Protein 3CU2 (pdb70)

Nearest PDB structures (foldseek):
  3cu2-assembly1_A  TM=9.976E-01  e=1.479E-43  Histophilus somni 129PT
  7b1w-assembly2_H  TM=8.428E-01  e=1.971E-12  Chlamydomonas reinhardtii
  2fli-assembly1_D  TM=8.541E-01  e=1.907E-11  Streptococcus pyogenes
  7sbj-assembly1_C  TM=8.555E-01  e=3.678E-11  Stenotrophomonas maltophilia K279a
  1rpx-assembly1_A  TM=8.149E-01  e=2.729E-11  Solanum tuberosum

InterPro domains:
  IPR000056 Ribulose-phosphate 3-epimerase-like [PF00834] (15-220)
  IPR000056 Ribulose-phosphate 3-epimerase-like [PTHR11749] (14-223)
  IPR011060 Ribulose-phosphate binding barrel [SSF51366] (13-223)
  IPR013785 Aldolase-type TIM barrel [G3DSA:3.20.20.70] (1-236)

Secondary structure (DSSP, 8-state):
-HHHHHHHHTT--EEEEGGGS-GGGHHHHHHHHHHTT--EEEEEB-BSSSSS-B-B-THHHHTS-TTSEEEEE----HHHHHHHHHHTT-SEEEEETT-TTSHHHHHHHHTT-EEEETTEEEEPEEEEEE-TTS-GGGGTTTTTT-SEEEEESEETTTTEEPPHHHHHHHHHHHHHHHGGGGGG-EEEEE---HHHHHHHHHSSS----EEE-GGGGSS-HHHHHHHHHHH-/-HHHHHHHHTT--EEEEGGGS-GGGHHHHHHHHHHTT--EEEEEB-BSSSSS-B-B-THHHHTS-TTSEEEEE----HHHHHHHHHHTT-SEEEEETT-TTTHHHHHHHHTT-EEEETTEEEEPEEEEEE-TTS-GGGGGGGTTT-SEEEEESS-TT------HHHHHHHHHHHHHHHGGGGGG-EEEEE---HHHHHHHHSSSS----EEP-GGGGSS-HHHHHHHHHHH-

Radius of gyration: 23.88 Å; Cα contacts (8 Å, |Δi|>4): 880; chains: 2; bounding box: 56×47×72 Å

Solvent-accessible surface area: 19034 Å² total

B-factor: mean 23.55, std 11.14, range [6.65, 82.41]

Structure (mmCIF, N/CA/C/O backbone):
data_3CU2
#
_entry.id   3CU2
#
_cell.length_a   85.010
_cell.length_b   85.010
_cell.length_c   140.160
_cell.angle_alpha   90.000
_cell.angle_beta   90.000
_cell.angle_gamma   120.000
#
_symmetry.space_group_name_H-M   'P 31 2 1'
#
loop_
_entity.id
_entity.type
_entity.pdbx_description
1 polymer 'Ribulose-5-phosphate 3-epimerase'
2 non-polymer 'CALCIUM ION'
3 non-polymer 'NICKEL (II) ION'
4 non-polymer (4R)-2-METHYLPENTANE-2,4-DIOL
5 water water
#
loop_
_atom_site.group_PDB
_atom_site.id
_atom_site.type_symbol
_atom_site.label_atom_id
_atom_site.label_alt_id
_atom_site.label_comp_id
_atom_site.label_asym_id
_atom_site.label_entity_id
_atom_site.label_seq_id
_atom_site.pdbx_PDB_ins_code
_atom_site.Cartn_x
_atom_site.Cartn_y
_atom_site.Cartn_z
_atom_site.occupancy
_atom_site.B_iso_or_equiv
_atom_site.auth_seq_id
_atom_site.auth_comp_id
_atom_site.auth_asym_id
_atom_site.auth_atom_id
_atom_site.pdbx_PDB_model_num
ATOM 9 N N . SER A 1 3 ? 56.663 36.598 20.564 1.00 37.53 2 SER A N 1
ATOM 10 C CA . SER A 1 3 ? 55.263 36.657 20.146 1.00 34.35 2 SER A CA 1
ATOM 11 C C . SER A 1 3 ? 54.973 37.880 19.339 1.00 30.32 2 SER A C 1
ATOM 12 O O . SER A 1 3 ? 55.706 38.876 19.418 1.00 33.39 2 SER A O 1
ATOM 15 N N . LYS A 1 4 ? 53.875 37.793 18.589 1.00 27.40 3 LYS A N 1
ATOM 16 C CA . LYS A 1 4 ? 53.379 38.923 17.832 1.00 25.93 3 LYS A CA 1
ATOM 17 C C . LYS A 1 4 ? 53.199 40.122 18.740 1.00 23.94 3 LYS A C 1
ATOM 18 O O . LYS A 1 4 ? 53.555 41.222 18.372 1.00 21.11 3 LYS A O 1
ATOM 24 N N . LEU A 1 5 ? 52.664 39.909 19.933 1.00 24.06 4 LEU A N 1
ATOM 25 C CA . LEU A 1 5 ? 52.290 41.038 20.793 1.00 24.01 4 LEU A CA 1
ATOM 26 C C . LEU A 1 5 ? 53.514 41.804 21.258 1.00 21.41 4 LEU A C 1
ATOM 27 O O . LEU A 1 5 ? 53.514 43.028 21.346 1.00 22.61 4 LEU A O 1
ATOM 32 N N . SER A 1 6 ? 54.573 41.076 21.521 1.00 23.25 5 SER A N 1
ATOM 33 C CA . SER A 1 6 ? 55.804 41.692 21.997 1.00 24.66 5 SER A CA 1
ATOM 34 C C . SER A 1 6 ? 56.375 42.554 20.881 1.00 23.56 5 SER A C 1
ATOM 35 O O . SER A 1 6 ? 56.749 43.716 21.084 1.00 20.71 5 SER A O 1
ATOM 38 N N . LEU A 1 7 ? 56.434 41.965 19.694 1.00 21.73 6 LEU A N 1
ATOM 39 C CA . LEU A 1 7 ? 56.883 42.678 18.510 1.00 19.44 6 LEU A CA 1
ATOM 40 C C . LEU A 1 7 ? 56.063 43.972 18.278 1.00 15.99 6 LEU A C 1
ATOM 41 O O . LEU A 1 7 ? 56.636 45.035 18.033 1.00 16.91 6 LEU A O 1
ATOM 46 N N . ILE A 1 8 ? 54.745 43.850 18.325 1.00 17.48 7 ILE A N 1
ATOM 47 C CA . ILE A 1 8 ? 53.840 44.976 18.064 1.00 17.64 7 ILE A CA 1
ATOM 48 C C . ILE A 1 8 ? 54.147 46.120 19.041 1.00 16.81 7 ILE A C 1
ATOM 49 O O . ILE A 1 8 ? 54.273 47.279 18.631 1.00 16.49 7 ILE A O 1
ATOM 54 N N . GLN A 1 9 ? 54.345 45.782 20.316 1.00 18.29 8 GLN A N 1
ATOM 55 C CA . GLN A 1 9 ? 54.616 46.829 21.313 1.00 16.74 8 GLN A CA 1
ATOM 56 C C . GLN A 1 9 ? 55.966 47.504 20.992 1.00 16.88 8 GLN A C 1
ATOM 57 O O . GLN A 1 9 ? 56.119 48.723 21.095 1.00 16.32 8 GLN A O 1
ATOM 63 N N . GLN A 1 10 ? 56.938 46.724 20.548 1.00 17.88 9 GLN A N 1
ATOM 64 C CA . GLN A 1 10 ? 58.244 47.292 20.173 1.00 18.97 9 GLN A CA 1
ATOM 65 C C . GLN A 1 10 ? 58.137 48.243 18.994 1.00 20.28 9 GLN A C 1
ATOM 66 O O . GLN A 1 10 ? 58.807 49.278 18.943 1.00 17.42 9 GLN A O 1
ATOM 72 N N . LEU A 1 11 ? 57.288 47.880 18.038 1.00 20.15 10 LEU A N 1
ATOM 73 C CA . LEU A 1 11 ? 57.159 48.652 16.797 1.00 18.22 10 LEU A CA 1
ATOM 74 C C . LEU A 1 11 ? 56.579 50.015 17.003 1.00 15.68 10 LEU A C 1
ATOM 75 O O . LEU A 1 11 ? 56.803 50.956 16.212 1.00 15.52 10 LEU A O 1
ATOM 80 N N A LYS A 1 12 ? 55.796 50.134 18.068 0.50 17.92 11 LYS A N 1
ATOM 81 N N B LYS A 1 12 ? 55.850 50.144 18.105 0.50 18.41 11 LYS A N 1
ATOM 82 C CA A LYS A 1 12 ? 55.098 51.388 18.376 0.50 15.91 11 LYS A CA 1
ATOM 83 C CA B LYS A 1 12 ? 55.168 51.397 18.446 0.50 16.56 11 LYS A CA 1
ATOM 84 C C A LYS A 1 12 ? 56.066 52.483 18.810 0.50 17.05 11 LYS A C 1
ATOM 85 C C B LYS A 1 12 ? 56.134 52.535 18.769 0.50 18.01 11 LYS A C 1
ATOM 86 O O A LYS A 1 12 ? 55.679 53.645 18.942 0.50 16.26 11 LYS A O 1
ATOM 87 O O B LYS A 1 12 ? 55.740 53.703 18.730 0.50 17.27 11 LYS A O 1
ATOM 98 N N A GLN A 1 13 ? 57.330 52.107 18.981 0.50 17.52 12 GLN A N 1
ATOM 99 N N B GLN A 1 13 ? 57.391 52.207 19.067 0.50 18.60 12 GLN A N 1
ATOM 100 C CA A GLN A 1 13 ? 58.396 53.069 19.277 0.50 20.50 12 GLN A CA 1
ATOM 101 C CA B GLN A 1 13 ? 58.400 53.258 19.292 0.50 21.02 12 GLN A CA 1
ATOM 102 C C A GLN A 1 13 ? 58.686 53.873 18.025 0.50 20.67 12 GLN A C 1
ATOM 103 C C B GLN A 1 13 ? 58.745 53.918 17.981 0.50 21.14 12 GLN A C 1
ATOM 104 O O A GLN A 1 13 ? 59.105 55.022 18.085 0.50 19.89 12 GLN A O 1
ATOM 105 O O B GLN A 1 13 ? 59.285 55.017 17.949 0.50 20.23 12 GLN A O 1
ATOM 116 N N . GLN A 1 14 ? 58.444 53.235 16.882 1.00 19.75 13 GLN A N 1
ATOM 117 C CA . GLN A 1 14 ? 58.693 53.832 15.543 1.00 19.43 13 GLN A CA 1
ATOM 118 C C . GLN A 1 14 ? 57.430 54.567 15.149 1.00 16.83 13 GLN A C 1
ATOM 119 O O . GLN A 1 14 ? 56.313 54.104 15.465 1.00 18.34 13 GLN A O 1
ATOM 125 N N . LYS A 1 15 ? 57.573 55.712 14.488 1.00 17.86 14 LYS A N 1
ATOM 126 C CA . LYS A 1 15 ? 56.408 56.555 14.133 1.00 18.30 14 LYS A CA 1
ATOM 127 C C . LYS A 1 15 ? 56.157 56.725 12.619 1.00 16.72 14 LYS A C 1
ATOM 128 O O . LYS A 1 15 ? 55.104 57.214 12.187 1.00 14.57 14 LYS A O 1
ATOM 134 N N . LEU A 1 16 ? 57.136 56.308 11.847 1.00 18.22 15 LEU A N 1
ATOM 135 C CA . LEU A 1 16 ? 57.147 56.501 10.389 1.00 16.05 15 LEU A CA 1
ATOM 136 C C . LEU A 1 16 ? 57.596 55.229 9.674 1.00 15.51 15 LEU A C 1
ATOM 137 O O . LEU A 1 16 ? 58.674 54.706 9.939 1.00 18.95 15 LEU A O 1
ATOM 142 N N . SER A 1 17 ? 56.756 54.769 8.753 1.00 13.62 16 SER A N 1
ATOM 143 C CA . SER A 1 17 ? 57.063 53.688 7.838 1.00 13.63 16 SER A CA 1
ATOM 144 C C . SER A 1 17 ? 57.423 54.362 6.517 1.00 14.42 16 SER A C 1
ATOM 145 O O . SER A 1 17 ? 56.565 54.962 5.822 1.00 12.75 16 SER A O 1
ATOM 148 N N . VAL A 1 18 ? 58.704 54.276 6.158 1.00 15.64 17 VAL A N 1
ATOM 149 C CA . VAL A 1 18 ? 59.226 55.058 5.019 1.00 15.08 17 VAL A CA 1
ATOM 150 C C . VAL A 1 18 ? 59.144 54.261 3.720 1.00 13.52 17 VAL A C 1
ATOM 151 O O . VAL A 1 18 ? 59.688 53.164 3.606 1.00 9.63 17 VAL A O 1
ATOM 155 N N . GLY A 1 19 ? 58.473 54.877 2.763 1.00 14.89 18 GLY A N 1
ATOM 156 C CA . GLY A 1 19 ? 58.311 54.358 1.404 1.00 14.26 18 GLY A CA 1
ATOM 157 C C . GLY A 1 19 ? 59.601 54.622 0.657 1.00 13.77 18 GLY A C 1
ATOM 158 O O . GLY A 1 19 ? 59.737 55.610 -0.095 1.00 14.58 18 GLY A O 1
ATOM 159 N N . ILE A 1 20 ? 60.516 53.683 0.851 1.00 13.44 19 ILE A N 1
ATOM 160 C CA . ILE A 1 20 ? 61.914 53.857 0.454 1.00 14.69 19 ILE A CA 1
ATOM 161 C C . ILE A 1 20 ? 62.110 53.911 -1.065 1.00 14.12 19 ILE A C 1
ATOM 162 O O . ILE A 1 20 ? 63.014 54.600 -1.551 1.00 15.76 19 ILE A O 1
ATOM 167 N N . LEU A 1 21 ? 61.217 53.256 -1.802 1.00 11.50 20 LEU A N 1
ATOM 168 C CA . LEU A 1 21 ? 61.309 53.203 -3.274 1.00 11.40 20 LEU A CA 1
ATOM 169 C C . LEU A 1 21 ? 60.760 54.469 -3.912 1.00 14.53 20 LEU A C 1
ATOM 170 O O . LEU A 1 21 ? 60.805 54.616 -5.119 1.00 16.01 20 LEU A O 1
ATOM 175 N N . SER A 1 22 ? 60.431 55.442 -3.060 1.00 14.74 21 SER A N 1
ATOM 176 C CA . SER A 1 22 ? 60.057 56.790 -3.490 1.00 14.55 21 SER A CA 1
ATOM 177 C C . SER A 1 22 ? 61.337 57.590 -3.680 1.00 16.83 21 SER A C 1
ATOM 178 O O . SER A 1 22 ? 61.316 58.710 -4.205 1.00 17.46 21 SER A O 1
ATOM 181 N N . ALA A 1 23 ? 62.445 57.014 -3.249 1.00 16.19 22 ALA A N 1
ATOM 182 C CA . ALA A 1 23 ? 63.744 57.685 -3.431 1.00 15.93 22 ALA A CA 1
ATOM 183 C C . ALA A 1 23 ? 64.265 57.417 -4.837 1.00 15.91 22 ALA A C 1
ATOM 184 O O . ALA A 1 23 ? 63.644 56.674 -5.618 1.00 16.30 22 ALA A O 1
ATOM 186 N N . ASN A 1 24 ? 65.405 58.023 -5.156 1.00 15.66 23 ASN A N 1
ATOM 187 C CA . ASN A 1 24 ? 66.135 57.712 -6.393 1.00 17.41 23 ASN A CA 1
ATOM 188 C C . ASN A 1 24 ? 66.789 56.358 -6.225 1.00 16.87 23 ASN A C 1
ATOM 189 O O . ASN A 1 24 ? 67.508 56.089 -5.244 1.00 16.08 23 ASN A O 1
ATOM 194 N N . TRP A 1 25 ? 66.515 55.456 -7.171 1.00 18.03 24 TRP A N 1
ATOM 195 C CA . TRP A 1 25 ? 66.913 54.077 -6.986 1.00 18.01 24 TRP A CA 1
ATOM 196 C C . TRP A 1 25 ? 68.414 53.895 -7.113 1.00 17.73 24 TRP A C 1
ATOM 197 O O . TRP A 1 25 ? 68.928 52.845 -6.765 1.00 19.24 24 TRP A O 1
ATOM 208 N N . LEU A 1 26 ? 69.097 54.919 -7.617 1.00 17.79 25 LEU A N 1
ATOM 209 C CA . LEU A 1 26 ? 70.567 54.921 -7.648 1.00 17.23 25 LEU A CA 1
ATOM 210 C C . LEU A 1 26 ? 71.151 55.442 -6.320 1.00 20.51 25 LEU A C 1
ATOM 211 O O . LEU A 1 26 ? 72.367 55.408 -6.125 1.00 17.68 25 LEU A O 1
ATOM 216 N N . GLN A 1 27 ? 70.295 55.834 -5.371 1.00 21.77 26 GLN A N 1
ATOM 217 C CA . GLN A 1 27 ? 70.772 56.341 -4.056 1.00 21.51 26 GLN A CA 1
ATOM 218 C C . GLN A 1 27 ? 70.201 55.570 -2.865 1.00 21.75 26 GLN A C 1
ATOM 219 O O . GLN A 1 27 ? 70.165 56.105 -1.765 1.00 22.37 26 GLN A O 1
ATOM 225 N N . LEU A 1 28 ? 69.769 54.319 -3.065 1.00 17.65 27 LEU A N 1
ATOM 226 C CA . LEU A 1 28 ? 69.054 53.608 -2.041 1.00 18.76 27 LEU A CA 1
ATOM 227 C C . LEU A 1 28 ? 69.931 53.350 -0.823 1.00 19.99 27 LEU A C 1
ATOM 228 O O . LEU A 1 28 ? 69.460 53.474 0.299 1.00 20.87 27 LEU A O 1
ATOM 233 N N . ASN A 1 29 ? 71.192 52.965 -1.018 1.00 20.85 28 ASN A N 1
ATOM 234 C CA . ASN A 1 29 ? 72.051 52.692 0.139 1.00 20.51 28 ASN A CA 1
ATOM 235 C C . ASN A 1 29 ? 72.215 53.916 1.043 1.00 21.93 28 ASN A C 1
ATOM 236 O O . ASN A 1 29 ? 72.137 53.820 2.273 1.00 24.19 28 ASN A O 1
ATOM 241 N N . GLU A 1 30 ? 72.413 55.069 0.437 1.00 21.27 29 GLU A N 1
ATOM 242 C CA . GLU A 1 30 ? 72.629 56.275 1.229 1.00 26.37 29 GLU A CA 1
ATOM 243 C C . GLU A 1 30 ? 71.355 56.708 1.939 1.00 23.17 29 GLU A C 1
ATOM 244 O O . GLU A 1 30 ? 71.403 57.171 3.071 1.00 21.73 29 GLU A O 1
ATOM 250 N N . GLU A 1 31 ? 70.216 56.504 1.282 1.00 21.27 30 GLU A N 1
ATOM 251 C CA . GLU A 1 31 ? 68.942 56.900 1.842 1.00 20.44 30 GLU A CA 1
ATOM 252 C C . GLU A 1 31 ? 68.647 56.043 3.090 1.00 20.87 30 GLU A C 1
ATOM 253 O O . GLU A 1 31 ? 68.297 56.569 4.153 1.00 18.31 30 GLU A O 1
ATOM 259 N N . VAL A 1 32 ? 68.899 54.746 2.988 1.00 18.90 31 VAL A N 1
ATOM 260 C CA . VAL A 1 32 ? 68.672 53.818 4.099 1.00 23.24 31 VAL A CA 1
ATOM 261 C C . VAL A 1 32 ? 69.650 54.104 5.245 1.00 23.40 31 VAL A C 1
ATOM 262 O O . VAL A 1 32 ? 69.293 54.050 6.425 1.00 19.73 31 VAL A O 1
ATOM 266 N N . THR A 1 33 ? 70.879 54.433 4.884 1.00 25.43 32 THR A N 1
ATOM 267 C CA . THR A 1 33 ? 71.878 54.849 5.889 1.00 25.68 32 THR A CA 1
ATOM 268 C C . THR A 1 33 ? 71.424 56.081 6.640 1.00 21.42 32 THR A C 1
ATOM 269 O O . THR A 1 33 ? 71.532 56.136 7.851 1.00 25.49 32 THR A O 1
ATOM 273 N N . THR A 1 34 ? 70.905 57.064 5.919 1.00 20.79 33 THR A N 1
ATOM 274 C CA . THR A 1 34 ? 70.406 58.287 6.536 1.00 18.90 33 THR A CA 1
ATOM 275 C C . THR A 1 34 ? 69.241 57.958 7.505 1.00 20.55 33 THR A C 1
ATOM 276 O O . THR A 1 34 ? 69.156 58.466 8.625 1.00 19.67 33 THR A O 1
ATOM 280 N N . LEU A 1 35 ? 68.382 57.039 7.099 1.00 20.27 34 LEU A N 1
ATOM 281 C CA . LEU A 1 35 ? 67.234 56.633 7.916 1.00 17.10 34 LEU A CA 1
ATOM 282 C C . LEU A 1 35 ? 67.719 55.989 9.211 1.00 16.97 34 LEU A C 1
ATOM 283 O O . LEU A 1 35 ? 67.281 56.330 10.302 1.00 19.66 34 LEU A O 1
ATOM 288 N N . LEU A 1 36 ? 68.678 55.095 9.086 1.00 19.61 35 LEU A N 1
ATOM 289 C CA . LEU A 1 36 ? 69.184 54.371 10.245 1.00 22.60 35 LEU A CA 1
ATOM 290 C C . LEU A 1 36 ? 69.873 55.357 11.198 1.00 23.92 35 LEU A C 1
ATOM 291 O O . LEU A 1 36 ? 69.758 55.243 12.401 1.00 24.13 35 LEU A O 1
ATOM 296 N N . GLU A 1 37 ? 70.547 56.349 10.627 1.00 26.55 36 GLU A N 1
ATOM 297 C CA . GLU A 1 37 ? 71.260 57.351 11.424 1.00 27.30 36 GLU A CA 1
ATOM 298 C C . GLU A 1 37 ? 70.279 58.195 12.198 1.00 28.18 36 GLU A C 1
ATOM 299 O O . GLU A 1 37 ? 70.652 58.874 13.151 1.00 30.39 36 GLU A O 1
ATOM 305 N N . ASN A 1 38 ? 69.015 58.132 11.804 1.00 23.93 37 ASN A N 1
ATOM 306 C CA . ASN A 1 38 ? 67.969 58.922 12.436 1.00 20.55 37 ASN A CA 1
ATOM 307 C C . ASN A 1 38 ? 66.986 58.064 13.202 1.00 17.17 37 ASN A C 1
ATOM 308 O O . ASN A 1 38 ? 65.844 58.469 13.424 1.00 22.57 37 ASN A O 1
ATOM 313 N N . GLN A 1 39 ? 67.424 56.860 13.537 1.00 18.82 38 GLN A N 1
ATOM 314 C CA . GLN A 1 39 ? 66.655 55.973 14.360 1.00 20.26 38 GLN A CA 1
ATOM 315 C C . GLN A 1 39 ? 65.328 55.529 13.691 1.00 21.48 38 GLN A C 1
ATOM 316 O O . GLN A 1 39 ? 64.368 55.189 14.376 1.00 20.37 38 GLN A O 1
ATOM 319 N N . ILE A 1 40 ? 65.312 55.550 12.357 1.00 19.76 39 ILE A N 1
ATOM 320 C CA . ILE A 1 40 ? 64.206 55.013 11.551 1.00 21.76 39 ILE A CA 1
ATOM 321 C C . ILE A 1 40 ? 64.622 53.707 10.855 1.00 22.36 39 ILE A C 1
ATOM 322 O O . ILE A 1 40 ? 65.618 53.670 10.136 1.00 22.30 39 ILE A O 1
ATOM 327 N N . ASN A 1 41 ? 63.884 52.627 11.078 1.00 19.03 40 ASN A N 1
ATOM 328 C CA . ASN A 1 41 ? 64.212 51.390 10.391 1.00 19.97 40 ASN A CA 1
ATOM 329 C C . ASN A 1 41 ? 63.021 50.632 9.837 1.00 16.98 40 ASN A C 1
ATOM 330 O O . ASN A 1 41 ? 63.124 49.431 9.564 1.00 17.06 40 ASN A O 1
ATOM 335 N N . VAL A 1 42 ? 61.898 51.331 9.672 1.00 15.04 41 VAL A N 1
ATOM 336 C CA . VAL A 1 42 ? 60.688 50.724 9.101 1.00 16.00 41 VAL A CA 1
ATOM 337 C C . VAL A 1 42 ? 60.557 51.218 7.673 1.00 12.61 41 VAL A C 1
ATOM 338 O O . VAL A 1 42 ? 60.570 52.416 7.417 1.00 14.56 41 VAL A O 1
ATOM 342 N N . LEU A 1 43 ? 60.530 50.268 6.745 1.00 16.72 42 LEU A N 1
ATOM 343 C CA . LEU A 1 43 ? 60.499 50.583 5.320 1.00 12.21 42 LEU A CA 1
ATOM 344 C C . LEU A 1 43 ? 59.209 50.024 4.733 1.00 11.34 42 LEU A C 1
ATOM 345 O O . LEU A 1 43 ? 58.885 48.840 4.903 1.00 13.56 42 LEU A O 1
ATOM 350 N N . HIS A 1 44 ? 58.471 50.898 4.072 1.00 11.26 43 HIS A N 1
ATOM 351 C CA . HIS A 1 44 ? 57.210 50.531 3.419 1.00 13.98 43 HIS A CA 1
ATOM 352 C C . HIS A 1 44 ? 57.432 50.280 1.939 1.00 12.85 43 HIS A C 1
ATOM 353 O O . HIS A 1 44 ? 58.191 50.995 1.282 1.00 14.17 43 HIS A O 1
ATOM 360 N N . PHE A 1 45 ? 56.774 49.234 1.434 1.00 11.21 44 PHE A N 1
ATOM 361 C CA . PHE A 1 45 ? 56.816 48.883 0.014 1.00 12.23 44 PHE A CA 1
ATOM 362 C C . PHE A 1 45 ? 55.428 48.664 -0.537 1.00 13.03 44 PHE A C 1
ATOM 363 O O . PHE A 1 45 ? 54.622 47.875 -0.001 1.00 13.00 44 PHE A O 1
ATOM 371 N N . ASP A 1 46 ? 55.164 49.379 -1.621 1.00 12.66 45 ASP A N 1
ATOM 372 C CA . ASP A 1 46 ? 53.930 49.225 -2.390 1.00 14.59 45 ASP A CA 1
ATOM 373 C C . ASP A 1 46 ? 54.203 48.228 -3.516 1.00 14.06 45 ASP A C 1
ATOM 374 O O . ASP A 1 46 ? 54.832 48.551 -4.525 1.00 14.52 45 ASP A O 1
ATOM 379 N N . ILE A 1 47 ? 53.655 47.057 -3.320 1.00 12.20 46 ILE A N 1
ATOM 380 C CA . ILE A 1 47 ? 53.735 45.941 -4.239 1.00 13.06 46 ILE A CA 1
ATOM 381 C C . ILE A 1 47 ? 52.413 45.923 -5.001 1.00 15.41 46 ILE A C 1
ATOM 382 O O . ILE A 1 47 ? 51.377 45.526 -4.481 1.00 14.25 46 ILE A O 1
ATOM 387 N N . ALA A 1 48 ? 52.470 46.377 -6.237 1.00 15.15 47 ALA A N 1
ATOM 388 C CA . ALA A 1 48 ? 51.273 46.603 -7.026 1.00 12.05 47 ALA A CA 1
ATOM 389 C C . ALA A 1 48 ? 51.467 46.127 -8.466 1.00 13.07 47 ALA A C 1
ATOM 390 O O . ALA A 1 48 ? 52.480 46.430 -9.101 1.00 15.08 47 ALA A O 1
ATOM 392 N N . ASP A 1 49 ? 50.493 45.345 -8.942 1.00 16.49 48 ASP A N 1
ATOM 393 C CA . ASP A 1 49 ? 50.560 44.630 -10.248 1.00 14.22 48 ASP A CA 1
ATOM 394 C C . ASP A 1 49 ? 49.739 45.251 -11.392 1.00 16.81 48 ASP A C 1
ATOM 395 O O . ASP A 1 49 ? 49.556 44.620 -12.418 1.00 19.96 48 ASP A O 1
ATOM 400 N N . GLY A 1 50 ? 49.217 46.451 -11.202 1.00 19.10 49 GLY A N 1
ATOM 401 C CA . GLY A 1 50 ? 48.385 47.094 -12.211 1.00 21.32 49 GLY A CA 1
ATOM 402 C C . GLY A 1 50 ? 47.027 46.424 -12.394 1.00 22.17 49 GLY A C 1
ATOM 403 O O . GLY A 1 50 ? 46.297 46.736 -13.351 1.00 24.43 49 GLY A O 1
ATOM 404 N N . GLN A 1 51 ? 46.693 45.499 -11.492 1.00 20.45 50 GLN A N 1
ATOM 405 C CA . GLN A 1 51 ? 45.410 44.761 -11.497 1.00 20.06 50 GLN A CA 1
ATOM 406 C C . GLN A 1 51 ? 44.439 45.306 -10.453 1.00 22.29 50 GLN A C 1
ATOM 407 O O . GLN A 1 51 ? 43.295 45.566 -10.769 1.00 24.22 50 GLN A O 1
ATOM 413 N N . PHE A 1 52 ? 44.894 45.562 -9.229 1.00 23.48 51 PHE A N 1
ATOM 414 C CA . PHE A 1 52 ? 44.004 46.179 -8.229 1.00 22.72 51 PHE A CA 1
ATOM 415 C C . PHE A 1 52 ? 43.648 47.598 -8.629 1.00 25.29 51 PHE A C 1
ATOM 416 O O . PHE A 1 52 ? 42.503 48.009 -8.529 1.00 23.26 51 PHE A O 1
ATOM 424 N N . SER A 1 53 ? 44.679 48.344 -9.008 1.00 26.31 52 SER A N 1
ATOM 425 C CA . SER A 1 53 ? 44.601 49.661 -9.583 1.00 26.42 52 SER A CA 1
ATOM 426 C C . SER A 1 53 ? 45.523 49.746 -10.783 1.00 25.37 52 SER A C 1
ATOM 427 O O . SER A 1 53 ? 46.143 48.770 -11.199 1.00 25.06 52 SER A O 1
ATOM 430 N N . SER A 1 54 ? 45.615 50.955 -11.320 1.00 27.69 53 SER A N 1
ATOM 431 C CA . SER A 1 54 ? 46.483 51.258 -12.453 1.00 30.65 53 SER A CA 1
ATOM 432 C C . SER A 1 54 ? 47.916 51.180 -11.977 1.00 27.45 53 SER A C 1
ATOM 433 O O . SER A 1 54 ? 48.826 50.923 -12.743 1.00 27.97 53 SER A O 1
ATOM 436 N N . LEU A 1 55 ? 48.084 51.364 -10.674 1.00 23.11 54 LEU A N 1
ATOM 437 C CA . LEU A 1 55 ? 49.386 51.250 -9.999 1.00 23.21 54 LEU A CA 1
ATOM 438 C C . LEU A 1 55 ? 50.140 49.949 -10.285 1.00 18.76 54 LEU A C 1
ATOM 439 O O . LEU A 1 55 ? 49.704 48.887 -9.885 1.00 18.12 54 LEU A O 1
ATOM 444 N N . PHE A 1 56 ? 51.233 50.041 -11.028 1.00 21.93 55 PHE A N 1
ATOM 445 C CA . PHE A 1 56 ? 52.121 48.891 -11.337 1.00 17.80 55 PHE A CA 1
ATOM 446 C C . PHE A 1 56 ? 53.526 49.313 -10.973 1.00 17.49 55 PHE A C 1
ATOM 447 O O . PHE A 1 56 ? 54.214 50.046 -11.694 1.00 14.35 55 PHE A O 1
ATOM 455 N N . THR A 1 57 ? 53.932 48.838 -9.809 1.00 16.94 56 THR A N 1
ATOM 456 C CA . THR A 1 57 ? 55.122 49.324 -9.147 1.00 16.83 56 THR A CA 1
ATOM 457 C C . THR A 1 57 ? 56.291 48.348 -9.150 1.00 14.50 56 THR A C 1
ATOM 458 O O . THR A 1 57 ? 57.159 48.448 -9.994 1.00 16.86 56 THR A O 1
ATOM 462 N N . VAL A 1 58 ? 56.333 47.451 -8.164 1.00 12.93 57 VAL A N 1
ATOM 463 C CA . VAL A 1 58 ? 57.359 46.434 -8.059 1.00 14.59 57 VAL A CA 1
ATOM 464 C C . VAL A 1 58 ? 56.741 45.203 -7.465 1.00 12.03 57 VAL A C 1
ATOM 465 O O . VAL A 1 58 ? 55.736 45.296 -6.784 1.00 15.12 57 VAL A O 1
ATOM 469 N N . GLY A 1 59 ? 57.363 44.082 -7.731 1.00 12.16 58 GLY A N 1
ATOM 470 C CA . GLY A 1 59 ? 57.044 42.814 -7.092 1.00 13.85 58 GLY A CA 1
ATOM 471 C C . GLY A 1 59 ? 57.990 42.573 -5.939 1.00 12.48 58 GLY A C 1
ATOM 472 O O . GLY A 1 59 ? 58.648 43.504 -5.461 1.00 16.67 58 GLY A O 1
ATOM 473 N N . ALA A 1 60 ? 58.054 41.323 -5.513 1.00 12.95 59 ALA A N 1
ATOM 474 C CA . ALA A 1 60 ? 58.802 40.895 -4.327 1.00 16.57 59 ALA A CA 1
ATOM 475 C C . ALA A 1 60 ? 60.286 41.295 -4.334 1.00 16.30 59 ALA A C 1
ATOM 476 O O . ALA A 1 60 ? 60.907 41.573 -3.285 1.00 15.19 59 ALA A O 1
ATOM 478 N N . ILE A 1 61 ? 60.842 41.314 -5.535 1.00 17.12 60 ILE A N 1
ATOM 479 C CA . ILE A 1 61 ? 62.231 41.693 -5.742 1.00 16.58 60 ILE A CA 1
ATOM 480 C C . ILE A 1 61 ? 62.547 43.061 -5.114 1.00 15.66 60 ILE A C 1
ATOM 481 O O . ILE A 1 61 ? 63.651 43.302 -4.658 1.00 17.20 60 ILE A O 1
ATOM 486 N N . GLY A 1 62 ? 61.553 43.932 -5.049 1.00 14.40 61 GLY A N 1
ATOM 487 C CA . GLY A 1 62 ? 61.751 45.278 -4.506 1.00 16.97 61 GLY A CA 1
ATOM 488 C C . GLY A 1 62 ? 62.209 45.364 -3.049 1.00 13.87 61 GLY A C 1
ATOM 489 O O . GLY A 1 62 ? 62.885 46.318 -2.661 1.00 16.17 61 GLY A O 1
ATOM 490 N N . ILE A 1 63 ? 61.874 44.350 -2.269 1.00 13.86 62 ILE A N 1
ATOM 491 C CA . ILE A 1 63 ? 62.093 44.352 -0.836 1.00 14.06 62 ILE A CA 1
ATOM 492 C C . ILE A 1 63 ? 63.355 43.537 -0.507 1.00 18.40 62 ILE A C 1
ATOM 493 O O . ILE A 1 63 ? 63.918 43.633 0.572 1.00 18.62 62 ILE A O 1
ATOM 498 N N . LYS A 1 64 ? 63.809 42.773 -1.490 1.00 15.13 63 LYS A N 1
ATOM 499 C CA . LYS A 1 64 ? 64.794 41.726 -1.273 1.00 16.16 63 LYS A CA 1
ATOM 500 C C . LYS A 1 64 ? 66.133 42.178 -0.694 1.00 17.76 63 LYS A C 1
ATOM 501 O O . LYS A 1 64 ? 66.699 41.508 0.158 1.00 20.47 63 LYS A O 1
ATOM 507 N N . TYR A 1 65 ? 66.648 43.286 -1.206 1.00 15.12 64 TYR A N 1
ATOM 508 C CA . TYR A 1 65 ? 68.015 43.717 -0.900 1.00 18.37 64 TYR A CA 1
ATOM 509 C C . TYR A 1 65 ? 68.126 44.698 0.287 1.00 20.60 64 TYR A C 1
ATOM 510 O O . TYR A 1 65 ? 69.220 45.173 0.641 1.00 19.66 64 TYR A O 1
ATOM 519 N N . PHE A 1 66 ? 66.999 44.977 0.918 1.00 16.94 65 PHE A N 1
ATOM 520 C CA . PHE A 1 66 ? 67.052 45.870 2.056 1.00 18.80 65 PHE A CA 1
ATOM 521 C C . PHE A 1 66 ? 67.477 44.995 3.260 1.00 20.48 65 PHE A C 1
ATOM 522 O O . PHE A 1 66 ? 67.086 43.837 3.356 1.00 22.04 65 PHE A O 1
ATOM 530 N N . PRO A 1 67 ? 68.331 45.529 4.149 1.00 24.29 66 PRO A N 1
ATOM 531 C CA . PRO A 1 67 ? 68.870 44.746 5.277 1.00 27.70 66 PRO A CA 1
ATOM 532 C C . PRO A 1 67 ? 67.802 44.160 6.183 1.00 26.42 66 PRO A C 1
ATOM 533 O O . PRO A 1 67 ? 66.783 44.792 6.414 1.00 21.68 66 PRO A O 1
ATOM 537 N N . THR A 1 68 ? 68.067 42.973 6.718 1.00 29.39 67 THR A N 1
ATOM 538 C CA . THR A 1 68 ? 67.135 42.298 7.643 1.00 31.95 67 THR A CA 1
ATOM 539 C C . THR A 1 68 ? 67.038 43.011 8.990 1.00 30.46 67 THR A C 1
ATOM 540 O O . THR A 1 68 ? 66.183 42.687 9.800 1.00 32.97 67 THR A O 1
ATOM 544 N N . HIS A 1 69 ? 67.878 44.017 9.210 1.00 28.43 68 HIS A N 1
ATOM 545 C CA . HIS A 1 69 ? 67.773 44.814 10.439 1.00 30.00 68 HIS A CA 1
ATOM 546 C C . HIS A 1 69 ? 66.784 45.976 10.218 1.00 29.51 68 HIS A C 1
ATOM 547 O O . HIS A 1 69 ? 66.610 46.860 11.066 1.00 29.71 68 HIS A O 1
ATOM 554 N N . CYS A 1 70 ? 66.183 45.987 9.031 1.00 25.67 69 CYS A N 1
ATOM 555 C CA . CYS A 1 70 ? 65.053 46.874 8.756 1.00 21.34 69 CYS A CA 1
ATOM 556 C C . CYS A 1 70 ? 63.762 46.072 8.798 1.00 20.71 69 CYS A C 1
ATOM 557 O O . CYS A 1 70 ? 63.717 44.919 8.392 1.00 20.14 69 CYS A O 1
ATOM 560 N N . PHE A 1 71 ? 62.708 46.667 9.331 1.00 18.43 70 PHE A N 1
ATOM 561 C CA . PHE A 1 71 ? 61.410 46.012 9.324 1.00 16.92 70 PHE A CA 1
ATOM 562 C C . PHE A 1 71 ? 60.756 46.287 7.959 1.00 15.98 70 PHE A C 1
ATOM 563 O O . PHE A 1 71 ? 60.631 47.414 7.576 1.00 16.28 70 PHE A O 1
ATOM 571 N N . LYS A 1 72 ? 60.420 45.228 7.232 1.00 14.00 71 LYS A N 1
ATOM 572 C CA . LYS A 1 72 ? 59.792 45.330 5.911 1.00 13.96 71 LYS A CA 1
ATOM 573 C C . LYS A 1 72 ? 58.269 45.235 6.018 1.00 10.25 71 LYS A C 1
ATOM 574 O O . LYS A 1 72 ? 57.711 44.171 6.280 1.00 13.05 71 LYS A O 1
ATOM 580 N N . ASP A 1 73 ? 57.658 46.404 5.826 1.00 11.82 72 ASP A N 1
ATOM 581 C CA . ASP A 1 73 ? 56.202 46.654 5.858 1.00 12.22 72 ASP A CA 1
ATOM 582 C C . ASP A 1 73 ? 55.761 46.608 4.400 1.00 11.16 72 ASP A C 1
ATOM 583 O O . ASP A 1 73 ? 55.986 47.530 3.637 1.00 11.34 72 ASP A O 1
ATOM 588 N N . VAL A 1 74 ? 55.171 45.501 4.031 1.00 11.51 73 VAL A N 1
ATOM 589 C CA . VAL A 1 74 ? 54.929 45.172 2.625 1.00 9.69 73 VAL A CA 1
ATOM 590 C C . VAL A 1 74 ? 53.450 45.221 2.348 1.00 12.48 73 VAL A C 1
ATOM 591 O O . VAL A 1 74 ? 52.675 44.411 2.838 1.00 14.58 73 VAL A O 1
ATOM 595 N N . HIS A 1 75 ? 53.087 46.253 1.599 1.00 12.42 74 HIS A N 1
ATOM 596 C CA . HIS A 1 75 ? 51.726 46.568 1.260 1.00 9.31 74 HIS A CA 1
ATOM 597 C C . HIS A 1 75 ? 51.377 46.050 -0.145 1.00 12.05 74 HIS A C 1
ATOM 598 O O . HIS A 1 75 ? 51.855 46.574 -1.143 1.00 13.53 74 HIS A O 1
ATOM 605 N N . LEU A 1 76 ? 50.519 45.018 -0.190 1.00 11.51 75 LEU A N 1
ATOM 606 C CA . LEU A 1 76 ? 50.059 44.467 -1.472 1.00 14.16 75 LEU A CA 1
ATOM 607 C C . LEU A 1 76 ? 48.800 45.121 -2.004 1.00 15.03 75 LEU A C 1
ATOM 608 O O . LEU A 1 76 ? 47.805 45.241 -1.307 1.00 13.27 75 LEU A O 1
ATOM 621 N N . VAL A 1 78 ? 47.291 43.908 -5.320 1.00 14.31 77 VAL A N 1
ATOM 622 C CA . VAL A 1 78 ? 47.455 42.891 -6.354 1.00 14.64 77 VAL A CA 1
ATOM 623 C C . VAL A 1 78 ? 46.189 42.041 -6.532 1.00 16.14 77 VAL A C 1
ATOM 624 O O . VAL A 1 78 ? 45.246 42.058 -5.733 1.00 16.13 77 VAL A O 1
ATOM 628 N N . ARG A 1 79 ? 46.173 41.323 -7.630 1.00 14.77 78 ARG A N 1
ATOM 629 C CA . ARG A 1 79 ? 45.091 40.421 -7.930 1.00 15.93 78 ARG A CA 1
ATOM 630 C C . ARG A 1 79 ? 45.305 39.118 -7.207 1.00 15.66 78 ARG A C 1
ATOM 631 O O . ARG A 1 79 ? 44.424 38.604 -6.537 1.00 16.12 78 ARG A O 1
ATOM 635 N N . ASN A 1 80 ? 46.491 38.552 -7.345 1.00 16.37 79 ASN A N 1
ATOM 636 C CA . ASN A 1 80 ? 46.769 37.247 -6.762 1.00 17.03 79 ASN A CA 1
ATOM 637 C C . ASN A 1 80 ? 47.471 37.402 -5.409 1.00 18.02 79 ASN A C 1
ATOM 638 O O . ASN A 1 80 ? 48.686 37.286 -5.324 1.00 17.89 79 ASN A O 1
ATOM 643 N N . GLN A 1 81 ? 46.688 37.678 -4.359 1.00 19.50 80 GLN A N 1
ATOM 644 C CA . GLN A 1 81 ? 47.243 37.979 -3.041 1.00 14.87 80 GLN A CA 1
ATOM 645 C C . GLN A 1 81 ? 48.010 36.819 -2.390 1.00 17.26 80 GLN A C 1
ATOM 646 O O . GLN A 1 81 ? 49.034 37.041 -1.758 1.00 18.83 80 GLN A O 1
ATOM 652 N N . LEU A 1 82 ? 47.525 35.601 -2.548 1.00 16.89 81 LEU A N 1
ATOM 653 C CA . LEU A 1 82 ? 48.213 34.430 -1.993 1.00 18.81 81 LEU A CA 1
ATOM 654 C C . LEU A 1 82 ? 49.592 34.230 -2.613 1.00 19.26 81 LEU A C 1
ATOM 655 O O . LEU A 1 82 ? 50.591 34.063 -1.933 1.00 19.52 81 LEU A O 1
ATOM 660 N N . GLU A 1 83 ? 49.624 34.213 -3.926 1.00 18.71 82 GLU A N 1
ATOM 661 C CA . GLU A 1 83 ? 50.870 33.995 -4.645 1.00 18.81 82 GLU A CA 1
ATOM 662 C C . GLU A 1 83 ? 51.901 35.072 -4.261 1.00 18.54 82 GLU A C 1
ATOM 663 O O . GLU A 1 83 ? 53.057 34.773 -3.952 1.00 16.82 82 GLU A O 1
ATOM 669 N N . VAL A 1 84 ? 51.463 36.320 -4.327 1.00 18.87 83 VAL A N 1
ATOM 670 C CA . VAL A 1 84 ? 52.340 37.467 -4.056 1.00 17.42 83 VAL A CA 1
ATOM 671 C C . VAL A 1 84 ? 52.774 37.481 -2.583 1.00 16.46 83 VAL A C 1
ATOM 672 O O . VAL A 1 84 ? 53.952 37.740 -2.272 1.00 17.19 83 VAL A O 1
ATOM 676 N N . ALA A 1 85 ? 51.850 37.177 -1.683 1.00 16.25 84 ALA A N 1
ATOM 677 C CA . ALA A 1 85 ? 52.208 37.012 -0.258 1.00 16.78 84 ALA A CA 1
ATOM 678 C C . ALA A 1 85 ? 53.324 35.984 -0.083 1.00 18.29 84 ALA A C 1
ATOM 679 O O . ALA A 1 85 ? 54.257 36.186 0.695 1.00 18.02 84 ALA A O 1
ATOM 681 N N . LYS A 1 86 ? 53.246 34.859 -0.787 1.00 17.78 85 LYS A N 1
ATOM 682 C CA . LYS A 1 86 ? 54.298 33.841 -0.634 1.00 18.78 85 LYS A CA 1
ATOM 683 C C . LYS A 1 86 ? 55.642 34.397 -1.082 1.00 15.94 85 LYS A C 1
ATOM 684 O O . LYS A 1 86 ? 56.684 34.190 -0.445 1.00 16.58 85 LYS A O 1
ATOM 690 N N . ALA A 1 87 ? 55.612 35.177 -2.159 1.00 16.25 86 ALA A N 1
ATOM 691 C CA . ALA A 1 87 ? 56.839 35.699 -2.763 1.00 14.69 86 ALA A CA 1
ATOM 692 C C . ALA A 1 87 ? 57.510 36.729 -1.861 1.00 17.26 86 ALA A C 1
ATOM 693 O O . ALA A 1 87 ? 58.738 36.763 -1.726 1.00 16.11 86 ALA A O 1
ATOM 695 N N . VAL A 1 88 ? 56.704 37.595 -1.259 1.00 16.71 87 VAL A N 1
ATOM 696 C CA . VAL A 1 88 ? 57.248 38.652 -0.388 1.00 14.76 87 VAL A CA 1
ATOM 697 C C . VAL A 1 88 ? 57.703 38.015 0.925 1.00 14.24 87 VAL A C 1
ATOM 698 O O . VAL A 1 88 ? 58.741 38.385 1.438 1.00 13.87 87 VAL A O 1
ATOM 702 N N . VAL A 1 89 ? 56.984 37.007 1.426 1.00 16.78 88 VAL A N 1
ATOM 703 C CA . VAL A 1 89 ? 57.407 36.373 2.692 1.00 18.53 88 VAL A CA 1
ATOM 704 C C . VAL A 1 89 ? 58.777 35.722 2.447 1.00 18.95 88 VAL A C 1
ATOM 705 O O . VAL A 1 89 ? 59.678 35.825 3.256 1.00 18.38 88 VAL A O 1
ATOM 709 N N . ALA A 1 90 ? 58.930 35.168 1.248 1.00 21.73 89 ALA A N 1
ATOM 710 C CA . ALA A 1 90 ? 60.156 34.478 0.848 1.00 21.78 89 ALA A CA 1
ATOM 711 C C . ALA A 1 90 ? 61.320 35.446 0.730 1.00 21.28 89 ALA A C 1
ATOM 712 O O . ALA A 1 90 ? 62.460 35.053 0.983 1.00 21.76 89 ALA A O 1
ATOM 714 N N . ASN A 1 91 ? 61.026 36.710 0.421 1.00 18.51 90 ASN A N 1
ATOM 715 C CA . ASN A 1 91 ? 62.029 37.774 0.334 1.00 19.17 90 ASN A CA 1
ATOM 716 C C . ASN A 1 91 ? 62.204 38.553 1.644 1.00 18.51 90 ASN A C 1
ATOM 717 O O . ASN A 1 91 ? 62.828 39.623 1.677 1.00 19.81 90 ASN A O 1
ATOM 722 N N . GLY A 1 92 ? 61.638 38.019 2.713 1.00 19.96 91 GLY A N 1
ATOM 723 C CA . GLY A 1 92 ? 61.798 38.614 4.039 1.00 20.93 91 GLY A CA 1
ATOM 724 C C . GLY A 1 92 ? 60.781 39.602 4.605 1.00 19.84 91 GLY A C 1
ATOM 725 O O . GLY A 1 92 ? 61.077 40.258 5.593 1.00 19.67 91 GLY A O 1
ATOM 726 N N . ALA A 1 93 ? 59.589 39.717 4.017 1.00 16.94 92 ALA A N 1
ATOM 727 C CA . ALA A 1 93 ? 58.554 40.607 4.570 1.00 14.63 92 ALA A CA 1
ATOM 728 C C . ALA A 1 93 ? 58.284 40.306 6.037 1.00 14.25 92 ALA A C 1
ATOM 729 O O . ALA A 1 93 ? 58.175 39.149 6.439 1.00 14.21 92 ALA A O 1
ATOM 731 N N . ASN A 1 94 ? 58.169 41.362 6.844 1.00 12.94 93 ASN A N 1
ATOM 732 C CA . ASN A 1 94 ? 57.895 41.193 8.266 1.00 13.07 93 ASN A CA 1
ATOM 733 C C . ASN A 1 94 ? 56.421 41.454 8.555 1.00 15.32 93 ASN A C 1
ATOM 734 O O . ASN A 1 94 ? 55.864 40.962 9.524 1.00 15.75 93 ASN A O 1
ATOM 739 N N . LEU A 1 95 ? 55.820 42.261 7.694 1.00 14.09 94 LEU A N 1
ATOM 740 C CA . LEU A 1 95 ? 54.387 42.556 7.728 1.00 13.12 94 LEU A CA 1
ATOM 741 C C . LEU A 1 95 ? 53.905 42.460 6.293 1.00 12.56 94 LEU A C 1
ATOM 742 O O . LEU A 1 95 ? 54.552 42.968 5.388 1.00 11.54 94 LEU A O 1
ATOM 747 N N . VAL A 1 96 ? 52.834 41.718 6.105 1.00 11.02 95 VAL A N 1
ATOM 748 C CA . VAL A 1 96 ? 52.151 41.621 4.790 1.00 14.13 95 VAL A CA 1
ATOM 749 C C . VAL A 1 96 ? 50.736 42.134 4.944 1.00 13.69 95 VAL A C 1
ATOM 750 O O . VAL A 1 96 ? 49.941 41.564 5.704 1.00 12.01 95 VAL A O 1
ATOM 754 N N . THR A 1 97 ? 50.458 43.255 4.269 1.00 14.45 96 THR A N 1
ATOM 755 C CA . THR A 1 97 ? 49.134 43.916 4.294 1.00 13.43 96 THR A CA 1
ATOM 756 C C . THR A 1 97 ? 48.373 43.695 2.998 1.00 14.31 96 THR A C 1
ATOM 757 O O . THR A 1 97 ? 48.855 44.013 1.919 1.00 12.96 96 THR A O 1
ATOM 761 N N . LEU A 1 98 ? 47.154 43.168 3.147 1.00 12.54 97 LEU A N 1
ATOM 762 C CA . LEU A 1 98 ? 46.278 42.896 2.034 1.00 13.54 97 LEU A CA 1
ATOM 763 C C . LEU A 1 98 ? 45.254 44.016 1.924 1.00 13.32 97 LEU A C 1
ATOM 764 O O . LEU A 1 98 ? 45.082 44.792 2.849 1.00 13.94 97 LEU A O 1
ATOM 769 N N . GLN A 1 99 ? 44.614 44.101 0.771 1.00 13.94 98 GLN A N 1
ATOM 770 C CA . GLN A 1 99 ? 43.488 44.992 0.573 1.00 12.28 98 GLN A CA 1
ATOM 771 C C . GLN A 1 99 ? 42.174 44.261 0.915 1.00 12.19 98 GLN A C 1
ATOM 772 O O . GLN A 1 99 ? 41.820 43.239 0.324 1.00 13.95 98 GLN A O 1
ATOM 778 N N . LEU A 1 100 ? 41.453 44.808 1.864 1.00 14.31 99 LEU A N 1
ATOM 779 C CA . LEU A 1 100 ? 40.189 44.184 2.310 1.00 14.50 99 LEU A CA 1
ATOM 780 C C . LEU A 1 100 ? 39.203 43.988 1.138 1.00 14.75 99 LEU A C 1
ATOM 781 O O . LEU A 1 100 ? 38.408 43.053 1.135 1.00 16.03 99 LEU A O 1
ATOM 786 N N . GLU A 1 101 ? 39.301 44.859 0.145 1.00 14.54 100 GLU A N 1
ATOM 787 C CA . GLU A 1 101 ? 38.386 44.874 -0.994 1.00 18.06 100 GLU A CA 1
ATOM 788 C C . GLU A 1 101 ? 38.660 43.728 -1.891 1.00 19.07 100 GLU A C 1
ATOM 789 O O . GLU A 1 101 ? 37.817 43.354 -2.673 1.00 18.26 100 GLU A O 1
ATOM 795 N N . GLN A 1 102 ? 39.855 43.166 -1.767 1.00 19.80 101 GLN A N 1
ATOM 796 C CA . GLN A 1 102 ? 40.263 42.026 -2.572 1.00 18.96 101 GLN A CA 1
ATOM 797 C C . GLN A 1 102 ? 39.820 40.760 -1.878 1.00 20.17 101 GLN A C 1
ATOM 798 O O . GLN A 1 102 ? 40.618 40.010 -1.331 1.00 17.80 101 GLN A O 1
ATOM 804 N N . TYR A 1 103 ? 38.520 40.514 -1.932 1.00 20.26 102 TYR A N 1
ATOM 805 C CA . TYR A 1 103 ? 37.916 39.505 -1.085 1.00 21.33 102 TYR A CA 1
ATOM 806 C C . TYR A 1 103 ? 38.044 38.071 -1.586 1.00 22.50 102 TYR A C 1
ATOM 807 O O . TYR A 1 103 ? 37.934 37.121 -0.818 1.00 24.78 102 TYR A O 1
ATOM 816 N N . HIS A 1 104 ? 38.347 37.917 -2.857 1.00 23.03 103 HIS A N 1
ATOM 817 C CA . HIS A 1 104 ? 38.355 36.577 -3.440 1.00 24.38 103 HIS A CA 1
ATOM 818 C C . HIS A 1 104 ?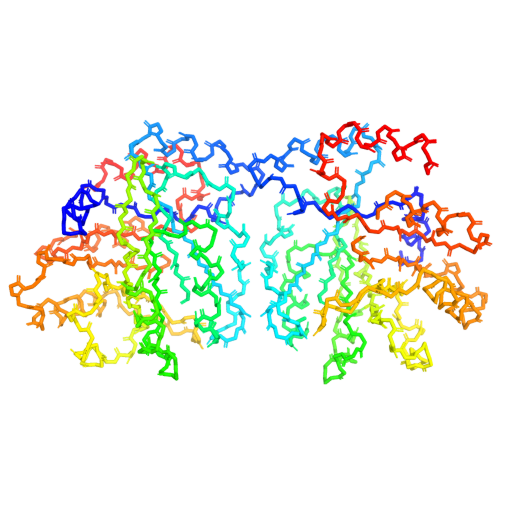 39.384 35.633 -2.809 1.00 24.30 103 HIS A C 1
ATOM 819 O O . HIS A 1 104 ? 39.111 34.431 -2.665 1.00 25.15 103 HIS A O 1
ATOM 826 N N . ASP A 1 105 ? 40.507 36.153 -2.314 1.00 19.89 104 ASP A N 1
ATOM 827 C CA . ASP A 1 105 ? 41.464 35.283 -1.613 1.00 20.91 104 ASP A CA 1
ATOM 828 C C . ASP A 1 105 ? 41.991 35.874 -0.305 1.00 21.85 104 ASP A C 1
ATOM 829 O O . ASP A 1 105 ? 43.023 35.461 0.210 1.00 22.31 104 ASP A O 1
ATOM 834 N N . PHE A 1 106 ? 41.250 36.802 0.236 1.00 22.71 105 PHE A N 1
ATOM 835 C CA . PHE A 1 106 ? 41.622 37.462 1.448 1.00 19.62 105 PHE A CA 1
ATOM 836 C C . PHE A 1 106 ? 41.773 36.493 2.601 1.00 22.35 105 PHE A C 1
ATOM 837 O O . PHE A 1 106 ? 42.813 36.331 3.147 1.00 21.07 105 PHE A O 1
ATOM 845 N N . ALA A 1 107 ? 40.703 35.806 2.911 1.00 20.47 106 ALA A N 1
ATOM 846 C CA . ALA A 1 107 ? 40.694 34.844 4.007 1.00 22.24 106 ALA A CA 1
ATOM 847 C C . ALA A 1 107 ? 41.758 33.757 3.824 1.00 22.62 106 ALA A C 1
ATOM 848 O O . ALA A 1 107 ? 42.452 33.393 4.781 1.00 23.60 106 ALA A O 1
ATOM 850 N N . LEU A 1 108 ? 41.866 33.228 2.608 1.00 23.67 107 LEU A N 1
ATOM 851 C CA . LEU A 1 108 ? 42.838 32.173 2.312 1.00 24.09 107 LEU A CA 1
ATOM 852 C C . LEU A 1 108 ? 44.225 32.662 2.563 1.00 22.60 107 LEU A C 1
ATOM 853 O O . LEU A 1 108 ? 45.075 31.901 3.032 1.00 20.19 107 LEU A O 1
ATOM 858 N N . THR A 1 109 ? 44.464 33.921 2.194 1.00 19.58 108 THR A N 1
ATOM 859 C CA . THR A 1 109 ? 45.816 34.472 2.323 1.00 19.75 108 THR A CA 1
ATOM 860 C C . THR A 1 109 ? 46.150 34.731 3.780 1.00 18.55 108 THR A C 1
ATOM 861 O O . THR A 1 109 ? 47.264 34.438 4.216 1.00 17.03 108 THR A O 1
ATOM 865 N N . ILE A 1 110 ? 45.192 35.242 4.554 1.00 21.89 109 ILE A N 1
ATOM 866 C CA . ILE A 1 110 ? 45.489 35.493 5.976 1.00 24.02 109 ILE A CA 1
ATOM 867 C C . ILE A 1 110 ? 45.693 34.174 6.720 1.00 24.00 109 ILE A C 1
ATOM 868 O O . ILE A 1 110 ? 46.507 34.095 7.652 1.00 24.63 109 ILE A O 1
ATOM 873 N N . GLU A 1 111 ? 45.020 33.124 6.236 1.00 24.42 110 GLU A N 1
ATOM 874 C CA . GLU A 1 111 ? 45.183 31.784 6.775 1.00 26.20 110 GLU A CA 1
ATOM 875 C C . GLU A 1 111 ? 46.591 31.248 6.548 1.00 23.83 110 GLU A C 1
ATOM 876 O O . GLU A 1 111 ? 47.178 30.618 7.425 1.00 24.65 110 GLU A O 1
ATOM 882 N N . TRP A 1 112 ? 47.119 31.476 5.353 1.00 22.37 111 TRP A N 1
ATOM 883 C CA . TRP A 1 112 ? 48.486 31.046 5.037 1.00 22.97 111 TRP A CA 1
ATOM 884 C C . TRP A 1 112 ? 49.495 31.914 5.816 1.00 21.02 111 TRP A C 1
ATOM 885 O O . TRP A 1 112 ? 50.452 31.403 6.414 1.00 21.54 111 TRP A O 1
ATOM 896 N N . LEU A 1 113 ? 49.289 33.223 5.808 1.00 19.81 112 LEU A N 1
ATOM 897 C CA . LEU A 1 113 ? 50.194 34.140 6.533 1.00 16.50 112 LEU A CA 1
ATOM 898 C C . LEU A 1 113 ? 50.326 33.786 8.024 1.00 20.22 112 LEU A C 1
ATOM 899 O O . LEU A 1 113 ? 51.403 33.916 8.633 1.00 23.58 112 LEU A O 1
ATOM 904 N N . ALA A 1 114 ? 49.242 33.297 8.596 1.00 20.15 113 ALA A N 1
ATOM 905 C CA . ALA A 1 114 ? 49.167 33.098 10.035 1.00 21.33 113 ALA A CA 1
ATOM 906 C C . ALA A 1 114 ? 50.170 32.061 10.520 1.00 24.90 113 ALA A C 1
ATOM 907 O O . ALA A 1 114 ? 50.481 32.015 11.703 1.00 26.35 113 ALA A O 1
ATOM 909 N N . LYS A 1 115 ? 50.695 31.283 9.585 1.00 24.79 114 LYS A N 1
ATOM 910 C CA . LYS A 1 115 ? 51.573 30.161 9.890 1.00 26.35 114 LYS A CA 1
ATOM 911 C C . LYS A 1 115 ? 53.008 30.472 9.540 1.00 27.92 114 LYS A C 1
ATOM 912 O O . LYS A 1 115 ? 53.878 29.602 9.675 1.00 26.49 114 LYS A O 1
ATOM 918 N N . GLN A 1 116 ? 53.268 31.686 9.057 1.00 25.33 115 GLN A N 1
ATOM 919 C CA . GLN A 1 116 ? 54.613 32.035 8.620 1.00 23.09 115 GLN A CA 1
ATOM 920 C C . GLN A 1 116 ? 55.416 32.805 9.669 1.00 24.16 115 GLN A C 1
ATOM 921 O O . GLN A 1 116 ? 54.888 33.548 10.489 1.00 23.11 115 GLN A O 1
ATOM 927 N N . LYS A 1 117 ? 56.710 32.541 9.668 1.00 26.02 116 LYS A N 1
ATOM 928 C CA . LYS A 1 117 ? 57.645 33.251 10.510 1.00 27.17 116 LYS A CA 1
ATOM 929 C C . LYS A 1 117 ? 58.778 33.779 9.670 1.00 29.21 116 LYS A C 1
ATOM 930 O O . LYS A 1 117 ? 59.090 33.246 8.617 1.00 27.53 116 LYS A O 1
ATOM 936 N N . THR A 1 118 ? 59.379 34.858 10.125 1.00 31.33 117 THR A N 1
ATOM 937 C CA . THR A 1 118 ? 60.538 35.398 9.453 1.00 35.69 117 THR A CA 1
ATOM 938 C C . THR A 1 118 ? 61.444 35.936 10.525 1.00 36.23 117 THR A C 1
ATOM 939 O O . THR A 1 118 ? 61.153 35.848 11.723 1.00 35.66 117 THR A O 1
ATOM 943 N N . THR A 1 119 ? 62.545 36.504 10.082 1.00 39.09 118 THR A N 1
ATOM 944 C CA . THR A 1 119 ? 63.507 37.060 11.010 1.00 41.32 118 THR A CA 1
ATOM 945 C C . THR A 1 119 ? 63.596 38.583 10.872 1.00 40.76 118 THR A C 1
ATOM 946 O O . THR A 1 119 ? 63.713 39.163 9.773 1.00 40.65 118 THR A O 1
ATOM 950 N N . TYR A 1 120 ? 63.479 39.211 12.034 1.00 40.49 119 TYR A N 1
ATOM 951 C CA . TYR A 1 120 ? 63.604 40.645 12.164 1.00 40.45 119 TYR A CA 1
ATOM 952 C C . TYR A 1 120 ? 64.672 40.939 13.184 1.00 44.34 119 TYR A C 1
ATOM 953 O O . TYR A 1 120 ? 64.645 40.433 14.329 1.00 40.83 119 TYR A O 1
ATOM 962 N N . ALA A 1 121 ? 65.574 41.812 12.739 1.00 50.01 120 ALA A N 1
ATOM 963 C CA . ALA A 1 121 ? 66.793 42.136 13.458 1.00 54.29 120 ALA A CA 1
ATOM 964 C C . ALA A 1 121 ? 67.560 40.809 13.586 1.00 57.73 120 ALA A C 1
ATOM 965 O O . ALA A 1 121 ? 68.051 40.273 12.576 1.00 58.37 120 ALA A O 1
ATOM 967 N N . ASN A 1 122 ? 67.597 40.263 14.805 1.00 58.73 121 ASN A N 1
ATOM 968 C CA . ASN A 1 122 ? 68.268 38.982 15.061 1.00 59.97 121 ASN A CA 1
ATOM 969 C C . ASN A 1 122 ? 67.347 38.003 15.793 1.00 58.82 121 ASN A C 1
ATOM 970 O O . ASN A 1 122 ? 67.792 37.214 16.632 1.00 60.26 121 ASN A O 1
ATOM 973 N N . GLN A 1 123 ? 66.058 38.053 15.474 1.00 57.06 122 GLN A N 1
ATOM 974 C CA . GLN A 1 123 ? 65.099 37.129 16.094 1.00 54.98 122 GLN A CA 1
ATOM 975 C C . GLN A 1 123 ? 63.967 36.660 15.155 1.00 52.18 122 GLN A C 1
ATOM 976 O O . GLN A 1 123 ? 63.681 37.289 14.127 1.00 51.97 122 GLN A O 1
ATOM 980 N N . VAL A 1 124 ? 63.344 35.543 15.529 1.00 47.87 123 VAL A N 1
ATOM 981 C CA . VAL A 1 124 ? 62.272 34.935 14.712 1.00 43.88 123 VAL A CA 1
ATOM 982 C C . VAL A 1 124 ? 60.871 35.254 15.226 1.00 39.10 123 VAL A C 1
ATOM 983 O O . VAL A 1 124 ? 60.509 34.973 16.371 1.00 38.80 123 VAL A O 1
ATOM 987 N N . TYR A 1 125 ? 60.082 35.848 14.346 1.00 32.76 124 TYR A N 1
ATOM 988 C CA . TYR A 1 125 ? 58.758 36.292 14.729 1.00 30.84 124 TYR A CA 1
ATOM 989 C C . TYR A 1 125 ? 57.746 35.788 13.750 1.00 29.19 124 TYR A C 1
ATOM 990 O O . TYR A 1 125 ? 58.085 35.449 12.625 1.00 25.93 124 TYR A O 1
ATOM 999 N N . PRO A 1 126 ? 56.490 35.708 14.181 1.00 28.33 125 PRO A N 1
ATOM 1000 C CA . PRO A 1 126 ? 55.507 35.452 13.160 1.00 28.30 125 PRO A CA 1
ATOM 1001 C C . PRO A 1 126 ? 55.412 36.689 12.280 1.00 24.32 125 PRO A C 1
ATOM 1002 O O . PRO A 1 126 ? 55.682 37.845 12.713 1.00 22.89 125 PRO A O 1
ATOM 1006 N N . VAL A 1 127 ? 55.047 36.448 11.042 1.00 21.94 126 VAL A N 1
ATOM 1007 C CA . VAL A 1 127 ? 54.825 37.544 10.099 1.00 17.82 126 VAL A CA 1
ATOM 1008 C C . VAL A 1 127 ? 53.536 38.223 10.559 1.00 15.91 126 VAL A C 1
ATOM 1009 O O . VAL A 1 127 ? 52.548 37.554 10.895 1.00 21.37 126 VAL A O 1
ATOM 1013 N N . LEU A 1 128 ? 53.581 39.547 10.620 1.00 15.04 127 LEU A N 1
ATOM 1014 C CA . LEU A 1 128 ? 52.410 40.359 10.946 1.00 13.41 127 LEU A CA 1
ATOM 1015 C C . LEU A 1 128 ? 51.487 40.424 9.738 1.00 13.95 127 LEU A C 1
ATOM 1016 O O . LEU A 1 128 ? 51.925 40.402 8.607 1.00 12.99 127 LEU A O 1
ATOM 1021 N N . ILE A 1 129 ? 50.184 40.490 10.008 1.00 13.84 128 ILE A N 1
ATOM 1022 C CA . ILE A 1 129 ? 49.170 40.501 8.978 1.00 15.33 128 ILE A CA 1
ATOM 1023 C C . ILE A 1 129 ? 48.411 41.801 9.026 1.00 13.40 128 ILE A C 1
ATOM 1024 O O . ILE A 1 129 ? 47.945 42.238 10.095 1.00 15.18 128 ILE A O 1
ATOM 1029 N N . GLY A 1 130 ? 48.296 42.443 7.865 1.00 14.41 129 GLY A N 1
ATOM 1030 C CA . GLY A 1 130 ? 47.542 43.681 7.778 1.00 14.27 129 GLY A CA 1
ATOM 1031 C C . GLY A 1 130 ? 46.364 43.641 6.824 1.00 15.62 129 GLY A C 1
ATOM 1032 O O . GLY A 1 130 ? 46.348 42.899 5.843 1.00 13.06 129 GLY A O 1
ATOM 1033 N N . ALA A 1 131 ? 45.415 44.507 7.125 1.00 14.49 130 ALA A N 1
ATOM 1034 C CA . ALA A 1 131 ? 44.267 44.777 6.279 1.00 16.14 130 ALA A CA 1
ATOM 1035 C C . ALA A 1 131 ? 44.247 46.275 5.986 1.00 13.76 130 ALA A C 1
ATOM 1036 O O . ALA A 1 131 ? 44.208 47.087 6.907 1.00 15.58 130 ALA A O 1
ATOM 1038 N N . CYS A 1 132 ? 44.237 46.619 4.693 1.00 10.30 131 CYS A N 1
ATOM 1039 C CA . CYS A 1 132 ? 44.138 48.002 4.238 1.00 12.02 131 CYS A CA 1
ATOM 1040 C C . CYS A 1 132 ? 42.755 48.224 3.627 1.00 13.86 131 CYS A C 1
ATOM 1041 O O . CYS A 1 132 ? 42.232 47.376 2.899 1.00 15.16 131 CYS A O 1
ATOM 1044 N N . LEU A 1 133 ? 42.181 49.355 3.989 1.00 11.65 132 LEU A N 1
ATOM 1045 C CA . LEU A 1 133 ? 40.914 49.832 3.447 1.00 12.89 132 LEU A CA 1
ATOM 1046 C C . LEU A 1 133 ? 41.068 51.164 2.747 1.00 12.85 132 LEU A C 1
ATOM 1047 O O . LEU A 1 133 ? 41.628 52.107 3.285 1.00 12.08 132 LEU A O 1
ATOM 1052 N N . CYS A 1 134 ? 40.580 51.185 1.509 1.00 14.03 133 CYS A N 1
ATOM 1053 C CA . CYS A 1 134 ? 40.341 52.407 0.786 1.00 13.39 133 CYS A CA 1
ATOM 1054 C C . CYS A 1 134 ? 39.248 53.187 1.535 1.00 13.72 133 CYS A C 1
ATOM 1055 O O . CYS A 1 134 ? 38.475 52.619 2.287 1.00 14.80 133 CYS A O 1
ATOM 1058 N N . PRO A 1 135 ? 39.201 54.501 1.331 1.00 15.29 134 PRO A N 1
ATOM 1059 C CA . PRO A 1 135 ? 38.407 55.452 2.093 1.00 17.97 134 PRO A CA 1
ATOM 1060 C C . PRO A 1 135 ? 36.912 55.132 2.187 1.00 15.62 134 PRO A C 1
ATOM 1061 O O . PRO A 1 135 ? 36.333 55.332 3.261 1.00 16.57 134 PRO A O 1
ATOM 1065 N N . GLU A 1 136 ? 36.307 54.638 1.101 1.00 14.34 135 GLU A N 1
ATOM 1066 C CA . GLU A 1 136 ? 34.864 54.295 1.088 1.00 17.05 135 GLU A CA 1
ATOM 1067 C C . GLU A 1 136 ? 34.550 52.883 1.588 1.00 18.92 135 GLU A C 1
ATOM 1068 O O . GLU A 1 136 ? 33.397 52.512 1.716 1.00 18.18 135 GLU A O 1
ATOM 1074 N N . THR A 1 137 ? 35.569 52.089 1.900 1.00 16.32 136 THR A N 1
ATOM 1075 C CA . THR A 1 137 ? 35.301 50.739 2.375 1.00 16.47 136 THR A CA 1
ATOM 1076 C C . THR A 1 137 ? 34.852 50.839 3.857 1.00 15.64 136 THR A C 1
ATOM 1077 O O . THR A 1 137 ? 35.539 51.446 4.666 1.00 17.98 136 THR A O 1
ATOM 1081 N N . PRO A 1 138 ? 33.648 50.338 4.174 1.00 17.34 137 PRO A N 1
ATOM 1082 C CA . PRO A 1 138 ? 33.125 50.488 5.539 1.00 18.33 137 PRO A CA 1
ATOM 1083 C C . PRO A 1 138 ? 33.967 49.740 6.541 1.00 13.47 137 PRO A C 1
ATOM 1084 O O . PRO A 1 138 ? 34.394 48.644 6.280 1.00 15.97 137 PRO A O 1
ATOM 1088 N N . ILE A 1 139 ? 34.212 50.374 7.667 1.00 17.47 138 ILE A N 1
ATOM 1089 C CA . ILE A 1 139 ? 35.027 49.790 8.738 1.00 17.26 138 ILE A CA 1
ATOM 1090 C C . ILE A 1 139 ? 34.321 48.524 9.214 1.00 16.20 138 ILE A C 1
ATOM 1091 O O . ILE A 1 139 ? 34.933 47.559 9.675 1.00 17.03 138 ILE A O 1
ATOM 1096 N N . SER A 1 140 ? 33.014 48.513 9.033 1.00 18.42 139 SER A N 1
ATOM 1097 C CA . SER A 1 140 ? 32.184 47.369 9.401 1.00 18.85 139 SER A CA 1
ATOM 1098 C C . SER A 1 140 ? 32.582 46.056 8.719 1.00 18.89 139 SER A C 1
ATOM 1099 O O . SER A 1 140 ? 32.253 44.963 9.195 1.00 20.95 139 SER A O 1
ATOM 1102 N N . GLU A 1 141 ? 33.308 46.146 7.586 1.00 19.87 140 GLU A N 1
ATOM 1103 C CA . GLU A 1 141 ? 33.726 44.948 6.840 1.00 15.49 140 GLU A CA 1
ATOM 1104 C C . GLU A 1 141 ? 34.933 44.230 7.481 1.00 14.46 140 GLU A C 1
ATOM 1105 O O . GLU A 1 141 ? 35.314 43.134 7.073 1.00 16.56 140 GLU A O 1
ATOM 1111 N N . LEU A 1 142 ? 35.505 44.849 8.501 1.00 15.12 141 LEU A N 1
ATOM 1112 C CA . LEU A 1 142 ? 36.652 44.283 9.211 1.00 14.93 141 LEU A CA 1
ATOM 1113 C C . LEU A 1 142 ? 36.250 43.214 10.210 1.00 15.54 141 LEU A C 1
ATOM 1114 O O . LEU A 1 142 ? 37.068 42.435 10.656 1.00 15.44 141 LEU A O 1
ATOM 1119 N N . GLU A 1 143 ? 34.980 43.230 10.569 1.00 13.53 142 GLU A N 1
ATOM 1120 C CA . GLU A 1 143 ? 34.501 42.467 11.704 1.00 15.77 142 GLU A CA 1
ATOM 1121 C C . GLU A 1 143 ? 34.924 41.025 11.631 1.00 11.26 142 GLU A C 1
ATOM 1122 O O . GLU A 1 143 ? 35.379 40.472 12.598 1.00 14.74 142 GLU A O 1
ATOM 1128 N N . PRO A 1 144 ? 34.779 40.389 10.491 1.00 14.52 143 PRO A N 1
ATOM 1129 C CA . PRO A 1 144 ? 35.182 38.981 10.594 1.00 16.65 143 PRO A CA 1
ATOM 1130 C C . PRO A 1 144 ? 36.675 38.688 10.784 1.00 20.11 143 PRO A C 1
ATOM 1131 O O . PRO A 1 144 ? 37.069 37.541 11.075 1.00 20.37 143 PRO A O 1
ATOM 1135 N N . TYR A 1 145 ? 37.502 39.709 10.617 1.00 18.47 144 TYR A N 1
ATOM 1136 C CA . TYR A 1 145 ? 38.947 39.529 10.632 1.00 18.10 144 TYR A CA 1
ATOM 1137 C C . TYR A 1 145 ? 39.685 40.267 11.691 1.00 19.12 144 TYR A C 1
ATOM 1138 O O . TYR A 1 145 ? 40.894 40.102 11.836 1.00 18.24 144 TYR A O 1
ATOM 1147 N N . LEU A 1 146 ? 38.981 41.098 12.439 1.00 18.77 145 LEU A N 1
ATOM 1148 C CA . LEU A 1 146 ? 39.654 41.979 13.383 1.00 21.03 145 LEU A CA 1
ATOM 1149 C C . LEU A 1 146 ? 40.521 41.243 14.374 1.00 20.36 145 LEU A C 1
ATOM 1150 O O . LEU A 1 146 ? 41.558 41.742 14.797 1.00 24.04 145 LEU A O 1
ATOM 1155 N N . ASP A 1 147 ? 40.101 40.054 14.745 1.00 22.00 146 ASP A N 1
ATOM 1156 C CA . ASP A 1 147 ? 40.782 39.334 15.783 1.00 22.88 146 ASP A CA 1
ATOM 1157 C C . ASP A 1 147 ? 42.085 38.797 15.240 1.00 24.30 146 ASP A C 1
ATOM 1158 O O . ASP A 1 147 ? 43.103 38.811 15.927 1.00 25.56 146 ASP A O 1
ATOM 1163 N N . GLN A 1 148 ? 42.039 38.394 13.980 1.00 24.47 147 GLN A N 1
ATOM 1164 C CA . GLN A 1 148 ? 43.167 37.754 13.308 1.00 27.86 147 GLN A CA 1
ATOM 1165 C C . GLN A 1 148 ? 44.263 38.681 12.771 1.00 26.41 147 GLN A C 1
ATOM 1166 O O . GLN A 1 148 ? 45.395 38.243 12.531 1.00 28.76 147 GLN A O 1
ATOM 1172 N N . ILE A 1 149 ? 43.910 39.922 12.481 1.00 22.40 148 ILE A N 1
ATOM 1173 C CA . ILE A 1 149 ? 44.880 40.831 11.891 1.00 20.71 148 ILE A CA 1
ATOM 1174 C C . ILE A 1 149 ? 45.639 41.577 12.985 1.00 18.25 148 ILE A C 1
ATOM 1175 O O . ILE A 1 149 ? 45.204 41.669 14.120 1.00 20.55 148 ILE A O 1
ATOM 1180 N N . ASP A 1 150 ? 46.792 42.096 12.610 1.00 15.71 149 ASP A N 1
ATOM 1181 C CA . ASP A 1 150 ? 47.656 42.812 13.533 1.00 16.38 149 ASP A CA 1
ATOM 1182 C C . ASP A 1 150 ? 47.709 44.276 13.220 1.00 14.59 149 ASP A C 1
ATOM 1183 O O . ASP A 1 150 ? 48.009 45.104 14.078 1.00 16.45 149 ASP A O 1
ATOM 1188 N N . VAL A 1 151 ? 47.436 44.607 11.957 1.00 13.78 150 VAL A N 1
ATOM 1189 C CA . VAL A 1 151 ? 47.567 45.928 11.478 1.00 12.04 150 VAL A CA 1
ATOM 1190 C C . VAL A 1 151 ? 46.338 46.309 10.661 1.00 13.13 150 VAL A C 1
ATOM 1191 O O . VAL A 1 151 ? 45.926 45.581 9.771 1.00 12.01 150 VAL A O 1
ATOM 1195 N N . ILE A 1 152 ? 45.786 47.467 10.970 1.00 11.74 151 ILE A N 1
ATOM 1196 C CA . ILE A 1 152 ? 44.705 48.046 10.196 1.00 11.42 151 ILE A CA 1
ATOM 1197 C C . ILE A 1 152 ? 45.311 49.281 9.568 1.00 12.95 151 ILE A C 1
ATOM 1198 O O . ILE A 1 152 ? 45.770 50.208 10.262 1.00 16.21 151 ILE A O 1
ATOM 1203 N N . GLN A 1 153 ? 45.380 49.269 8.250 1.00 10.81 152 GLN A N 1
ATOM 1204 C CA . GLN A 1 153 ? 45.897 50.393 7.513 1.00 12.16 152 GLN A CA 1
ATOM 1205 C C . GLN A 1 153 ? 44.784 51.141 6.749 1.00 13.24 152 GLN A C 1
ATOM 1206 O O . GLN A 1 153 ? 44.053 50.571 5.936 1.00 15.22 152 GLN A O 1
ATOM 1212 N N . LEU A 1 154 ? 44.689 52.439 7.013 1.00 12.16 153 LEU A N 1
ATOM 1213 C CA . LEU A 1 154 ? 43.725 53.298 6.359 1.00 12.13 153 LEU A CA 1
ATOM 1214 C C . LEU A 1 154 ? 44.378 54.140 5.322 1.00 11.72 153 LEU A C 1
ATOM 1215 O O . LEU A 1 154 ? 45.306 54.928 5.606 1.00 12.95 153 LEU A O 1
ATOM 1220 N N . LEU A 1 155 ? 43.922 53.935 4.098 1.00 14.47 154 LEU A N 1
ATOM 1221 C CA . LEU A 1 155 ? 44.328 54.767 2.957 1.00 13.28 154 LEU A CA 1
ATOM 1222 C C . LEU A 1 155 ? 43.621 56.122 2.971 1.00 10.95 154 LEU A C 1
ATOM 1223 O O . LEU A 1 155 ? 42.440 56.219 3.351 1.00 16.65 154 LEU A O 1
ATOM 1228 N N . THR A 1 156 ? 44.346 57.166 2.561 1.00 13.95 155 THR A N 1
ATOM 1229 C CA . THR A 1 156 ? 43.838 58.554 2.443 1.00 14.89 155 THR A CA 1
ATOM 1230 C C . THR A 1 156 ? 43.213 58.820 1.081 1.00 17.64 155 THR A C 1
ATOM 1231 O O . THR A 1 156 ? 42.582 59.841 0.858 1.00 19.40 155 THR A O 1
ATOM 1235 N N . LEU A 1 157 ? 43.457 57.897 0.166 1.00 16.56 156 LEU A N 1
ATOM 1236 C CA . LEU A 1 157 ? 43.064 58.042 -1.217 1.00 18.51 156 LEU A CA 1
ATOM 1237 C C . LEU A 1 157 ? 42.726 56.694 -1.791 1.00 18.40 156 LEU A C 1
ATOM 1238 O O . LEU A 1 157 ? 43.152 55.646 -1.279 1.00 19.32 156 LEU A O 1
ATOM 1243 N N . ASP A 1 158 ? 41.942 56.691 -2.853 1.00 19.46 157 ASP A N 1
ATOM 1244 C CA . ASP A 1 158 ? 41.622 55.442 -3.501 1.00 22.18 157 ASP A CA 1
ATOM 1245 C C . ASP A 1 158 ? 42.478 55.286 -4.752 1.00 21.18 157 ASP A C 1
ATOM 1246 O O . ASP A 1 158 ? 42.314 56.026 -5.701 1.00 22.35 157 ASP A O 1
ATOM 1251 N N . PRO A 1 159 ? 43.390 54.320 -4.753 1.00 23.09 158 PRO A N 1
ATOM 1252 C CA . PRO A 1 159 ? 44.279 54.198 -5.890 1.00 24.37 158 PRO A CA 1
ATOM 1253 C C . PRO A 1 159 ? 43.539 53.805 -7.134 1.00 26.58 158 PRO A C 1
ATOM 1254 O O . PRO A 1 159 ? 44.050 53.958 -8.242 1.00 31.27 158 PRO A O 1
ATOM 1258 N N . ARG A 1 160 ? 42.330 53.301 -6.953 1.00 25.34 159 ARG A N 1
ATOM 1259 C CA . ARG A 1 160 ? 41.557 52.799 -8.072 1.00 27.33 159 ARG A CA 1
ATOM 1260 C C . ARG A 1 160 ? 40.964 53.957 -8.868 1.00 33.31 159 ARG A C 1
ATOM 1261 O O . ARG A 1 160 ? 40.444 53.737 -9.958 1.00 34.26 159 ARG A O 1
ATOM 1269 N N . ASN A 1 161 ? 41.070 55.183 -8.341 1.00 36.11 160 ASN A N 1
ATOM 1270 C CA . ASN A 1 161 ? 40.647 56.384 -9.094 1.00 35.81 160 ASN A CA 1
ATOM 1271 C C . ASN A 1 161 ? 41.552 57.594 -8.896 1.00 34.83 160 ASN A C 1
ATOM 1272 O O . ASN A 1 161 ? 41.398 58.607 -9.564 1.00 39.74 160 ASN A O 1
ATOM 1277 N N . GLY A 1 162 ? 42.526 57.482 -8.018 1.00 31.67 161 GLY A N 1
ATOM 1278 C CA . GLY A 1 162 ? 43.445 58.585 -7.738 1.00 30.18 161 GLY A CA 1
ATOM 1279 C C . GLY A 1 162 ? 42.846 59.633 -6.811 1.00 28.22 161 GLY A C 1
ATOM 1280 O O . GLY A 1 162 ? 43.530 60.557 -6.366 1.00 29.53 161 GLY A O 1
ATOM 1281 N N . THR A 1 163 ? 41.573 59.465 -6.476 1.00 25.61 162 THR A N 1
ATOM 1282 C CA . THR A 1 163 ? 40.888 60.470 -5.655 1.00 22.86 162 THR A CA 1
ATOM 1283 C C . THR A 1 163 ? 41.328 60.496 -4.209 1.00 19.21 162 THR A C 1
ATOM 1284 O O . THR A 1 163 ? 41.317 59.476 -3.523 1.00 17.91 162 THR A O 1
ATOM 1288 N N . LYS A 1 164 ? 41.698 61.691 -3.772 1.00 19.14 163 LYS A N 1
ATOM 1289 C CA . LYS A 1 164 ? 42.129 61.937 -2.416 1.00 21.25 163 LYS A CA 1
ATOM 1290 C C . LYS A 1 164 ? 40.936 62.347 -1.556 1.00 21.48 163 LYS A C 1
ATOM 1291 O O . LYS A 1 164 ? 40.227 63.334 -1.859 1.00 19.86 163 LYS A O 1
ATOM 1297 N N . TYR A 1 165 ? 40.792 61.649 -0.439 1.00 20.43 164 TYR A N 1
ATOM 1298 C CA . TYR A 1 165 ? 39.664 61.849 0.431 1.00 20.11 164 TYR A CA 1
ATOM 1299 C C . TYR A 1 165 ? 39.964 62.756 1.596 1.00 20.26 164 TYR A C 1
ATOM 1300 O O . TYR A 1 165 ? 41.135 62.935 2.005 1.00 15.87 164 TYR A O 1
ATOM 1309 N N . PRO A 1 166 ? 38.900 63.345 2.160 1.00 20.99 165 PRO A N 1
ATOM 1310 C CA . PRO A 1 166 ? 39.046 64.346 3.204 1.00 21.44 165 PRO A CA 1
ATOM 1311 C C . PRO A 1 166 ? 39.726 63.799 4.453 1.00 21.23 165 PRO A C 1
ATOM 1312 O O . PRO A 1 166 ? 39.400 62.698 4.907 1.00 19.41 165 PRO A O 1
ATOM 1316 N N . SER A 1 167 ? 40.619 64.595 5.025 1.00 20.79 166 SER A N 1
ATOM 1317 C CA . SER A 1 167 ? 41.414 64.122 6.151 1.00 22.84 166 SER A CA 1
ATOM 1318 C C . SER A 1 167 ? 40.519 63.903 7.362 1.00 22.39 166 SER A C 1
ATOM 1319 O O . SER A 1 167 ? 40.770 63.046 8.186 1.00 18.45 166 SER A O 1
ATOM 1322 N N . GLU A 1 168 ? 39.408 64.623 7.439 1.00 22.00 167 GLU A N 1
ATOM 1323 C CA . GLU A 1 168 ? 38.541 64.460 8.603 1.00 21.82 167 GLU A CA 1
ATOM 1324 C C . GLU A 1 168 ? 37.876 63.081 8.525 1.00 19.44 167 GLU A C 1
ATOM 1325 O O . GLU A 1 168 ? 37.647 62.421 9.550 1.00 21.88 167 GLU A O 1
ATOM 1331 N N . LEU A 1 169 ? 37.590 62.620 7.313 1.00 19.79 168 LEU A N 1
ATOM 1332 C CA . LEU A 1 169 ? 36.969 61.309 7.152 1.00 18.65 168 LEU A CA 1
ATOM 1333 C C . LEU A 1 169 ? 37.909 60.227 7.654 1.00 19.38 168 LEU A C 1
ATOM 1334 O O . LEU A 1 169 ? 37.488 59.274 8.344 1.00 18.57 168 LEU A O 1
ATOM 1339 N N . ILE A 1 170 ? 39.179 60.387 7.293 1.00 19.09 169 ILE A N 1
ATOM 1340 C CA . ILE A 1 170 ? 40.205 59.403 7.631 1.00 20.14 169 ILE A CA 1
ATOM 1341 C C . ILE A 1 170 ? 40.372 59.355 9.157 1.00 18.23 169 ILE A C 1
ATOM 1342 O O . ILE A 1 170 ? 40.452 58.292 9.753 1.00 15.97 169 ILE A O 1
ATOM 1347 N N . LEU A 1 171 ? 40.352 60.506 9.798 1.00 17.98 170 LEU A N 1
ATOM 1348 C CA . LEU A 1 171 ? 40.496 60.537 11.251 1.00 20.91 170 LEU A CA 1
ATOM 1349 C C . LEU A 1 171 ? 39.274 59.883 11.917 1.00 17.75 170 LEU A C 1
ATOM 1350 O O . LEU A 1 171 ? 39.387 59.161 12.898 1.00 16.82 170 LEU A O 1
ATOM 1355 N N . ASP A 1 172 ? 38.099 60.120 11.352 1.00 19.76 171 ASP A N 1
ATOM 1356 C CA . ASP A 1 172 ? 36.867 59.480 11.826 1.00 19.04 171 ASP A CA 1
ATOM 1357 C C . ASP A 1 172 ? 36.946 57.978 11.759 1.00 19.80 171 ASP A C 1
ATOM 1358 O O . ASP A 1 172 ? 36.451 57.274 12.635 1.00 15.25 171 ASP A O 1
ATOM 1363 N N . ARG A 1 173 ? 37.583 57.498 10.696 1.00 16.70 172 ARG A N 1
ATOM 1364 C CA . ARG A 1 173 ? 37.710 56.061 10.449 1.00 16.23 172 ARG A CA 1
ATOM 1365 C C . ARG A 1 173 ? 38.650 55.456 11.471 1.00 14.81 172 ARG A C 1
ATOM 1366 O O . ARG A 1 173 ? 38.415 54.354 11.938 1.00 14.90 172 ARG A O 1
ATOM 1374 N N . VAL A 1 174 ? 39.699 56.195 11.826 1.00 16.67 173 VAL A N 1
ATOM 1375 C CA . VAL A 1 174 ? 40.651 55.771 12.888 1.00 16.27 173 VAL A CA 1
ATOM 1376 C C . VAL A 1 174 ? 39.866 55.544 14.188 1.00 15.99 173 VAL A C 1
ATOM 1377 O O . VAL A 1 174 ? 40.096 54.573 14.881 1.00 14.39 173 VAL A O 1
ATOM 1381 N N . ILE A 1 175 ? 38.929 56.453 14.466 1.00 16.29 174 ILE A N 1
ATOM 1382 C CA . ILE A 1 175 ? 38.112 56.413 15.688 1.00 16.44 174 ILE A CA 1
ATOM 1383 C C . ILE A 1 175 ? 37.213 55.182 15.642 1.00 15.06 174 ILE A C 1
ATOM 1384 O O . ILE A 1 175 ? 37.091 54.410 16.621 1.00 16.12 174 ILE A O 1
ATOM 1389 N N . GLN A 1 176 ? 36.627 54.948 14.485 1.00 14.01 175 GLN A N 1
ATOM 1390 C CA . GLN A 1 176 ? 35.718 53.787 14.322 1.00 16.65 175 GLN A CA 1
ATOM 1391 C C . GLN A 1 176 ? 36.466 52.473 14.538 1.00 15.99 175 GLN A C 1
ATOM 1392 O O . GLN A 1 176 ? 35.951 51.530 15.129 1.00 15.09 175 GLN A O 1
ATOM 1398 N N . VAL A 1 177 ? 37.707 52.418 14.072 1.00 14.40 176 VAL A N 1
ATOM 1399 C CA . VAL A 1 177 ? 38.545 51.225 14.256 1.00 14.22 176 VAL A CA 1
ATOM 1400 C C . VAL A 1 177 ? 38.908 51.012 15.734 1.00 13.64 176 VAL A C 1
ATOM 1401 O O . VAL A 1 177 ? 38.719 49.918 16.307 1.00 13.82 176 VAL A O 1
ATOM 1405 N N . GLU A 1 178 ? 39.368 52.089 16.351 1.00 17.31 177 GLU A N 1
ATOM 1406 C CA . GLU A 1 178 ? 39.726 52.121 17.780 1.00 16.95 177 GLU A CA 1
ATOM 1407 C C . GLU A 1 178 ? 38.573 51.642 18.644 1.00 19.03 177 GLU A C 1
ATOM 1408 O O . GLU A 1 178 ? 38.747 50.801 19.521 1.00 17.40 177 GLU A O 1
ATOM 1414 N N . LYS A 1 179 ? 37.388 52.157 18.375 1.00 17.54 178 LYS A N 1
ATOM 1415 C CA . LYS A 1 179 ? 36.184 51.723 19.082 1.00 20.97 178 LYS A CA 1
ATOM 1416 C C . LYS A 1 179 ? 35.988 50.219 19.018 1.00 20.08 178 LYS A C 1
ATOM 1417 O O . LYS A 1 179 ? 35.702 49.575 20.029 1.00 23.47 178 LYS A O 1
ATOM 1423 N N . ARG A 1 180 ? 36.178 49.637 17.849 1.00 17.45 179 ARG A N 1
ATOM 1424 C CA . ARG A 1 180 ? 35.928 48.223 17.663 1.00 17.30 179 ARG A CA 1
ATOM 1425 C C . ARG A 1 180 ? 36.972 47.334 18.334 1.00 18.12 179 ARG A C 1
ATOM 1426 O O . ARG A 1 180 ? 36.681 46.189 18.686 1.00 18.14 179 ARG A O 1
ATOM 1434 N N . LEU A 1 181 ? 38.178 47.872 18.495 1.00 16.52 180 LEU A N 1
ATOM 1435 C CA . LEU A 1 181 ? 39.286 47.110 19.077 1.00 18.86 180 LEU A CA 1
ATOM 1436 C C . LEU A 1 181 ? 39.094 47.037 20.578 1.00 19.65 180 LEU A C 1
ATOM 1437 O O . LEU A 1 181 ? 39.471 46.088 21.202 1.00 20.47 180 LEU A O 1
ATOM 1442 N N . GLY A 1 182 ? 38.462 48.052 21.123 1.00 18.92 181 GLY A N 1
ATOM 1443 C CA . GLY A 1 182 ? 38.269 48.128 22.558 1.00 24.46 181 GLY A CA 1
ATOM 1444 C C . GLY A 1 182 ? 39.567 47.972 23.327 1.00 25.26 181 GLY A C 1
ATOM 1445 O O . GLY A 1 182 ? 40.542 48.704 23.116 1.00 26.27 181 GLY A O 1
ATOM 1446 N N A ASN A 1 183 ? 39.545 46.995 24.222 0.50 26.56 182 ASN A N 1
ATOM 1447 N N B ASN A 1 183 ? 39.582 47.021 24.254 0.50 26.67 182 ASN A N 1
ATOM 1448 C CA A ASN A 1 183 ? 40.655 46.697 25.115 0.50 26.43 182 ASN A CA 1
ATOM 1449 C CA B ASN A 1 183 ? 40.761 46.814 25.100 0.50 26.43 182 ASN A CA 1
ATOM 1450 C C A ASN A 1 183 ? 41.796 45.970 24.416 0.50 24.83 182 ASN A C 1
ATOM 1451 C C B ASN A 1 183 ? 41.835 45.995 24.403 0.50 24.90 182 ASN A C 1
ATOM 1452 O O A ASN A 1 183 ? 42.828 45.714 25.010 0.50 23.26 182 ASN A O 1
ATOM 1453 O O B ASN A 1 183 ? 42.857 45.683 24.989 0.50 23.22 182 ASN A O 1
ATOM 1462 N N . ARG A 1 184 ? 41.609 45.659 23.146 1.00 22.73 183 ARG A N 1
ATOM 1463 C CA . ARG A 1 184 ? 42.631 44.940 22.373 1.00 23.11 183 ARG A CA 1
ATOM 1464 C C . ARG A 1 184 ? 43.398 45.908 21.452 1.00 23.10 183 ARG A C 1
ATOM 1465 O O . ARG A 1 184 ? 44.183 45.498 20.641 1.00 23.21 183 ARG A O 1
ATOM 1469 N N . ARG A 1 185 ? 43.159 47.194 21.630 1.00 23.74 184 ARG A N 1
ATOM 1470 C CA . ARG A 1 185 ? 43.828 48.239 20.831 1.00 26.01 184 ARG A CA 1
ATOM 1471 C C . ARG A 1 185 ? 45.359 48.135 20.904 1.00 24.59 184 ARG A C 1
ATOM 1472 O O . ARG A 1 185 ? 46.101 48.424 19.942 1.00 21.26 184 ARG A O 1
ATOM 1480 N N . VAL A 1 186 ? 45.814 47.730 22.085 1.00 21.06 185 VAL A N 1
ATOM 1481 C CA . VAL A 1 186 ? 47.229 47.585 22.384 1.00 21.56 185 VAL A CA 1
ATOM 1482 C C . VAL A 1 186 ? 47.862 46.428 21.564 1.00 20.82 185 VAL A C 1
ATOM 1483 O O . VAL A 1 186 ? 49.074 46.343 21.390 1.00 23.15 185 VAL A O 1
ATOM 1487 N N . GLU A 1 187 ? 47.022 45.578 21.004 1.00 17.27 186 GLU A N 1
ATOM 1488 C CA . GLU A 1 187 ? 47.476 44.414 20.270 1.00 18.15 186 GLU A CA 1
ATOM 1489 C C . GLU A 1 187 ? 47.627 44.707 18.777 1.00 17.72 186 GLU A C 1
ATOM 1490 O O . GLU A 1 187 ? 48.079 43.850 18.009 1.00 20.51 186 GLU A O 1
ATOM 1496 N N . LYS A 1 188 ? 47.224 45.914 18.370 1.00 17.67 187 LYS A N 1
ATOM 1497 C CA . LYS A 1 188 ? 47.250 46.281 16.941 1.00 18.77 187 LYS A CA 1
ATOM 1498 C C . LYS A 1 188 ? 48.006 47.562 16.642 1.00 16.18 187 LYS A C 1
ATOM 1499 O O . LYS A 1 188 ? 48.230 48.385 17.516 1.00 14.50 187 LYS A O 1
ATOM 1505 N N . LEU A 1 189 ? 48.397 47.693 15.360 1.00 16.34 188 LEU A N 1
ATOM 1506 C CA . LEU A 1 189 ? 48.819 48.956 14.798 1.00 16.31 188 LEU A CA 1
ATOM 1507 C C . LEU A 1 189 ? 47.682 49.489 13.943 1.00 13.92 188 LEU A C 1
ATOM 1508 O O . LEU A 1 189 ? 47.049 48.727 13.193 1.00 16.86 188 LEU A O 1
ATOM 1513 N N . ILE A 1 190 ? 47.406 50.778 14.104 1.00 13.45 189 ILE A N 1
ATOM 1514 C CA . ILE A 1 190 ? 46.504 51.515 13.217 1.00 15.69 189 ILE A CA 1
ATOM 1515 C C . ILE A 1 190 ? 47.369 52.564 12.519 1.00 14.73 189 ILE A C 1
ATOM 1516 O O . ILE A 1 190 ? 47.852 53.573 13.104 1.00 12.73 189 ILE A O 1
ATOM 1521 N N . ASN A 1 191 ? 47.550 52.316 11.228 1.00 11.96 190 ASN A N 1
ATOM 1522 C CA . ASN A 1 191 ? 48.445 53.110 10.412 1.00 12.00 190 ASN A CA 1
ATOM 1523 C C . ASN A 1 191 ? 47.674 53.822 9.286 1.00 13.33 190 ASN A C 1
ATOM 1524 O O . ASN A 1 191 ? 46.636 53.357 8.843 1.00 11.76 190 ASN A O 1
ATOM 1529 N N . ILE A 1 192 ? 48.200 54.953 8.860 1.00 13.38 191 ILE A N 1
ATOM 1530 C CA . ILE A 1 192 ? 47.621 55.704 7.747 1.00 15.15 191 ILE A CA 1
ATOM 1531 C C . ILE A 1 192 ? 48.626 55.796 6.594 1.00 14.38 191 ILE A C 1
ATOM 1532 O O . ILE A 1 192 ? 49.785 56.168 6.803 1.00 15.21 191 ILE A O 1
ATOM 1537 N N . ASP A 1 193 ? 48.123 55.534 5.385 1.00 11.39 192 ASP A N 1
ATOM 1538 C CA . ASP A 1 193 ? 48.930 55.493 4.163 1.00 15.71 192 ASP A CA 1
ATOM 1539 C C . ASP A 1 193 ? 48.234 56.283 3.032 1.00 18.34 192 ASP A C 1
ATOM 1540 O O . ASP A 1 193 ? 47.027 56.421 3.016 1.00 16.44 192 ASP A O 1
ATOM 1545 N N . GLY A 1 194 ? 49.027 56.855 2.141 1.00 20.13 193 GLY A N 1
ATOM 1546 C CA . GLY A 1 194 ? 48.499 57.546 0.971 1.00 20.36 193 GLY A CA 1
ATOM 1547 C C . GLY A 1 194 ? 48.910 58.991 0.869 1.00 21.98 193 GLY A C 1
ATOM 1548 O O . GLY A 1 194 ? 48.441 59.860 1.607 1.00 19.56 193 GLY A O 1
ATOM 1549 N N . SER A 1 195 ? 49.831 59.193 -0.062 1.00 22.89 194 SER A N 1
ATOM 1550 C CA . SER A 1 195 ? 50.305 60.479 -0.459 1.00 25.45 194 SER A CA 1
ATOM 1551 C C . SER A 1 195 ? 50.452 61.398 0.746 1.00 22.72 194 SER A C 1
ATOM 1552 O O . SER A 1 195 ? 49.932 62.491 0.759 1.00 22.98 194 SER A O 1
ATOM 1563 N N . THR A 1 197 ? 51.709 64.033 3.431 1.00 24.94 196 THR A N 1
ATOM 1564 C CA . THR A 1 197 ? 52.318 65.358 3.372 1.00 25.86 196 THR A CA 1
ATOM 1565 C C . THR A 1 197 ? 52.526 65.838 4.787 1.00 25.34 196 THR A C 1
ATOM 1566 O O . THR A 1 197 ? 52.006 65.229 5.711 1.00 22.43 196 THR A O 1
ATOM 1570 N N . LEU A 1 198 ? 53.326 66.884 4.996 1.00 28.34 197 LEU A N 1
ATOM 1571 C CA . LEU A 1 198 ? 53.551 67.354 6.365 1.00 31.64 197 LEU A CA 1
ATOM 1572 C C . LEU A 1 198 ? 52.245 67.869 6.961 1.00 31.61 197 LEU A C 1
ATOM 1573 O O . LEU A 1 198 ? 52.018 67.744 8.173 1.00 35.51 197 LEU A O 1
ATOM 1578 N N . GLU A 1 199 ? 51.395 68.421 6.100 1.00 32.21 198 GLU A N 1
ATOM 1579 C CA . GLU A 1 199 ? 50.109 69.016 6.518 1.00 33.06 198 GLU A CA 1
ATOM 1580 C C . GLU A 1 199 ? 49.153 67.925 7.009 1.00 31.98 198 GLU A C 1
ATOM 1581 O O . GLU A 1 199 ? 48.501 68.079 8.032 1.00 29.91 198 GLU A O 1
ATOM 1583 N N . LEU A 1 200 ? 49.087 66.817 6.274 1.00 31.93 199 LEU A N 1
ATOM 1584 C CA . LEU A 1 200 ? 48.249 65.691 6.685 1.00 28.75 199 LEU A CA 1
ATOM 1585 C C . LEU A 1 200 ? 48.825 65.116 7.966 1.00 26.66 199 LEU A C 1
ATOM 1586 O O . LEU A 1 200 ? 48.101 64.803 8.901 1.00 26.76 199 LEU A O 1
ATOM 1591 N N . ALA A 1 201 ? 50.147 64.981 7.994 1.00 23.53 200 ALA A N 1
ATOM 1592 C CA . ALA A 1 201 ? 50.827 64.379 9.139 1.00 25.83 200 ALA A CA 1
ATOM 1593 C C . ALA A 1 201 ? 50.465 65.113 10.434 1.00 28.77 200 ALA A C 1
ATOM 1594 O O . ALA A 1 201 ? 50.180 64.488 11.469 1.00 28.32 200 ALA A O 1
ATOM 1596 N N . LYS A 1 202 ? 50.417 66.436 10.329 1.00 33.45 201 LYS A N 1
ATOM 1597 C CA . LYS A 1 202 ? 50.212 67.303 11.500 1.00 36.12 201 LYS A CA 1
ATOM 1598 C C . LYS A 1 202 ? 48.765 67.236 11.963 1.00 35.03 201 LYS A C 1
ATOM 1599 O O . LYS A 1 202 ? 48.474 67.238 13.149 1.00 34.66 201 LYS A O 1
ATOM 1605 N N . TYR A 1 203 ? 47.874 67.098 10.995 1.00 33.89 202 TYR A N 1
ATOM 1606 C CA . TYR A 1 203 ? 46.454 67.003 11.250 1.00 34.26 202 TYR A CA 1
ATOM 1607 C C . TYR A 1 203 ? 46.121 65.710 11.949 1.00 34.42 202 TYR A C 1
ATOM 1608 O O . TYR A 1 203 ? 45.319 65.696 12.869 1.00 35.49 202 TYR A O 1
ATOM 1617 N N . PHE A 1 204 ? 46.733 64.625 11.490 1.00 31.44 203 PHE A N 1
ATOM 1618 C CA . PHE A 1 204 ? 46.468 63.320 12.060 1.00 32.06 203 PHE A CA 1
ATOM 1619 C C . PHE A 1 204 ? 47.050 63.161 13.442 1.00 35.78 203 PHE A C 1
ATOM 1620 O O . PHE A 1 204 ? 46.559 62.356 14.232 1.00 38.58 203 PHE A O 1
ATOM 1628 N N . LYS A 1 205 ? 48.098 63.907 13.737 1.00 37.06 204 LYS A N 1
ATOM 1629 C CA . LYS A 1 205 ? 48.787 63.707 15.011 1.00 42.61 204 LYS A CA 1
ATOM 1630 C C . LYS A 1 205 ? 48.248 64.721 16.022 1.00 46.01 204 LYS A C 1
ATOM 1631 O O . LYS A 1 205 ? 48.393 64.538 17.223 1.00 49.64 204 LYS A O 1
ATOM 1637 N N . GLN A 1 206 ? 47.588 65.762 15.521 1.00 47.43 205 GLN A N 1
ATOM 1638 C CA . GLN A 1 206 ? 46.923 66.735 16.378 1.00 49.39 205 GLN A CA 1
ATOM 1639 C C . GLN A 1 206 ? 45.616 66.113 16.862 1.00 52.21 205 GLN A C 1
ATOM 1640 O O . GLN A 1 206 ? 45.041 66.542 17.852 1.00 53.79 205 GLN A O 1
ATOM 1642 N N . GLY A 1 207 ? 45.186 65.068 16.157 1.00 54.02 206 GLY A N 1
ATOM 1643 C CA . GLY A 1 207 ? 43.861 64.453 16.341 1.00 54.18 206 GLY A CA 1
ATOM 1644 C C . GLY A 1 207 ? 43.457 63.720 17.619 1.00 54.36 206 GLY A C 1
ATOM 1645 O O . GLY A 1 207 ? 42.348 63.149 17.656 1.00 55.60 206 GLY A O 1
ATOM 1646 N N . THR A 1 208 ? 44.329 63.740 18.643 1.00 52.71 207 THR A N 1
ATOM 1647 C CA . THR A 1 208 ? 44.111 63.078 19.993 1.00 49.33 207 THR A CA 1
ATOM 1648 C C . THR A 1 208 ? 43.721 61.567 20.027 1.00 46.73 207 THR A C 1
ATOM 1649 O O . THR A 1 208 ? 43.374 61.022 21.087 1.00 46.73 207 THR A O 1
ATOM 1653 N N . HIS A 1 209 ? 43.766 60.909 18.868 1.00 41.04 208 HIS A N 1
ATOM 1654 C CA . HIS A 1 209 ? 43.551 59.457 18.771 1.00 34.87 208 HIS A CA 1
ATOM 1655 C C . HIS A 1 209 ? 44.821 58.815 18.242 1.00 31.36 208 HIS A C 1
ATOM 1656 O O . HIS A 1 209 ? 45.368 59.238 17.235 1.00 32.03 208 HIS A O 1
ATOM 1663 N N . GLN A 1 210 ? 45.245 57.762 18.915 1.00 25.55 209 GLN A N 1
ATOM 1664 C CA . GLN A 1 210 ? 46.475 57.064 18.599 1.00 26.13 209 GLN A CA 1
ATOM 1665 C C . GLN A 1 210 ? 46.558 56.449 17.194 1.00 21.52 209 GLN A C 1
ATOM 1666 O O . GLN A 1 210 ? 45.818 55.513 16.866 1.00 20.07 209 GLN A O 1
ATOM 1672 N N . ILE A 1 211 ? 47.476 57.009 16.391 1.00 20.38 210 ILE A N 1
ATOM 1673 C CA . ILE A 1 211 ? 47.922 56.425 15.092 1.00 18.05 210 ILE A CA 1
ATOM 1674 C C . ILE A 1 211 ? 49.339 55.935 15.357 1.00 17.56 210 ILE A C 1
ATOM 1675 O O . ILE A 1 211 ? 50.165 56.661 15.926 1.00 20.08 210 ILE A O 1
ATOM 1680 N N . ASP A 1 212 ? 49.628 54.695 15.002 1.00 17.59 211 ASP A N 1
ATOM 1681 C CA . ASP A 1 212 ? 50.963 54.115 15.244 1.00 15.65 211 ASP A CA 1
ATOM 1682 C C . ASP A 1 212 ? 51.998 54.578 14.214 1.00 16.36 211 ASP A C 1
ATOM 1683 O O . ASP A 1 212 ? 52.940 55.296 14.554 1.00 15.11 211 ASP A O 1
ATOM 1688 N N . TRP A 1 213 ? 51.786 54.213 12.960 1.00 14.47 212 TRP A N 1
ATOM 1689 C CA . TRP A 1 213 ? 52.653 54.674 11.877 1.00 11.38 212 TRP A CA 1
ATOM 1690 C C . TRP A 1 213 ? 51.943 55.481 10.844 1.00 13.97 212 TRP A C 1
ATOM 1691 O O . TRP A 1 213 ? 50.831 55.176 10.437 1.00 13.09 212 TRP A O 1
ATOM 1702 N N . LEU A 1 214 ? 52.641 56.508 10.373 1.00 12.68 213 LEU A N 1
ATOM 1703 C CA . LEU A 1 214 ? 52.238 57.156 9.141 1.00 13.81 213 LEU A CA 1
ATOM 1704 C C . LEU A 1 214 ? 53.242 56.635 8.113 1.00 11.21 213 LEU A C 1
ATOM 1705 O O . LEU A 1 214 ? 54.434 56.519 8.402 1.00 15.12 213 LEU A O 1
ATOM 1710 N N . VAL A 1 215 ? 52.750 56.374 6.921 1.00 10.03 214 VAL A N 1
ATOM 1711 C CA . VAL A 1 215 ? 53.574 55.916 5.808 1.00 13.21 214 VAL A CA 1
ATOM 1712 C C . VAL A 1 215 ? 53.957 57.111 4.926 1.00 14.60 214 VAL A C 1
ATOM 1713 O O . VAL A 1 215 ? 53.109 57.918 4.490 1.00 14.02 214 VAL A O 1
ATOM 1717 N N . SER A 1 216 ? 55.253 57.246 4.706 1.00 15.64 215 SER A N 1
ATOM 1718 C CA . SER A 1 216 ? 55.778 58.302 3.846 1.00 16.34 215 SER A CA 1
ATOM 1719 C C . SER A 1 216 ? 55.752 57.904 2.371 1.00 17.09 215 SER A C 1
ATOM 1720 O O . SER A 1 216 ? 55.807 56.718 2.015 1.00 14.75 215 SER A O 1
ATOM 1723 N N . GLY A 1 217 ? 55.708 58.932 1.538 1.00 18.38 216 GLY A N 1
ATOM 1724 C CA . GLY A 1 217 ? 55.675 58.781 0.086 1.00 18.93 216 GLY A CA 1
ATOM 1725 C C . GLY A 1 217 ? 56.674 59.663 -0.623 1.00 18.74 216 GLY A C 1
ATOM 1726 O O . GLY A 1 217 ? 57.797 59.826 -0.194 1.00 19.06 216 GLY A O 1
ATOM 1727 N N . SER A 1 218 ? 56.257 60.194 -1.754 1.00 20.64 217 SER A N 1
ATOM 1728 C CA . SER A 1 218 ? 57.109 61.079 -2.513 1.00 21.01 217 SER A CA 1
ATOM 1729 C C . SER A 1 218 ? 57.503 62.328 -1.738 1.00 20.92 217 SER A C 1
ATOM 1730 O O . SER A 1 218 ? 58.587 62.844 -1.918 1.00 23.02 217 SER A O 1
ATOM 1733 N N . ALA A 1 219 ? 56.660 62.801 -0.833 1.00 22.94 218 ALA A N 1
ATOM 1734 C CA . ALA A 1 219 ? 56.956 64.087 -0.143 1.00 21.70 218 ALA A CA 1
ATOM 1735 C C . ALA A 1 219 ? 58.271 64.033 0.635 1.00 23.04 218 ALA A C 1
ATOM 1736 O O . ALA A 1 219 ? 59.042 64.990 0.614 1.00 23.63 218 ALA A O 1
ATOM 1738 N N . LEU A 1 220 ? 58.569 62.904 1.274 1.00 23.06 219 LEU A N 1
ATOM 1739 C CA . LEU A 1 220 ? 59.813 62.783 2.033 1.00 20.13 219 LEU A CA 1
ATOM 1740 C C . LEU A 1 220 ? 61.057 62.974 1.153 1.00 21.96 219 LEU A C 1
ATOM 1741 O O . LEU A 1 220 ? 62.129 63.407 1.618 1.00 18.57 219 LEU A O 1
ATOM 1746 N N . PHE A 1 221 ? 60.918 62.627 -0.113 1.00 22.04 220 PHE A N 1
ATOM 1747 C CA . PHE A 1 221 ? 62.049 62.643 -1.016 1.00 22.59 220 PHE A CA 1
ATOM 1748 C C . PHE A 1 221 ? 61.957 63.813 -1.985 1.00 26.91 220 PHE A C 1
ATOM 1749 O O . PHE A 1 221 ? 62.686 63.875 -2.949 1.00 28.09 220 PHE A O 1
ATOM 1757 N N . SER A 1 222 ? 61.035 64.732 -1.735 1.00 26.30 221 SER A N 1
ATOM 1758 C CA . SER A 1 222 ? 60.949 65.939 -2.542 1.00 26.19 221 SER A CA 1
ATOM 1759 C C . SER A 1 222 ? 61.797 66.920 -1.782 1.00 27.37 221 SER A C 1
ATOM 1760 O O . SER A 1 222 ? 61.361 67.479 -0.783 1.00 27.45 221 SER A O 1
ATOM 1763 N N . GLY A 1 223 ? 63.013 67.109 -2.272 1.00 29.70 222 GLY A N 1
ATOM 1764 C CA . GLY A 1 223 ? 64.069 67.807 -1.534 1.00 32.13 222 GLY A CA 1
ATOM 1765 C C . GLY A 1 223 ? 64.911 66.736 -0.862 1.00 31.81 222 GLY A C 1
ATOM 1766 O O . GLY A 1 223 ? 64.555 65.556 -0.886 1.00 35.98 222 GLY A O 1
ATOM 1767 N N . GLU A 1 224 ? 66.018 67.125 -0.256 1.00 30.79 223 GLU A N 1
ATOM 1768 C CA . GLU A 1 224 ? 66.897 66.162 0.405 1.00 27.84 223 GLU A CA 1
ATOM 1769 C C . GLU A 1 224 ? 66.230 65.436 1.581 1.00 27.41 223 GLU A C 1
ATOM 1770 O O . GLU A 1 224 ? 65.525 66.032 2.387 1.00 29.00 223 GLU A O 1
ATOM 1776 N N . LEU A 1 225 ? 66.434 64.131 1.654 1.00 25.62 224 LEU A N 1
ATOM 1777 C CA . LEU A 1 225 ? 65.867 63.350 2.747 1.00 26.20 224 LEU A CA 1
ATOM 1778 C C . LEU A 1 225 ? 66.259 63.992 4.089 1.00 27.45 224 LEU A C 1
ATOM 1779 O O . LEU A 1 225 ? 65.436 64.163 4.973 1.00 26.08 224 LEU A O 1
ATOM 1784 N N . LYS A 1 226 ? 67.522 64.377 4.206 1.00 31.14 225 LYS A N 1
ATOM 1785 C CA . LYS A 1 226 ? 68.068 64.892 5.478 1.00 31.78 225 LYS A CA 1
ATOM 1786 C C . LYS A 1 226 ? 67.338 66.133 5.932 1.00 31.08 225 LYS A C 1
ATOM 1787 O O . LYS A 1 226 ? 67.010 66.301 7.110 1.00 32.22 225 LYS A O 1
ATOM 1793 N N . THR A 1 227 ? 67.080 66.995 4.969 1.00 30.26 226 THR A N 1
ATOM 1794 C CA . THR A 1 227 ? 66.340 68.217 5.214 1.00 32.43 226 THR A CA 1
ATOM 1795 C C . THR A 1 227 ? 64.948 67.888 5.730 1.00 32.13 226 THR A C 1
ATOM 1796 O O . THR A 1 227 ? 64.491 68.403 6.754 1.00 32.66 226 THR A O 1
ATOM 1800 N N . ASN A 1 228 ? 64.262 67.047 4.971 1.00 30.06 227 ASN A N 1
ATOM 1801 C CA . ASN A 1 228 ? 62.877 66.702 5.273 1.00 28.01 227 ASN A CA 1
ATOM 1802 C C . ASN A 1 228 ? 62.729 65.958 6.601 1.00 29.33 227 ASN A C 1
ATOM 1803 O O . ASN A 1 228 ? 61.709 66.075 7.295 1.00 27.35 227 ASN A O 1
ATOM 1808 N N . LEU A 1 229 ? 63.771 65.235 6.974 1.00 31.19 228 LEU A N 1
ATOM 1809 C CA . LEU A 1 229 ? 63.755 64.467 8.234 1.00 32.27 228 LEU A CA 1
ATOM 1810 C C . LEU A 1 229 ? 63.860 65.444 9.396 1.00 35.34 228 LEU A C 1
ATOM 1811 O O . LEU A 1 229 ? 63.236 65.263 10.442 1.00 35.06 228 LEU A O 1
ATOM 1816 N N . LYS A 1 230 ? 64.642 66.496 9.190 1.00 37.79 229 LYS A N 1
ATOM 1817 C CA . LYS A 1 230 ? 64.794 67.527 10.218 1.00 38.51 229 LYS A CA 1
ATOM 1818 C C . LYS A 1 230 ? 63.443 68.166 10.461 1.00 35.30 229 LYS A C 1
ATOM 1819 O O . LYS A 1 230 ? 63.082 68.449 11.584 1.00 36.26 229 LYS A O 1
ATOM 1825 N N . VAL A 1 231 ? 62.668 68.347 9.410 1.00 32.54 230 VAL A N 1
ATOM 1826 C CA . VAL A 1 231 ? 61.355 68.962 9.575 1.00 33.76 230 VAL A CA 1
ATOM 1827 C C . VAL A 1 231 ? 60.397 67.998 10.264 1.00 35.59 230 VAL A C 1
ATOM 1828 O O . VAL A 1 231 ? 59.644 68.375 11.151 1.00 36.31 230 VAL A O 1
ATOM 1832 N N . TRP A 1 232 ? 60.408 66.746 9.822 1.00 35.16 231 TRP A N 1
ATOM 1833 C CA . TRP A 1 232 ? 59.552 65.728 10.405 1.00 33.96 231 TRP A CA 1
ATOM 1834 C C . TRP A 1 232 ? 59.828 65.691 11.898 1.00 37.77 231 TRP A C 1
ATOM 1835 O O . TRP A 1 232 ? 58.911 65.655 12.711 1.00 35.61 231 TRP A O 1
ATOM 1846 N N . LYS A 1 233 ? 61.111 65.713 12.236 1.00 41.03 232 LYS A N 1
ATOM 1847 C CA . LYS A 1 233 ? 61.551 65.518 13.615 1.00 46.15 232 LYS A CA 1
ATOM 1848 C C . LYS A 1 233 ? 61.256 66.755 14.453 1.00 49.83 232 LYS A C 1
ATOM 1849 O O . LYS A 1 233 ? 61.160 66.673 15.673 1.00 50.77 232 LYS A O 1
ATOM 1855 N N A SER A 1 234 ? 61.110 67.885 13.774 0.60 51.77 233 SER A N 1
ATOM 1856 N N B SER A 1 234 ? 61.089 67.897 13.795 0.40 50.91 233 SER A N 1
ATOM 1857 C CA A SER A 1 234 ? 60.862 69.166 14.435 0.60 53.38 233 SER A CA 1
ATOM 1858 C CA B SER A 1 234 ? 60.837 69.150 14.516 0.40 51.76 233 SER A CA 1
ATOM 1859 C C A SER A 1 234 ? 59.369 69.424 14.514 0.60 54.49 233 SER A C 1
ATOM 1860 C C B SER A 1 234 ? 59.357 69.490 14.502 0.40 53.69 233 SER A C 1
ATOM 1861 O O A SER A 1 234 ? 58.857 69.821 15.553 0.60 55.19 233 SER A O 1
ATOM 1862 O O B SER A 1 234 ? 58.841 70.049 15.463 0.40 54.23 233 SER A O 1
ATOM 1867 N N . SER A 1 235 ? 58.680 69.145 13.411 1.00 55.53 234 SER A N 1
ATOM 1868 C CA . SER A 1 235 ? 57.251 69.490 13.247 1.00 58.07 234 SER A CA 1
ATOM 1869 C C . SER A 1 235 ? 56.293 68.448 13.791 1.00 60.70 234 SER A C 1
ATOM 1870 O O . SER A 1 235 ? 55.297 68.789 14.438 1.00 61.79 234 SER A O 1
ATOM 1873 N N . ILE A 1 236 ? 56.596 67.183 13.512 1.00 62.73 235 ILE A N 1
ATOM 1874 C CA . ILE A 1 236 ? 55.763 66.054 13.963 1.00 63.58 235 ILE A CA 1
ATOM 1875 C C . ILE A 1 236 ? 56.587 65.121 14.845 1.00 63.70 235 ILE A C 1
ATOM 1876 O O . ILE A 1 236 ? 57.124 65.545 15.870 1.00 63.88 235 ILE A O 1
ATOM 1886 N N . SER B 1 3 ? 69.528 57.813 -38.558 1.00 55.90 2 SER B N 1
ATOM 1887 C CA . SER B 1 3 ? 68.230 57.163 -38.742 1.00 52.56 2 SER B CA 1
ATOM 1888 C C . SER B 1 3 ? 68.139 55.962 -37.812 1.00 49.27 2 SER B C 1
ATOM 1889 O O . SER B 1 3 ? 69.085 55.644 -37.086 1.00 49.28 2 SER B O 1
ATOM 1892 N N . LYS B 1 4 ? 67.015 55.268 -37.898 1.00 44.14 3 LYS B N 1
ATOM 1893 C CA . LYS B 1 4 ? 66.801 54.074 -37.104 1.00 41.29 3 LYS B CA 1
ATOM 1894 C C . LYS B 1 4 ? 67.813 53.010 -37.531 1.00 37.38 3 LYS B C 1
ATOM 1895 O O . LYS B 1 4 ? 68.421 52.355 -36.704 1.00 34.37 3 LYS B O 1
ATOM 1901 N N . LEU B 1 5 ? 68.001 52.879 -38.842 1.00 35.59 4 LEU B N 1
ATOM 1902 C CA . LEU B 1 5 ? 68.944 51.891 -39.406 1.00 34.38 4 LEU B CA 1
ATOM 1903 C C . LEU B 1 5 ? 70.364 52.133 -38.965 1.00 30.90 4 LEU B C 1
ATOM 1904 O O . LEU B 1 5 ? 71.112 51.195 -38.710 1.00 28.84 4 LEU B O 1
ATOM 1909 N N . SER B 1 6 ? 70.760 53.384 -38.858 1.00 28.99 5 SER B N 1
ATOM 1910 C CA . SER B 1 6 ? 72.147 53.640 -38.482 1.00 31.04 5 SER B CA 1
ATOM 1911 C C . SER B 1 6 ? 72.348 53.381 -36.980 1.00 29.36 5 SER B C 1
ATOM 1912 O O . SER B 1 6 ? 73.395 52.909 -36.539 1.00 28.38 5 SER B O 1
ATOM 1915 N N . LEU B 1 7 ? 71.339 53.712 -36.192 1.00 28.10 6 LEU B N 1
ATOM 1916 C CA . LEU B 1 7 ? 71.347 53.375 -34.764 1.00 26.59 6 LEU B CA 1
ATOM 1917 C C . LEU B 1 7 ? 71.516 51.851 -34.591 1.00 24.32 6 LEU B C 1
ATOM 1918 O O . LEU B 1 7 ? 72.326 51.381 -33.814 1.00 22.34 6 LEU B O 1
ATOM 1923 N N . ILE B 1 8 ? 70.721 51.096 -35.338 1.00 21.12 7 ILE B N 1
ATOM 1924 C CA . ILE B 1 8 ? 70.784 49.626 -35.312 1.00 22.18 7 ILE B CA 1
ATOM 1925 C C . ILE B 1 8 ? 72.198 49.131 -35.593 1.00 21.95 7 ILE B C 1
ATOM 1926 O O . ILE B 1 8 ? 72.736 48.287 -34.865 1.00 17.39 7 ILE B O 1
ATOM 1931 N N . GLN B 1 9 ? 72.852 49.695 -36.604 1.00 23.65 8 GLN B N 1
ATOM 1932 C CA . GLN B 1 9 ? 74.238 49.286 -36.868 1.00 23.58 8 GLN B CA 1
ATOM 1933 C C . GLN B 1 9 ? 75.185 49.576 -35.705 1.00 21.22 8 GLN B C 1
ATOM 1934 O O . GLN B 1 9 ? 76.021 48.738 -35.333 1.00 21.49 8 GLN B O 1
ATOM 1940 N N . GLN B 1 10 ? 75.027 50.744 -35.100 1.00 21.81 9 GLN B N 1
ATOM 1941 C CA . GLN B 1 10 ? 75.849 51.150 -33.963 1.00 20.19 9 GLN B CA 1
ATOM 1942 C C . GLN B 1 10 ? 75.556 50.213 -32.788 1.00 21.02 9 GLN B C 1
ATOM 1943 O O . GLN B 1 10 ? 76.445 49.743 -32.109 1.00 19.82 9 GLN B O 1
ATOM 1945 N N . LEU B 1 11 ? 74.281 49.931 -32.572 1.00 19.48 10 LEU B N 1
ATOM 1946 C CA . LEU B 1 11 ? 73.886 49.016 -31.485 1.00 17.59 10 LEU B CA 1
ATOM 1947 C C . LEU B 1 11 ? 74.535 47.630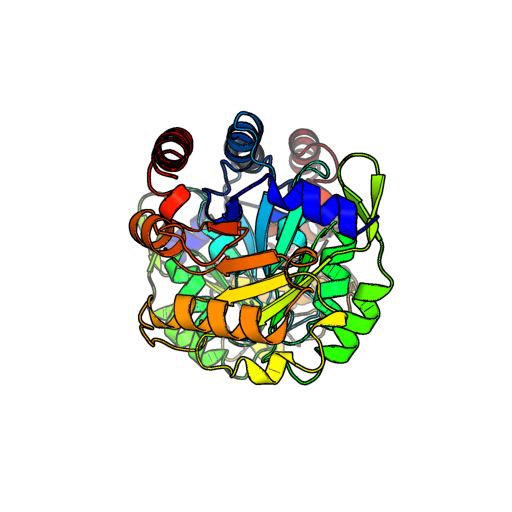 -31.615 1.00 16.88 10 LEU B C 1
ATOM 1948 O O . LEU B 1 11 ? 74.828 46.966 -30.639 1.00 16.11 10 LEU B O 1
ATOM 1953 N N . LYS B 1 12 ? 74.782 47.222 -32.849 1.00 17.95 11 LYS B N 1
ATOM 1954 C CA . LYS B 1 12 ? 75.389 45.918 -33.127 1.00 18.50 11 LYS B CA 1
ATOM 1955 C C . LYS B 1 12 ? 76.837 45.844 -32.698 1.00 18.85 11 LYS B C 1
ATOM 1956 O O . LYS B 1 12 ? 77.423 44.786 -32.641 1.00 20.72 11 LYS B O 1
ATOM 1962 N N . GLN B 1 13 ? 77.406 46.977 -32.376 1.00 19.84 12 GLN B N 1
ATOM 1963 C CA . GLN B 1 13 ? 78.786 47.003 -31.922 1.00 20.89 12 GLN B CA 1
ATOM 1964 C C . GLN B 1 13 ? 78.894 46.483 -30.507 1.00 22.48 12 GLN B C 1
ATOM 1965 O O . GLN B 1 13 ? 79.958 46.062 -30.047 1.00 22.35 12 GLN B O 1
ATOM 1971 N N . GLN B 1 14 ? 77.770 46.513 -29.809 1.00 22.41 13 GLN B N 1
ATOM 1972 C CA . GLN B 1 14 ? 77.684 45.916 -28.478 1.00 20.42 13 GLN B CA 1
ATOM 1973 C C . GLN B 1 14 ? 77.134 44.507 -28.575 1.00 17.46 13 GLN B C 1
ATOM 1974 O O . GLN B 1 14 ? 76.397 44.199 -29.499 1.00 16.44 13 GLN B O 1
ATOM 1980 N N . LYS B 1 15 ? 77.534 43.657 -27.641 1.00 15.18 14 LYS B N 1
ATOM 1981 C CA . LYS B 1 15 ? 77.218 42.236 -27.669 1.00 17.47 14 LYS B CA 1
ATOM 1982 C C . LYS B 1 15 ? 76.383 41.729 -26.469 1.00 15.76 14 LYS B C 1
ATOM 1983 O O . LYS B 1 15 ? 76.001 40.551 -26.403 1.00 16.83 14 LYS B O 1
ATOM 1987 N N . LEU B 1 16 ? 76.151 42.623 -25.523 1.00 15.06 15 LEU B N 1
ATOM 1988 C CA . LEU B 1 16 ? 75.539 42.277 -24.241 1.00 15.74 15 LEU B CA 1
ATOM 1989 C C . LEU B 1 16 ? 74.522 43.328 -23.803 1.00 16.18 15 LEU B C 1
ATOM 1990 O O . LEU B 1 16 ? 74.803 44.513 -23.794 1.00 19.13 15 LEU B O 1
ATOM 1995 N N . SER B 1 17 ? 73.314 42.865 -23.512 1.00 15.09 16 SER B N 1
ATOM 1996 C CA . SER B 1 17 ? 72.276 43.709 -22.950 1.00 13.87 16 SER B CA 1
ATOM 1997 C C . SER B 1 17 ? 72.152 43.251 -21.500 1.00 12.60 16 SER B C 1
ATOM 1998 O O . SER B 1 17 ? 71.717 42.143 -21.207 1.00 16.26 16 SER B O 1
ATOM 2001 N N . VAL B 1 18 ? 72.559 44.131 -20.595 1.00 15.71 17 VAL B N 1
ATOM 2002 C CA . VAL B 1 18 ? 72.701 43.760 -19.171 1.00 11.27 17 VAL B CA 1
ATOM 2003 C C . VAL B 1 18 ? 71.412 43.920 -18.353 1.00 10.30 17 VAL B C 1
ATOM 2004 O O . VAL B 1 18 ? 70.897 45.012 -18.210 1.00 13.78 17 VAL B O 1
ATOM 2008 N N . GLY B 1 19 ? 70.956 42.817 -17.792 1.00 11.52 18 GLY B N 1
ATOM 2009 C CA . GLY B 1 19 ? 69.822 42.788 -16.866 1.00 12.33 18 GLY B CA 1
ATOM 2010 C C . GLY B 1 19 ? 70.264 43.388 -15.553 1.00 8.56 18 GLY B C 1
ATOM 2011 O O . GLY B 1 19 ? 70.609 42.690 -14.611 1.00 12.38 18 GLY B O 1
ATOM 2012 N N . ILE B 1 20 ? 70.184 44.715 -15.519 1.00 11.69 19 ILE B N 1
ATOM 2013 C CA . ILE B 1 20 ? 70.751 45.527 -14.427 1.00 13.15 19 ILE B CA 1
ATOM 2014 C C . ILE B 1 20 ? 70.069 45.287 -13.083 1.00 15.55 19 ILE B C 1
ATOM 2015 O O . ILE B 1 20 ? 70.726 45.285 -12.053 1.00 16.50 19 ILE B O 1
ATOM 2020 N N . LEU B 1 21 ? 68.768 44.995 -13.108 1.00 15.37 20 LEU B N 1
ATOM 2021 C CA . LEU B 1 21 ? 68.048 44.776 -11.868 1.00 15.30 20 LEU B CA 1
ATOM 2022 C C . LEU B 1 21 ? 68.271 43.364 -11.271 1.00 14.04 20 LEU B C 1
ATOM 2023 O O . LEU B 1 21 ? 67.695 42.986 -10.223 1.00 13.91 20 LEU B O 1
ATOM 2028 N N . SER B 1 22 ? 69.164 42.616 -11.915 1.00 15.26 21 SER B N 1
ATOM 2029 C CA . SER B 1 22 ? 69.682 41.351 -11.392 1.00 13.81 21 SER B CA 1
ATOM 2030 C C . SER B 1 22 ? 70.782 41.645 -10.357 1.00 16.42 21 SER B C 1
ATOM 2031 O O . SER B 1 22 ? 71.224 40.755 -9.594 1.00 14.70 21 SER B O 1
ATOM 2034 N N . ALA B 1 23 ? 71.212 42.905 -10.341 1.00 13.77 22 ALA B N 1
ATOM 2035 C CA . ALA B 1 23 ? 72.184 43.370 -9.358 1.00 15.27 22 ALA B CA 1
ATOM 2036 C C . ALA B 1 23 ? 71.552 43.556 -7.957 1.00 17.31 22 ALA B C 1
ATOM 2037 O O . ALA B 1 23 ? 70.326 43.486 -7.744 1.00 16.39 22 ALA B O 1
ATOM 2039 N N . ASN B 1 24 ? 72.406 43.746 -6.965 1.00 18.52 23 ASN B N 1
ATOM 2040 C CA . ASN B 1 24 ? 71.915 44.113 -5.636 1.00 15.23 23 ASN B CA 1
ATOM 2041 C C . ASN B 1 24 ? 71.442 45.550 -5.743 1.00 14.22 23 ASN B C 1
ATOM 2042 O O . ASN B 1 24 ? 72.170 46.427 -6.185 1.00 15.25 23 ASN B O 1
ATOM 2047 N N . TRP B 1 25 ? 70.193 45.805 -5.356 1.00 16.53 24 TRP B N 1
ATOM 2048 C CA . TRP B 1 25 ? 69.585 47.105 -5.629 1.00 16.32 24 TRP B CA 1
ATOM 2049 C C . TRP B 1 25 ? 70.240 48.249 -4.868 1.00 18.41 24 TRP B C 1
ATOM 2050 O O . TRP B 1 25 ? 70.104 49.426 -5.245 1.00 18.20 24 TRP B O 1
ATOM 2061 N N . LEU B 1 26 ? 70.958 47.907 -3.799 1.00 19.10 25 LEU B N 1
ATOM 2062 C CA . LEU B 1 26 ? 71.628 48.941 -2.996 1.00 21.03 25 LEU B CA 1
ATOM 2063 C C . LEU B 1 26 ? 72.954 49.295 -3.660 1.00 23.64 25 LEU B C 1
ATOM 2064 O O . LEU B 1 26 ? 73.676 50.171 -3.206 1.00 25.72 25 LEU B O 1
ATOM 2069 N N . GLN B 1 27 ? 73.237 48.643 -4.782 1.00 22.44 26 GLN B N 1
ATOM 2070 C CA . GLN B 1 27 ? 74.522 48.824 -5.469 1.00 22.20 26 GLN B CA 1
ATOM 2071 C C . GLN B 1 27 ? 74.388 49.244 -6.892 1.00 20.48 26 GLN B C 1
ATOM 2072 O O . GLN B 1 27 ? 75.361 49.214 -7.665 1.00 22.46 26 GLN B O 1
ATOM 2078 N N . LEU B 1 28 ? 73.189 49.657 -7.261 1.00 20.54 27 LEU B N 1
ATOM 2079 C CA . LEU B 1 28 ? 72.906 49.961 -8.654 1.00 18.06 27 LEU B CA 1
ATOM 2080 C C . LEU B 1 28 ? 73.817 51.009 -9.297 1.00 20.27 27 LEU B C 1
ATOM 2081 O O . LEU B 1 28 ? 74.188 50.876 -10.451 1.00 17.58 27 LEU B O 1
ATOM 2086 N N . ASN B 1 29 ? 74.176 52.054 -8.557 1.00 21.97 28 ASN B N 1
ATOM 2087 C CA . ASN B 1 29 ? 74.998 53.077 -9.145 1.00 23.91 28 ASN B CA 1
ATOM 2088 C C . ASN B 1 29 ? 76.418 52.564 -9.398 1.00 20.17 28 ASN B C 1
ATOM 2089 O O . ASN B 1 29 ? 76.979 52.870 -10.423 1.00 22.45 28 ASN B O 1
ATOM 2094 N N . GLU B 1 30 ? 76.964 51.778 -8.464 1.00 19.62 29 GLU B N 1
ATOM 2095 C CA . GLU B 1 30 ? 78.338 51.276 -8.605 1.00 18.31 29 GLU B CA 1
ATOM 2096 C C . GLU B 1 30 ? 78.382 50.361 -9.818 1.00 20.85 29 GLU B C 1
ATOM 2097 O O . GLU B 1 30 ? 79.357 50.349 -10.574 1.00 19.43 29 GLU B O 1
ATOM 2099 N N . GLU B 1 31 ? 77.297 49.597 -9.985 1.00 21.14 30 GLU B N 1
ATOM 2100 C CA . GLU B 1 31 ? 77.241 48.556 -11.020 1.00 18.74 30 GLU B CA 1
ATOM 2101 C C . GLU B 1 31 ? 77.132 49.256 -12.354 1.00 17.63 30 GLU B C 1
ATOM 2102 O O . GLU B 1 31 ? 77.814 48.885 -13.297 1.00 19.89 30 GLU B O 1
ATOM 2108 N N . VAL B 1 32 ? 76.281 50.275 -12.468 1.00 19.67 31 VAL B N 1
ATOM 2109 C CA . VAL B 1 32 ? 76.183 50.994 -13.735 1.00 21.71 31 VAL B CA 1
ATOM 2110 C C . VAL B 1 32 ? 77.529 51.651 -14.090 1.00 22.31 31 VAL B C 1
ATOM 2111 O O . VAL B 1 32 ? 77.944 51.678 -15.244 1.00 19.40 31 VAL B O 1
ATOM 2115 N N . THR B 1 33 ? 78.225 52.127 -13.069 1.00 25.39 32 THR B N 1
ATOM 2116 C CA . THR B 1 33 ? 79.521 52.805 -13.306 1.00 26.30 32 THR B CA 1
ATOM 2117 C C . THR B 1 33 ? 80.509 51.827 -13.888 1.00 22.26 32 THR B C 1
ATOM 2118 O O . THR B 1 33 ? 81.184 52.137 -14.854 1.00 28.58 32 THR B O 1
ATOM 2122 N N . THR B 1 34 ? 80.541 50.619 -13.334 1.00 21.40 33 THR B N 1
ATOM 2123 C CA . THR B 1 34 ? 81.430 49.562 -13.796 1.00 21.65 33 THR B CA 1
ATOM 2124 C C . THR B 1 34 ? 81.195 49.180 -15.268 1.00 23.03 33 THR B C 1
ATOM 2125 O O . THR B 1 34 ? 82.140 48.935 -16.033 1.00 21.92 33 THR B O 1
ATOM 2129 N N . LEU B 1 35 ? 79.927 49.127 -15.664 1.00 22.55 34 LEU B N 1
ATOM 2130 C CA . LEU B 1 35 ? 79.572 48.748 -17.033 1.00 21.69 34 LEU B CA 1
ATOM 2131 C C . LEU B 1 35 ? 80.052 49.841 -17.975 1.00 21.65 34 LEU B C 1
ATOM 2132 O O . LEU B 1 35 ? 80.640 49.575 -19.039 1.00 19.11 34 LEU B O 1
ATOM 2137 N N . LEU B 1 36 ? 79.793 51.077 -17.591 1.00 21.12 35 LEU B N 1
ATOM 2138 C CA . LEU B 1 36 ? 80.162 52.182 -18.452 1.00 25.38 35 LEU B CA 1
ATOM 2139 C C . LEU B 1 36 ? 81.712 52.199 -18.605 1.00 26.13 35 LEU B C 1
ATOM 2140 O O . LEU B 1 36 ? 82.254 52.438 -19.686 1.00 25.95 35 LEU B O 1
ATOM 2145 N N . GLU B 1 37 ? 82.398 51.890 -17.518 1.00 26.17 36 GLU B N 1
ATOM 2146 C CA . GLU B 1 37 ? 83.852 51.849 -17.530 1.00 28.36 36 GLU B CA 1
ATOM 2147 C C . GLU B 1 37 ? 84.326 50.776 -18.491 1.00 30.40 36 GLU B C 1
ATOM 2148 O O . GLU B 1 37 ? 85.464 50.815 -18.962 1.00 30.88 36 GLU B O 1
ATOM 2154 N N . ASN B 1 38 ? 83.432 49.835 -18.783 1.00 27.23 37 ASN B N 1
ATOM 2155 C CA . ASN B 1 38 ? 83.719 48.674 -19.616 1.00 26.13 37 ASN B CA 1
ATOM 2156 C C . ASN B 1 38 ? 83.073 48.772 -20.988 1.00 24.82 37 ASN B C 1
ATOM 2157 O O . ASN B 1 38 ? 82.931 47.794 -21.712 1.00 25.81 37 ASN B O 1
ATOM 2162 N N A GLN B 1 39 ? 82.691 49.974 -21.376 0.50 24.61 38 GLN B N 1
ATOM 2163 N N B GLN B 1 39 ? 82.646 49.986 -21.304 0.50 25.45 38 GLN B N 1
ATOM 2164 C CA A GLN B 1 39 ? 82.150 50.164 -22.719 0.50 23.68 38 GLN B CA 1
ATOM 2165 C CA B GLN B 1 39 ? 82.104 50.310 -22.620 0.50 25.12 38 GLN B CA 1
ATOM 2166 C C A GLN B 1 39 ? 80.866 49.360 -22.932 0.50 21.52 38 GLN B C 1
ATOM 2167 C C B GLN B 1 39 ? 80.777 49.602 -22.916 0.50 22.95 38 GLN B C 1
ATOM 2168 O O A GLN B 1 39 ? 80.603 48.875 -24.037 0.50 19.87 38 GLN B O 1
ATOM 2169 O O B GLN B 1 39 ? 80.360 49.496 -24.064 0.50 22.64 38 GLN B O 1
ATOM 2180 N N . ILE B 1 40 ? 80.109 49.163 -21.859 1.00 21.50 39 ILE B N 1
ATOM 2181 C CA . ILE B 1 40 ? 78.798 48.497 -21.950 1.00 20.40 39 ILE B CA 1
ATOM 2182 C C . ILE B 1 40 ? 77.753 49.509 -21.488 1.00 20.58 39 ILE B C 1
ATOM 2183 O O . ILE B 1 40 ? 77.862 50.048 -20.380 1.00 21.60 39 ILE B O 1
ATOM 2188 N N . ASN B 1 41 ? 76.776 49.824 -22.328 1.00 19.46 40 ASN B N 1
ATOM 2189 C CA . ASN B 1 41 ? 75.714 50.743 -21.861 1.00 22.96 40 ASN B CA 1
ATOM 2190 C C . ASN B 1 41 ? 74.300 50.328 -22.241 1.00 21.87 40 ASN B C 1
ATOM 2191 O O . ASN B 1 41 ? 73.379 51.156 -22.240 1.00 20.26 40 ASN B O 1
ATOM 2196 N N . VAL B 1 42 ? 74.146 49.069 -22.644 1.00 18.56 41 VAL B N 1
ATOM 2197 C CA . VAL B 1 42 ? 72.825 48.539 -22.934 1.00 15.76 41 VAL B CA 1
ATOM 2198 C C . VAL B 1 42 ? 72.307 47.842 -21.676 1.00 12.25 41 VAL B C 1
ATOM 2199 O O . VAL B 1 42 ? 72.910 46.876 -21.145 1.00 12.23 41 VAL B O 1
ATOM 2203 N N . LEU B 1 43 ? 71.193 48.368 -21.183 1.00 15.89 42 LEU B N 1
ATOM 2204 C CA . LEU B 1 43 ? 70.547 47.828 -19.994 1.00 12.86 42 LEU B CA 1
ATOM 2205 C C . LEU B 1 43 ? 69.184 47.246 -20.328 1.00 12.35 42 LEU B C 1
ATOM 2206 O O . LEU B 1 43 ? 68.306 47.951 -20.858 1.00 10.71 42 LEU B O 1
ATOM 2211 N N . HIS B 1 44 ? 69.020 45.989 -19.915 1.00 12.37 43 HIS B N 1
ATOM 2212 C CA . HIS B 1 44 ? 67.782 45.221 -20.094 1.00 13.35 43 HIS B CA 1
ATOM 2213 C C . HIS B 1 44 ? 66.925 45.256 -18.842 1.00 11.25 43 HIS B C 1
ATOM 2214 O O . HIS B 1 44 ? 67.403 45.078 -17.733 1.00 11.41 43 HIS B O 1
ATOM 2221 N N . PHE B 1 45 ? 65.632 45.486 -19.064 1.00 14.42 44 PHE B N 1
ATOM 2222 C CA . PHE B 1 45 ? 64.642 45.471 -17.986 1.00 13.45 44 PHE B CA 1
ATOM 2223 C C . PHE B 1 45 ? 63.490 44.553 -18.371 1.00 12.45 44 PHE B C 1
ATOM 2224 O O . PHE B 1 45 ? 62.973 44.657 -19.478 1.00 16.05 44 PHE B O 1
ATOM 2232 N N . ASP B 1 46 ? 63.146 43.653 -17.446 1.00 11.60 45 ASP B N 1
ATOM 2233 C CA . ASP B 1 46 ? 61.983 42.791 -17.530 1.00 12.62 45 ASP B CA 1
ATOM 2234 C C . ASP B 1 46 ? 60.846 43.429 -16.713 1.00 13.41 45 ASP B C 1
ATOM 2235 O O . ASP B 1 46 ? 60.827 43.420 -15.477 1.00 14.98 45 ASP B O 1
ATOM 2240 N N . ILE B 1 47 ? 59.894 43.936 -17.464 1.00 14.86 46 ILE B N 1
ATOM 2241 C CA . ILE B 1 47 ? 58.722 44.599 -16.949 1.00 14.29 46 ILE B CA 1
ATOM 2242 C C . ILE B 1 47 ? 57.610 43.556 -17.018 1.00 14.05 46 ILE B C 1
ATOM 2243 O O . ILE B 1 47 ? 57.073 43.270 -18.091 1.00 13.25 46 ILE B O 1
ATOM 2248 N N . ALA B 1 48 ? 57.300 42.975 -15.866 1.00 11.50 47 ALA B N 1
ATOM 2249 C CA . ALA B 1 48 ? 56.416 41.828 -15.761 1.00 11.44 47 ALA B CA 1
ATOM 2250 C C . ALA B 1 48 ? 55.453 42.043 -14.622 1.00 14.65 47 ALA B C 1
ATOM 2251 O O . ALA B 1 48 ? 55.855 42.368 -13.505 1.00 11.89 47 ALA B O 1
ATOM 2253 N N . ASP B 1 49 ? 54.182 41.807 -14.924 1.00 16.34 48 ASP B N 1
ATOM 2254 C CA . ASP B 1 49 ? 53.079 42.155 -14.024 1.00 14.65 48 ASP B CA 1
ATOM 2255 C C . ASP B 1 49 ? 52.386 41.045 -13.268 1.00 17.51 48 ASP B C 1
ATOM 2256 O O . ASP B 1 49 ? 51.355 41.290 -12.613 1.00 18.50 48 ASP B O 1
ATOM 2261 N N . GLY B 1 50 ? 52.932 39.837 -13.346 1.00 16.16 49 GLY B N 1
ATOM 2262 C CA . GLY B 1 50 ? 52.369 38.697 -12.699 1.00 18.20 49 GLY B CA 1
ATOM 2263 C C . GLY B 1 50 ? 51.127 38.201 -13.414 1.00 18.58 49 GLY B C 1
ATOM 2264 O O . GLY B 1 50 ? 50.440 37.312 -12.928 1.00 20.45 49 GLY B O 1
ATOM 2265 N N . GLN B 1 51 ? 50.845 38.784 -14.569 1.00 16.42 50 GLN B N 1
ATOM 2266 C CA . GLN B 1 51 ? 49.661 38.388 -15.351 1.00 16.48 50 GLN B CA 1
ATOM 2267 C C . GLN B 1 51 ? 49.979 37.554 -16.613 1.00 20.34 50 GLN B C 1
ATOM 2268 O O . GLN B 1 51 ? 49.392 36.499 -16.818 1.00 18.85 50 GLN B O 1
ATOM 2274 N N . PHE B 1 52 ? 50.929 38.002 -17.431 1.00 19.08 51 PHE B N 1
ATOM 2275 C CA . PHE B 1 52 ? 51.314 37.232 -18.598 1.00 19.64 51 PHE B CA 1
ATOM 2276 C C . PHE B 1 52 ? 51.823 35.889 -18.147 1.00 18.46 51 PHE B C 1
ATOM 2277 O O . PHE B 1 52 ? 51.515 34.841 -18.745 1.00 19.71 51 PHE B O 1
ATOM 2285 N N . SER B 1 53 ? 52.583 35.931 -17.063 1.00 18.40 52 SER B N 1
ATOM 2286 C CA . SER B 1 53 ? 53.059 34.756 -16.359 1.00 18.23 52 SER B CA 1
ATOM 2287 C C . SER B 1 53 ? 53.120 35.118 -14.871 1.00 18.98 52 SER B C 1
ATOM 2288 O O . SER B 1 53 ? 52.770 36.218 -14.483 1.00 16.65 52 SER B O 1
ATOM 2291 N N . SER B 1 54 ? 53.616 34.210 -14.054 1.00 19.04 53 SER B N 1
ATOM 2292 C CA . SER B 1 54 ? 53.649 34.492 -12.630 1.00 22.73 53 SER B CA 1
ATOM 2293 C C . SER B 1 54 ? 54.751 35.460 -12.334 1.00 20.61 53 SER B C 1
ATOM 2294 O O . SER B 1 54 ? 54.784 36.064 -11.263 1.00 18.59 53 SER B O 1
ATOM 2297 N N . LEU B 1 55 ? 55.594 35.713 -13.336 1.00 18.99 54 LEU B N 1
ATOM 2298 C CA . LEU B 1 55 ? 56.705 36.646 -13.166 1.00 16.41 54 LEU B CA 1
ATOM 2299 C C . LEU B 1 55 ? 56.200 38.070 -12.951 1.00 16.09 54 LEU B C 1
ATOM 2300 O O . LEU B 1 55 ? 55.419 38.622 -13.722 1.00 12.74 54 LEU B O 1
ATOM 2305 N N . PHE B 1 56 ? 56.663 38.660 -11.865 1.00 13.48 55 PHE B N 1
ATOM 2306 C CA . PHE B 1 56 ? 56.154 39.955 -11.395 1.00 15.35 55 PHE B CA 1
ATOM 2307 C C . PHE B 1 56 ? 57.361 40.649 -10.816 1.00 13.90 55 PHE B C 1
ATOM 2308 O O . PHE B 1 56 ? 57.811 40.386 -9.702 1.00 14.50 55 PHE B O 1
ATOM 2316 N N . THR B 1 57 ? 57.919 41.530 -11.610 1.00 16.58 56 THR B N 1
ATOM 2317 C CA . THR B 1 57 ? 59.220 42.119 -11.296 1.00 13.68 56 THR B CA 1
ATOM 2318 C C . THR B 1 57 ? 59.140 43.582 -10.912 1.00 16.95 56 THR B C 1
ATOM 2319 O O . THR B 1 57 ? 59.213 43.945 -9.746 1.00 15.73 56 THR B O 1
ATOM 2323 N N . VAL B 1 58 ? 58.957 44.411 -11.927 1.00 14.99 57 VAL B N 1
ATOM 2324 C CA . VAL B 1 58 ? 58.899 45.837 -11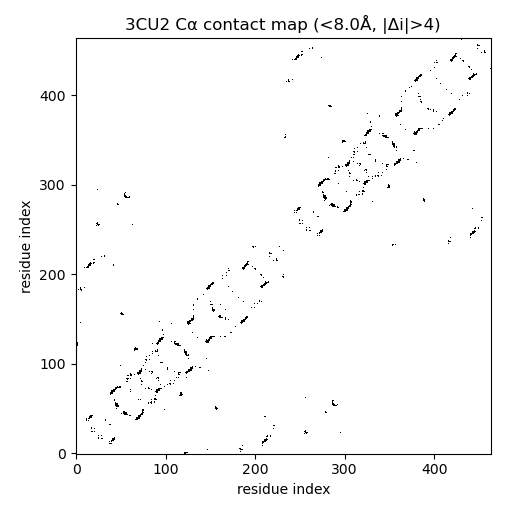.781 1.00 12.23 57 VAL B CA 1
ATOM 2325 C C . VAL B 1 58 ? 58.130 46.443 -12.941 1.00 14.00 57 VAL B C 1
ATOM 2326 O O . VAL B 1 58 ? 58.064 45.860 -14.030 1.00 17.80 57 VAL B O 1
ATOM 2330 N N . GLY B 1 59 ? 57.505 47.585 -12.664 1.00 13.28 58 GLY B N 1
ATOM 2331 C CA . GLY B 1 59 ? 56.845 48.414 -13.615 1.00 11.42 58 GLY B CA 1
ATOM 2332 C C . GLY B 1 59 ? 57.746 49.478 -14.190 1.00 12.32 58 GLY B C 1
ATOM 2333 O O . GLY B 1 59 ? 58.957 49.391 -14.128 1.00 12.63 58 GLY B O 1
ATOM 2334 N N . ALA B 1 60 ? 57.147 50.494 -14.767 1.00 15.11 59 ALA B N 1
ATOM 2335 C CA . ALA B 1 60 ? 57.921 51.493 -15.500 1.00 14.57 59 ALA B CA 1
ATOM 2336 C C . ALA B 1 60 ? 58.947 52.265 -14.630 1.00 16.41 59 ALA B C 1
ATOM 2337 O O . ALA B 1 60 ? 59.936 52.780 -15.139 1.00 15.82 59 ALA B O 1
ATOM 2339 N N . ILE B 1 61 ? 58.644 52.394 -13.347 1.00 16.15 60 ILE B N 1
ATOM 2340 C CA . ILE B 1 61 ? 59.521 53.040 -12.376 1.00 14.15 60 ILE B CA 1
ATOM 2341 C C . ILE B 1 61 ? 60.912 52.390 -12.388 1.00 15.86 60 ILE B C 1
ATOM 2342 O O . ILE B 1 61 ? 61.892 53.029 -12.074 1.00 17.51 60 ILE B O 1
ATOM 2347 N N . GLY B 1 62 ? 60.980 51.098 -12.733 1.00 15.79 61 GLY B N 1
ATOM 2348 C CA . GLY B 1 62 ? 62.238 50.390 -12.752 1.00 16.05 61 GLY B CA 1
ATOM 2349 C C . GLY B 1 62 ? 63.310 50.965 -13.659 1.00 15.80 61 GLY B C 1
ATOM 2350 O O . GLY B 1 62 ? 64.499 50.837 -13.373 1.00 13.97 61 GLY B O 1
ATOM 2351 N N . ILE B 1 63 ? 62.880 51.651 -14.718 1.00 17.04 62 ILE B N 1
ATOM 2352 C CA . ILE B 1 63 ? 63.836 52.177 -15.714 1.00 17.07 62 ILE B CA 1
ATOM 2353 C C . ILE B 1 63 ? 64.139 53.650 -15.498 1.00 16.05 62 ILE B C 1
ATOM 2354 O O . ILE B 1 63 ? 65.114 54.184 -16.030 1.00 17.01 62 ILE B O 1
ATOM 2359 N N . LYS B 1 64 ? 63.295 54.296 -14.699 1.00 15.45 63 LYS B N 1
ATOM 2360 C CA . LYS B 1 64 ? 63.285 55.748 -14.580 1.00 17.04 63 LYS B CA 1
ATOM 2361 C C . LYS B 1 64 ? 64.625 56.370 -14.186 1.00 17.79 63 LYS B C 1
ATOM 2362 O O . LYS B 1 64 ? 64.997 57.422 -14.734 1.00 20.89 63 LYS B O 1
ATOM 2368 N N . TYR B 1 65 ? 65.307 55.769 -13.221 1.00 17.51 64 TYR B N 1
ATOM 2369 C CA . TYR B 1 65 ? 66.479 56.424 -12.600 1.00 18.95 64 TYR B CA 1
ATOM 2370 C C . TYR B 1 65 ? 67.812 56.095 -13.253 1.00 20.19 64 TYR B C 1
ATOM 2371 O O . TYR B 1 65 ? 68.857 56.614 -12.859 1.00 18.72 64 TYR B O 1
ATOM 2380 N N . PHE B 1 66 ? 67.768 55.243 -14.262 1.00 20.59 65 PHE B N 1
ATOM 2381 C CA . PHE B 1 66 ? 68.980 54.940 -15.021 1.00 21.03 65 PHE B CA 1
ATOM 2382 C C . PHE B 1 66 ? 69.235 56.061 -16.007 1.00 21.25 65 PHE B C 1
ATOM 2383 O O . PHE B 1 66 ? 68.289 56.640 -16.563 1.00 22.61 65 PHE B O 1
ATOM 2391 N N . PRO B 1 67 ? 70.533 56.388 -16.212 1.00 24.85 66 PRO B N 1
ATOM 2392 C CA . PRO B 1 67 ? 70.922 57.511 -17.042 1.00 25.43 66 PRO B CA 1
ATOM 2393 C C . PRO B 1 67 ? 70.423 57.431 -18.455 1.00 26.14 66 PRO B C 1
ATOM 2394 O O . PRO B 1 67 ? 70.400 56.366 -19.085 1.00 26.08 66 PRO B O 1
ATOM 2398 N N . THR B 1 68 ? 70.114 58.582 -18.991 1.00 26.67 67 THR B N 1
ATOM 2399 C CA . THR B 1 68 ? 69.588 58.631 -20.336 1.00 30.71 67 THR B CA 1
ATOM 2400 C C . THR B 1 68 ? 70.700 58.389 -21.363 1.00 30.80 67 THR B C 1
ATOM 2401 O O . THR B 1 68 ? 70.430 58.330 -22.550 1.00 34.92 67 THR B O 1
ATOM 2405 N N . HIS B 1 69 ? 71.947 58.221 -20.916 1.00 30.52 68 HIS B N 1
ATOM 2406 C CA . HIS B 1 69 ? 73.028 57.890 -21.852 1.00 30.07 68 HIS B CA 1
ATOM 2407 C C . HIS B 1 69 ? 73.242 56.384 -21.939 1.00 27.47 68 HIS B C 1
ATOM 2408 O O . HIS B 1 69 ? 74.147 55.887 -22.613 1.00 32.01 68 HIS B O 1
ATOM 2415 N N . CYS B 1 70 ? 72.444 55.659 -21.179 1.00 20.04 69 CYS B N 1
ATOM 2416 C CA . CYS B 1 70 ? 72.370 54.220 -21.342 1.00 20.46 69 CYS B CA 1
ATOM 2417 C C . CYS B 1 70 ? 71.256 53.921 -22.342 1.00 19.20 69 CYS B C 1
ATOM 2418 O O . CYS B 1 70 ? 70.246 54.634 -22.384 1.00 22.99 69 CYS B O 1
ATOM 2421 N N . PHE B 1 71 ? 71.415 52.864 -23.139 1.00 19.23 70 PHE B N 1
ATOM 2422 C CA . PHE B 1 71 ? 70.327 52.442 -24.023 1.00 17.80 70 PHE B CA 1
ATOM 2423 C C . PHE B 1 71 ? 69.402 51.506 -23.212 1.00 16.14 70 PHE B C 1
ATOM 2424 O O . PHE B 1 71 ? 69.827 50.501 -22.747 1.00 14.36 70 PHE B O 1
ATOM 2432 N N . LYS B 1 72 ? 68.141 51.881 -23.031 1.00 15.64 71 LYS B N 1
ATOM 2433 C CA . LYS B 1 72 ? 67.189 51.077 -22.220 1.00 17.35 71 LYS B CA 1
ATOM 2434 C C . LYS B 1 72 ? 66.414 50.139 -23.119 1.00 14.12 71 LYS B C 1
ATOM 2435 O O . LYS B 1 72 ? 65.654 50.570 -23.971 1.00 12.69 71 LYS B O 1
ATOM 2441 N N . ASP B 1 73 ? 66.683 48.852 -22.923 1.00 15.20 72 ASP B N 1
ATOM 2442 C CA . ASP B 1 73 ? 66.116 47.753 -23.688 1.00 13.84 72 ASP B CA 1
ATOM 2443 C C . ASP B 1 73 ? 65.047 47.178 -22.751 1.00 11.08 72 ASP B C 1
ATOM 2444 O O . ASP B 1 73 ? 65.358 46.558 -21.731 1.00 12.19 72 ASP B O 1
ATOM 2449 N N . VAL B 1 74 ? 63.802 47.496 -23.062 1.00 14.67 73 VAL B N 1
ATOM 2450 C CA . VAL B 1 74 ? 62.688 47.246 -22.155 1.00 13.65 73 VAL B CA 1
ATOM 2451 C C . VAL B 1 74 ? 61.762 46.128 -22.684 1.00 12.91 73 VAL B C 1
ATOM 2452 O O . VAL B 1 74 ? 61.030 46.288 -23.659 1.00 16.33 73 VAL B O 1
ATOM 2456 N N . HIS B 1 75 ? 61.795 45.025 -21.956 1.00 11.03 74 HIS B N 1
ATOM 2457 C CA . HIS B 1 75 ? 61.157 43.793 -22.307 1.00 14.42 74 HIS B CA 1
ATOM 2458 C C . HIS B 1 75 ? 59.871 43.628 -21.509 1.00 14.15 74 HIS B C 1
ATOM 2459 O O . HIS B 1 75 ? 59.877 43.406 -20.289 1.00 14.40 74 HIS B O 1
ATOM 2466 N N . LEU B 1 76 ? 58.766 43.758 -22.225 1.00 11.55 75 LEU B N 1
ATOM 2467 C CA . LEU B 1 76 ? 57.439 43.625 -21.575 1.00 12.70 75 LEU B CA 1
ATOM 2468 C C . LEU B 1 76 ? 56.911 42.191 -21.576 1.00 13.94 75 LEU B C 1
ATOM 2469 O O . LEU B 1 76 ? 56.845 41.553 -22.622 1.00 13.83 75 LEU B O 1
ATOM 2482 N N . VAL B 1 78 ? 53.638 41.404 -19.967 1.00 15.67 77 VAL B N 1
ATOM 2483 C CA . VAL B 1 78 ? 52.460 41.953 -19.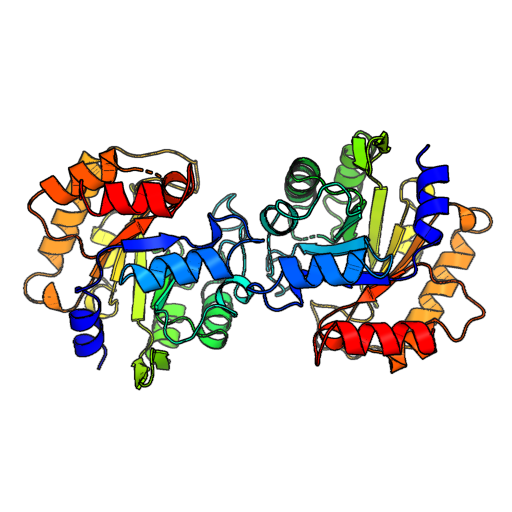305 1.00 17.41 77 VAL B CA 1
ATOM 2484 C C . VAL B 1 78 ? 51.159 41.668 -20.047 1.00 18.05 77 VAL B C 1
ATOM 2485 O O . VAL B 1 78 ? 51.174 41.363 -21.233 1.00 17.76 77 VAL B O 1
ATOM 2489 N N . ARG B 1 79 ? 50.042 41.827 -19.330 1.00 19.49 78 ARG B N 1
ATOM 2490 C CA . ARG B 1 79 ? 48.713 41.715 -19.906 1.00 21.38 78 ARG B CA 1
ATOM 2491 C C . ARG B 1 79 ? 48.352 42.864 -20.839 1.00 18.78 78 ARG B C 1
ATOM 2492 O O . ARG B 1 79 ? 47.991 42.651 -21.999 1.00 23.98 78 ARG B O 1
ATOM 2500 N N A ASN B 1 80 ? 48.403 44.100 -20.317 0.50 20.23 79 ASN B N 1
ATOM 2501 N N B ASN B 1 80 ? 48.467 44.068 -20.327 0.50 20.45 79 ASN B N 1
ATOM 2502 C CA A ASN B 1 80 ? 48.107 45.352 -21.096 0.50 18.83 79 ASN B CA 1
ATOM 2503 C CA B ASN B 1 80 ? 48.093 45.219 -21.111 0.50 19.16 79 ASN B CA 1
ATOM 2504 C C A ASN B 1 80 ? 49.370 46.012 -21.630 0.50 16.02 79 ASN B C 1
ATOM 2505 C C B ASN B 1 80 ? 49.334 45.986 -21.620 0.50 16.48 79 ASN B C 1
ATOM 2506 O O A ASN B 1 80 ? 49.912 46.936 -21.048 0.50 15.41 79 ASN B O 1
ATOM 2507 O O B ASN B 1 80 ? 49.829 46.918 -21.011 0.50 16.33 79 ASN B O 1
ATOM 2516 N N . GLN B 1 81 ? 49.777 45.567 -22.804 1.00 18.21 80 GLN B N 1
ATOM 2517 C CA . GLN B 1 81 ? 51.022 46.009 -23.408 1.00 17.20 80 GLN B CA 1
ATOM 2518 C C . GLN B 1 81 ? 50.971 47.419 -23.822 1.00 18.11 80 GLN B C 1
ATOM 2519 O O . GLN B 1 81 ? 51.953 48.127 -23.674 1.00 19.35 80 GLN B O 1
ATOM 2525 N N . LEU B 1 82 ? 49.831 47.840 -24.354 1.00 16.83 81 LEU B N 1
ATOM 2526 C CA . LEU B 1 82 ? 49.722 49.206 -24.838 1.00 18.74 81 LEU B CA 1
ATOM 2527 C C . LEU B 1 82 ? 49.966 50.212 -23.713 1.00 17.23 81 LEU B C 1
ATOM 2528 O O . LEU B 1 82 ? 50.769 51.173 -23.842 1.00 16.85 81 LEU B O 1
ATOM 2533 N N . GLU B 1 83 ? 49.299 49.966 -22.600 1.00 17.18 82 GLU B N 1
ATOM 2534 C CA . GLU B 1 83 ? 49.353 50.856 -21.439 1.00 20.60 82 GLU B CA 1
ATOM 2535 C C . GLU B 1 83 ? 50.772 50.886 -20.853 1.00 17.40 82 GLU B C 1
ATOM 2536 O O . GLU B 1 83 ? 51.338 51.939 -20.570 1.00 17.41 82 GLU B O 1
ATOM 2542 N N . VAL B 1 84 ? 51.371 49.713 -20.721 1.00 16.43 83 VAL B N 1
ATOM 2543 C CA . VAL B 1 84 ? 52.722 49.627 -20.162 1.00 16.76 83 VAL B CA 1
ATOM 2544 C C . VAL B 1 84 ? 53.753 50.266 -21.113 1.00 15.57 83 VAL B C 1
ATOM 2545 O O . VAL B 1 84 ? 54.638 51.006 -20.672 1.00 16.03 83 VAL B O 1
ATOM 2549 N N . ALA B 1 85 ? 53.593 50.023 -22.422 1.00 15.77 84 ALA B N 1
ATOM 2550 C CA . ALA B 1 85 ? 54.442 50.621 -23.455 1.00 16.53 84 ALA B CA 1
ATOM 2551 C C . ALA B 1 85 ? 54.416 52.141 -23.308 1.00 17.34 84 ALA B C 1
ATOM 2552 O O . ALA B 1 85 ? 55.449 52.778 -23.328 1.00 14.84 84 ALA B O 1
ATOM 2554 N N . LYS B 1 86 ? 53.237 52.715 -23.145 1.00 14.31 85 LYS B N 1
ATOM 2555 C CA . LYS B 1 86 ? 53.163 54.181 -22.970 1.00 15.55 85 LYS B CA 1
ATOM 2556 C C . LYS B 1 86 ? 53.965 54.602 -21.737 1.00 15.71 85 LYS B C 1
ATOM 2557 O O . LYS B 1 86 ? 54.792 55.532 -21.797 1.00 19.61 85 LYS B O 1
ATOM 2563 N N . ALA B 1 87 ? 53.817 53.838 -20.660 1.00 17.20 86 ALA B N 1
ATOM 2564 C CA . ALA B 1 87 ? 54.486 54.169 -19.392 1.00 18.40 86 ALA B CA 1
ATOM 2565 C C . ALA B 1 87 ? 56.002 54.064 -19.499 1.00 16.20 86 ALA B C 1
ATOM 2566 O O . ALA B 1 87 ? 56.741 54.893 -18.958 1.00 17.32 86 ALA B O 1
ATOM 2568 N N . VAL B 1 88 ? 56.485 53.028 -20.169 1.00 18.82 87 VAL B N 1
ATOM 2569 C CA . VAL B 1 88 ? 57.972 52.820 -20.281 1.00 15.54 87 VAL B CA 1
ATOM 2570 C C . VAL B 1 88 ? 58.575 53.819 -21.258 1.00 17.97 87 VAL B C 1
ATOM 2571 O O . VAL B 1 88 ? 59.698 54.295 -21.065 1.00 17.51 87 VAL B O 1
ATOM 2575 N N . VAL B 1 89 ? 57.821 54.167 -22.305 1.00 16.57 88 VAL B N 1
ATOM 2576 C CA . VAL B 1 89 ? 58.335 55.146 -23.257 1.00 17.85 88 VAL B CA 1
ATOM 2577 C C . VAL B 1 89 ? 58.472 56.507 -22.508 1.00 19.26 88 VAL B C 1
ATOM 2578 O O . VAL B 1 89 ? 59.475 57.217 -22.644 1.00 17.64 88 VAL B O 1
ATOM 2582 N N . ALA B 1 90 ? 57.474 56.821 -21.685 1.00 17.84 89 ALA B N 1
ATOM 2583 C CA . ALA B 1 90 ? 57.484 58.056 -20.879 1.00 19.20 89 ALA B CA 1
ATOM 2584 C C . ALA B 1 90 ? 58.679 58.111 -19.947 1.00 20.32 89 ALA B C 1
ATOM 2585 O O . ALA B 1 90 ? 59.190 59.183 -19.671 1.00 24.02 89 ALA B O 1
ATOM 2587 N N . ASN B 1 91 ? 59.168 56.955 -19.513 1.00 19.07 90 ASN B N 1
ATOM 2588 C CA . ASN B 1 91 ? 60.296 56.870 -18.613 1.00 17.39 90 ASN B CA 1
ATOM 2589 C C . ASN B 1 91 ? 61.613 56.650 -19.389 1.00 18.70 90 ASN B C 1
ATOM 2590 O O . ASN B 1 91 ? 62.641 56.320 -18.815 1.00 18.11 90 ASN B O 1
ATOM 2595 N N . GLY B 1 92 ? 61.548 56.787 -20.699 1.00 18.04 91 GLY B N 1
ATOM 2596 C CA . GLY B 1 92 ? 62.774 56.795 -21.536 1.00 18.70 91 GLY B CA 1
ATOM 2597 C C . GLY B 1 92 ? 63.194 55.520 -22.255 1.00 17.56 91 GLY B C 1
ATOM 2598 O O . GLY B 1 92 ? 64.318 55.413 -22.711 1.00 17.15 91 GLY B O 1
ATOM 2599 N N . ALA B 1 93 ? 62.313 54.534 -22.337 1.00 16.88 92 ALA B N 1
ATOM 2600 C CA . ALA B 1 93 ? 62.607 53.309 -23.096 1.00 17.89 92 ALA B CA 1
ATOM 2601 C C . ALA B 1 93 ? 63.158 53.646 -24.477 1.00 18.02 92 ALA B C 1
ATOM 2602 O O . ALA B 1 93 ? 62.634 54.525 -25.159 1.00 17.98 92 ALA B O 1
ATOM 2604 N N . ASN B 1 94 ? 64.213 52.946 -24.894 1.00 16.29 93 ASN B N 1
ATOM 2605 C CA . ASN B 1 94 ? 64.787 53.146 -26.240 1.00 16.14 93 ASN B CA 1
ATOM 2606 C C . ASN B 1 94 ? 64.362 52.058 -27.207 1.00 16.75 93 ASN B C 1
ATOM 2607 O O . ASN B 1 94 ? 64.337 52.259 -28.420 1.00 14.95 93 ASN B O 1
ATOM 2612 N N . LEU B 1 95 ? 64.052 50.906 -26.609 1.00 15.05 94 LEU B N 1
ATOM 2613 C CA . LEU B 1 95 ? 63.526 49.708 -27.266 1.00 14.65 94 LEU B CA 1
ATOM 2614 C C . LEU B 1 95 ? 62.448 49.153 -26.369 1.00 11.55 94 LEU B C 1
ATOM 2615 O O . LEU B 1 95 ? 62.628 49.043 -25.169 1.00 12.91 94 LEU B O 1
ATOM 2620 N N . VAL B 1 96 ? 61.303 48.870 -26.964 1.0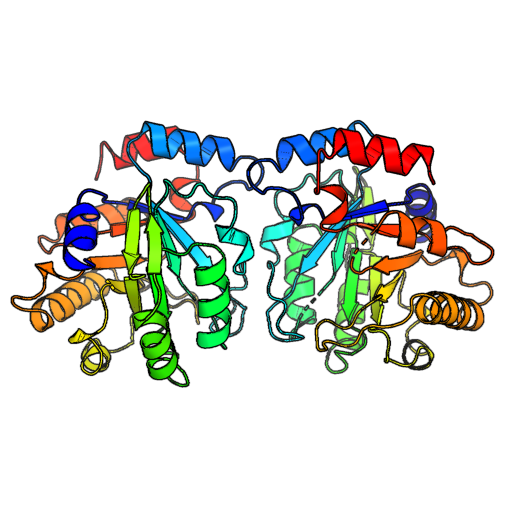0 16.90 95 VAL B N 1
ATOM 2621 C CA . VAL B 1 96 ? 60.184 48.243 -26.285 1.00 11.24 95 VAL B CA 1
ATOM 2622 C C . VAL B 1 96 ? 59.910 46.920 -26.985 1.00 13.09 95 VAL B C 1
ATOM 2623 O O . VAL B 1 96 ? 59.569 46.869 -28.165 1.00 11.95 95 VAL B O 1
ATOM 2627 N N . THR B 1 97 ? 60.140 45.848 -26.242 1.00 11.69 96 THR B N 1
ATOM 2628 C CA . THR B 1 97 ? 59.929 44.497 -26.737 1.00 12.11 96 THR B CA 1
ATOM 2629 C C . THR B 1 97 ? 58.674 43.916 -26.155 1.00 13.58 96 THR B C 1
ATOM 2630 O O . THR B 1 97 ? 58.497 43.858 -24.950 1.00 13.25 96 THR B O 1
ATOM 2634 N N . LEU B 1 98 ? 57.803 43.497 -27.065 1.00 14.47 97 LEU B N 1
ATOM 2635 C CA . LEU B 1 98 ? 56.504 42.914 -26.754 1.00 13.52 97 LEU B CA 1
ATOM 2636 C C . LEU B 1 98 ? 56.541 41.395 -26.842 1.00 16.30 97 LEU B C 1
ATOM 2637 O O . LEU B 1 98 ? 57.428 40.850 -27.487 1.00 18.18 97 LEU B O 1
ATOM 2642 N N . GLN B 1 99 ? 55.601 40.722 -26.176 1.00 15.25 98 GLN B N 1
ATOM 2643 C CA . GLN B 1 99 ? 55.444 39.287 -26.319 1.00 15.12 98 GLN B CA 1
ATOM 2644 C C . GLN B 1 99 ? 54.471 38.979 -27.452 1.00 15.66 98 GLN B C 1
ATOM 2645 O O . GLN B 1 99 ? 53.322 39.431 -27.462 1.00 12.00 98 GLN B O 1
ATOM 2651 N N . LEU B 1 100 ? 54.941 38.192 -28.401 1.00 14.79 99 LEU B N 1
ATOM 2652 C CA . LEU B 1 100 ? 54.097 37.863 -29.560 1.00 15.71 99 LEU B CA 1
ATOM 2653 C C . LEU B 1 100 ? 52.817 37.106 -29.121 1.00 14.65 99 LEU B C 1
ATOM 2654 O O . LEU B 1 100 ? 51.785 37.170 -29.789 1.00 18.89 99 LEU B O 1
ATOM 2659 N N . GLU B 1 101 ? 52.900 36.431 -27.986 1.00 14.97 100 GLU B N 1
ATOM 2660 C CA . GLU B 1 101 ? 51.789 35.611 -27.447 1.00 14.11 100 GLU B CA 1
ATOM 2661 C C . GLU B 1 101 ? 50.638 36.463 -26.908 1.00 17.16 100 GLU B C 1
ATOM 2662 O O . GLU B 1 101 ? 49.517 35.952 -26.663 1.00 14.04 100 GLU B O 1
ATOM 2668 N N . GLN B 1 102 ? 50.905 37.761 -26.750 1.00 14.75 101 GLN B N 1
ATOM 2669 C CA . GLN B 1 102 ? 49.892 38.731 -26.316 1.00 17.40 101 GLN B CA 1
ATOM 2670 C C . GLN B 1 102 ? 49.199 39.267 -27.532 1.00 17.81 101 GLN B C 1
ATOM 2671 O O . GLN B 1 102 ? 49.357 40.401 -27.913 1.00 18.02 101 GLN B O 1
ATOM 2677 N N . TYR B 1 103 ? 48.402 38.385 -28.117 1.00 20.80 102 TYR B N 1
ATOM 2678 C CA . TYR B 1 103 ? 47.817 38.588 -29.443 1.00 20.40 102 TYR B CA 1
ATOM 2679 C C . TYR B 1 103 ? 46.859 39.766 -29.489 1.00 19.77 102 TYR B C 1
ATOM 2680 O O . TYR B 1 103 ? 46.764 40.475 -30.508 1.00 21.03 102 TYR B O 1
ATOM 2689 N N . HIS B 1 104 ? 46.199 40.017 -28.359 1.00 18.41 103 HIS B N 1
ATOM 2690 C CA . HIS B 1 104 ? 45.076 40.972 -28.338 1.00 18.25 103 HIS B CA 1
ATOM 2691 C C . HIS B 1 104 ? 45.459 42.418 -28.571 1.00 16.37 103 HIS B C 1
ATOM 2692 O O . HIS B 1 104 ? 44.673 43.210 -29.092 1.00 18.77 103 HIS B O 1
ATOM 2699 N N . ASP B 1 105 ? 46.666 42.801 -28.191 1.00 14.62 104 ASP B N 1
ATOM 2700 C CA . ASP B 1 105 ? 47.075 44.189 -28.384 1.00 15.60 104 ASP B CA 1
ATOM 2701 C C . ASP B 1 105 ? 48.450 44.361 -29.016 1.00 15.55 104 ASP B C 1
ATOM 2702 O O . ASP B 1 105 ? 48.980 45.457 -29.102 1.00 18.08 104 ASP B O 1
ATOM 2707 N N . PHE B 1 106 ? 49.015 43.270 -29.501 1.00 17.21 105 PHE B N 1
ATOM 2708 C CA . PHE B 1 106 ? 50.337 43.319 -30.140 1.00 17.90 105 PHE B CA 1
ATOM 2709 C C . PHE B 1 106 ? 50.442 44.298 -31.328 1.00 18.19 105 PHE B C 1
ATOM 2710 O O . PHE B 1 106 ? 51.263 45.210 -31.341 1.00 19.57 105 PHE B O 1
ATOM 2718 N N . ALA B 1 107 ? 49.605 44.094 -32.349 1.00 18.90 106 ALA B N 1
ATOM 2719 C CA . ALA B 1 107 ? 49.574 44.955 -33.520 1.00 18.52 106 ALA B CA 1
ATOM 2720 C C . ALA B 1 107 ? 49.270 46.397 -33.144 1.00 16.36 106 ALA B C 1
ATOM 2721 O O . ALA B 1 107 ? 49.919 47.352 -33.614 1.00 16.75 106 ALA B O 1
ATOM 2723 N N . LEU B 1 108 ? 48.275 46.577 -32.284 1.00 17.45 107 LEU B N 1
ATOM 2724 C CA . LEU B 1 108 ? 47.927 47.938 -31.825 1.00 18.69 107 LEU B CA 1
ATOM 2725 C C . LEU B 1 108 ? 49.082 48.627 -31.126 1.00 15.67 107 LEU B C 1
ATOM 2726 O O . LEU B 1 108 ? 49.296 49.815 -31.299 1.00 18.46 107 LEU B O 1
ATOM 2731 N N . THR B 1 109 ? 49.814 47.872 -30.312 1.00 18.01 108 THR B N 1
ATOM 2732 C CA . THR B 1 109 ? 50.920 48.443 -29.574 1.00 15.95 108 THR B CA 1
ATOM 2733 C C . THR B 1 109 ? 52.109 48.785 -30.487 1.00 15.66 108 THR B C 1
ATOM 2734 O O . THR B 1 109 ? 52.781 49.812 -30.300 1.00 15.09 108 THR B O 1
ATOM 2738 N N . ILE B 1 110 ? 52.372 47.977 -31.498 1.00 15.49 109 ILE B N 1
ATOM 2739 C CA . ILE B 1 110 ? 53.480 48.317 -32.399 1.00 17.67 109 ILE B CA 1
ATOM 2740 C C . ILE B 1 110 ? 53.101 49.522 -33.249 1.00 19.79 109 ILE B C 1
ATOM 2741 O O . ILE B 1 110 ? 53.950 50.339 -33.630 1.00 19.09 109 ILE B O 1
ATOM 2746 N N . GLU B 1 111 ? 51.804 49.669 -33.492 1.00 20.25 110 GLU B N 1
ATOM 2747 C CA . GLU B 1 111 ? 51.287 50.828 -34.245 1.00 22.30 110 GLU B CA 1
ATOM 2748 C C . GLU B 1 111 ? 51.553 52.116 -33.468 1.00 20.39 110 GLU B C 1
ATOM 2749 O O . GLU B 1 111 ? 51.948 53.130 -34.040 1.00 20.21 110 GLU B O 1
ATOM 2755 N N . TRP B 1 112 ? 51.308 52.061 -32.159 1.00 19.88 111 TRP B N 1
ATOM 2756 C CA . TRP B 1 112 ? 51.531 53.192 -31.278 1.00 18.64 111 TRP B CA 1
ATOM 2757 C C . TRP B 1 112 ? 53.023 53.453 -31.177 1.00 20.40 111 TRP B C 1
ATOM 2758 O O . TRP B 1 112 ? 53.490 54.578 -31.336 1.00 19.94 111 TRP B O 1
ATOM 2769 N N . LEU B 1 113 ? 53.781 52.392 -30.945 1.00 20.10 112 LEU B N 1
ATOM 2770 C CA . LEU B 1 113 ? 55.221 52.521 -30.800 1.00 19.38 112 LEU B CA 1
ATOM 2771 C C . LEU B 1 113 ? 55.854 53.169 -32.032 1.00 17.25 112 LEU B C 1
ATOM 2772 O O . LEU B 1 113 ? 56.746 53.981 -31.918 1.00 18.83 112 LEU B O 1
ATOM 2777 N N . ALA B 1 114 ? 55.374 52.801 -33.215 1.00 19.48 113 ALA B N 1
ATOM 2778 C CA . ALA B 1 114 ? 55.940 53.281 -34.462 1.00 18.73 113 ALA B CA 1
ATOM 2779 C C . ALA B 1 114 ? 55.900 54.814 -34.595 1.00 20.58 113 ALA B C 1
ATOM 2780 O O . ALA B 1 114 ? 56.663 55.394 -35.363 1.00 23.78 113 ALA B O 1
ATOM 2782 N N . LYS B 1 115 ? 55.070 55.459 -33.805 1.00 21.46 114 LYS B N 1
ATOM 2783 C CA . LYS B 1 115 ? 54.961 56.918 -33.851 1.00 24.65 114 LYS B CA 1
ATOM 2784 C C . LYS B 1 115 ? 55.877 57.618 -32.815 1.00 25.76 114 LYS B C 1
ATOM 2785 O O . LYS B 1 115 ? 55.896 58.852 -32.709 1.00 25.25 114 LYS B O 1
ATOM 2791 N N . GLN B 1 116 ? 56.628 56.839 -32.039 1.00 23.15 115 GLN B N 1
ATOM 2792 C CA . GLN B 1 116 ? 57.330 57.407 -30.895 1.00 20.52 115 GLN B CA 1
ATOM 2793 C C . GLN B 1 116 ? 58.782 57.630 -31.137 1.00 22.08 115 GLN B C 1
ATOM 2794 O O . GLN B 1 116 ? 59.423 56.917 -31.896 1.00 20.70 115 GLN B O 1
ATOM 2800 N N . LYS B 1 117 ? 59.296 58.663 -30.486 1.00 26.00 116 LYS B N 1
ATOM 2801 C CA . LYS B 1 117 ? 60.672 59.084 -30.597 1.00 29.88 116 LYS B CA 1
ATOM 2802 C C . LYS B 1 117 ? 61.254 59.312 -29.232 1.00 31.84 116 LYS B C 1
ATOM 2803 O O . LYS B 1 117 ? 60.571 59.641 -28.327 1.00 32.20 116 LYS B O 1
ATOM 2809 N N . THR B 1 118 ? 62.545 59.143 -29.109 1.00 34.90 117 THR B N 1
ATOM 2810 C CA . THR B 1 118 ? 63.175 59.122 -27.829 1.00 38.68 117 THR B CA 1
ATOM 2811 C C . THR B 1 118 ? 64.562 59.655 -27.945 1.00 41.51 117 THR B C 1
ATOM 2812 O O . THR B 1 118 ? 65.014 59.911 -29.011 1.00 45.09 117 THR B O 1
ATOM 2816 N N . THR B 1 119 ? 65.224 59.829 -26.822 1.00 45.15 118 THR B N 1
ATOM 2817 C CA . THR B 1 119 ? 66.550 60.393 -26.783 1.00 46.20 118 THR B CA 1
ATOM 2818 C C . THR B 1 119 ? 67.580 59.330 -26.397 1.00 48.32 118 THR B C 1
ATOM 2819 O O . THR B 1 119 ? 67.470 58.690 -25.379 1.00 48.74 118 THR B O 1
ATOM 2823 N N . TYR B 1 120 ? 68.574 59.134 -27.253 1.00 50.19 119 TYR B N 1
ATOM 2824 C CA . TYR B 1 120 ? 69.719 58.278 -26.944 1.00 50.70 119 TYR B CA 1
ATOM 2825 C C . TYR B 1 120 ? 70.973 59.090 -27.261 1.00 54.23 119 TYR B C 1
ATOM 2826 O O . TYR B 1 120 ? 71.140 59.632 -28.375 1.00 52.25 119 TYR B O 1
ATOM 2835 N N . ALA B 1 121 ? 71.847 59.177 -26.266 1.00 59.08 120 ALA B N 1
ATOM 2836 C CA . ALA B 1 121 ? 72.970 60.106 -26.340 1.00 61.76 120 ALA B CA 1
ATOM 2837 C C . ALA B 1 121 ? 72.335 61.478 -26.212 1.00 61.80 120 ALA B C 1
ATOM 2838 O O . ALA B 1 121 ? 71.556 61.764 -25.281 1.00 61.09 120 ALA B O 1
ATOM 2840 N N . ASN B 1 122 ? 72.654 62.299 -27.203 1.00 62.17 121 ASN B N 1
ATOM 2841 C CA . ASN B 1 122 ? 72.025 63.603 -27.368 1.00 62.02 121 ASN B CA 1
ATOM 2842 C C . ASN B 1 122 ? 71.500 63.731 -28.795 1.00 61.23 121 ASN B C 1
ATOM 2843 O O . ASN B 1 122 ? 71.852 64.648 -29.539 1.00 62.69 121 ASN B O 1
ATOM 2846 N N . GLN B 1 123 ? 70.641 62.776 -29.153 1.00 59.54 122 GLN B N 1
ATOM 2847 C CA . GLN B 1 123 ? 70.002 62.703 -30.470 1.00 55.60 122 GLN B CA 1
ATOM 2848 C C . GLN B 1 123 ? 68.650 61.994 -30.330 1.00 52.82 122 GLN B C 1
ATOM 2849 O O . GLN B 1 123 ? 68.453 61.145 -29.447 1.00 50.06 122 GLN B O 1
ATOM 2851 N N . VAL B 1 124 ? 67.718 62.386 -31.194 1.00 50.56 123 VAL B N 1
ATOM 2852 C CA . VAL B 1 124 ? 66.360 61.851 -31.170 1.00 48.05 123 VAL B CA 1
ATOM 2853 C C . VAL B 1 124 ? 66.228 60.737 -32.193 1.00 43.01 123 VAL B C 1
ATOM 2854 O O . VAL B 1 124 ? 66.558 60.902 -33.353 1.00 42.77 123 VAL B O 1
ATOM 2856 N N . TYR B 1 125 ? 65.767 59.585 -31.738 1.00 39.08 124 TYR B N 1
ATOM 2857 C CA . TYR B 1 125 ? 65.575 58.450 -32.628 1.00 35.06 124 TYR B CA 1
ATOM 2858 C C . TYR B 1 125 ? 64.186 57.890 -32.457 1.00 31.51 124 TYR B C 1
ATOM 2859 O O . TYR B 1 125 ? 63.551 58.116 -31.440 1.00 27.79 124 TYR B O 1
ATOM 2868 N N . PRO B 1 126 ? 63.704 57.146 -33.457 1.00 30.38 125 PRO B N 1
ATOM 2869 C CA . PRO B 1 126 ? 62.479 56.408 -33.196 1.00 28.91 125 PRO B CA 1
ATOM 2870 C C . PRO B 1 126 ? 62.753 55.331 -32.158 1.00 23.67 125 PRO B C 1
ATOM 2871 O O . PRO B 1 126 ? 63.873 54.826 -32.051 1.00 26.93 125 PRO B O 1
ATOM 2875 N N . VAL B 1 127 ? 61.726 55.021 -31.377 1.00 22.40 126 VAL B N 1
ATOM 2876 C CA . VAL B 1 127 ? 61.808 53.939 -30.410 1.00 19.68 126 VAL B CA 1
ATOM 2877 C C . VAL B 1 127 ? 61.927 52.653 -31.225 1.00 17.37 126 VAL B C 1
ATOM 2878 O O . VAL B 1 127 ? 61.209 52.466 -32.209 1.00 18.38 126 VAL B O 1
ATOM 2882 N N . LEU B 1 128 ? 62.854 51.777 -30.846 1.00 18.32 127 LEU B N 1
ATOM 2883 C CA . LEU B 1 128 ? 62.943 50.485 -31.521 1.00 15.96 127 LEU B CA 1
ATOM 2884 C C . LEU B 1 128 ? 61.867 49.521 -31.010 1.00 15.13 127 LEU B C 1
ATOM 2885 O O . LEU B 1 128 ? 61.439 49.551 -29.851 1.00 13.55 127 LEU B O 1
ATOM 2890 N N . ILE B 1 129 ? 61.430 48.640 -31.895 1.00 12.97 128 ILE B N 1
ATOM 2891 C CA . ILE B 1 129 ? 60.330 47.762 -31.572 1.00 11.41 128 ILE B CA 1
ATOM 2892 C C . ILE B 1 129 ? 60.783 46.322 -31.618 1.00 13.97 128 ILE B C 1
ATOM 2893 O O . ILE B 1 129 ? 61.402 45.848 -32.575 1.00 13.09 128 ILE B O 1
ATOM 2898 N N . GLY B 1 130 ? 60.509 45.619 -30.544 1.00 12.09 129 GLY B N 1
ATOM 2899 C CA . GLY B 1 130 ? 60.852 44.219 -30.488 1.00 13.12 129 GLY B CA 1
ATOM 2900 C C . GLY B 1 130 ? 59.667 43.308 -30.336 1.00 12.46 129 GLY B C 1
ATOM 2901 O O . GLY B 1 130 ? 58.591 43.710 -29.850 1.00 13.66 129 GLY B O 1
ATOM 2902 N N . ALA B 1 131 ? 59.872 42.075 -30.807 1.00 12.16 130 ALA B N 1
ATOM 2903 C CA . ALA B 1 131 ? 58.935 40.980 -30.648 1.00 12.24 130 ALA B CA 1
ATOM 2904 C C . ALA B 1 131 ? 59.696 39.810 -30.015 1.00 12.99 130 ALA B C 1
ATOM 2905 O O . ALA B 1 131 ? 60.723 39.363 -30.534 1.00 10.64 130 ALA B O 1
ATOM 2907 N N . CYS B 1 132 ? 59.187 39.330 -28.888 1.00 11.78 131 CYS B N 1
ATOM 2908 C CA . CYS B 1 132 ? 59.768 38.211 -28.181 1.00 10.62 131 CYS B CA 1
ATOM 2909 C C . CYS B 1 132 ? 58.834 36.993 -28.254 1.00 12.36 131 CYS B C 1
ATOM 2910 O O . CYS B 1 132 ? 57.620 37.100 -28.148 1.00 11.57 131 CYS B O 1
ATOM 2913 N N . LEU B 1 133 ? 59.439 35.837 -28.485 1.00 11.71 132 LEU B N 1
ATOM 2914 C CA . LEU B 1 133 ? 58.751 34.584 -28.532 1.00 12.37 132 LEU B CA 1
ATOM 2915 C C . LEU B 1 133 ? 59.273 33.602 -27.483 1.00 13.59 132 LEU B C 1
ATOM 2916 O O . LEU B 1 133 ? 60.472 33.374 -27.352 1.00 12.79 132 LEU B O 1
ATOM 2921 N N . CYS B 1 134 ? 58.333 33.026 -26.758 1.00 15.25 133 CYS B N 1
ATOM 2922 C CA . CYS B 1 134 ? 58.584 31.844 -25.922 1.00 11.72 133 CYS B CA 1
ATOM 2923 C C . CYS B 1 134 ? 58.914 30.682 -26.850 1.00 13.79 133 CYS B C 1
ATOM 2924 O O . CYS B 1 134 ? 58.582 30.684 -28.039 1.00 12.78 133 CYS B O 1
ATOM 2927 N N . PRO B 1 135 ? 59.597 29.674 -26.328 1.00 11.30 134 PRO B N 1
ATOM 2928 C CA . PRO B 1 135 ? 60.126 28.628 -27.174 1.00 11.78 134 PRO B CA 1
ATOM 2929 C C . PRO B 1 135 ? 59.155 27.846 -28.049 1.00 14.24 134 PRO B C 1
ATOM 2930 O O . PRO B 1 135 ? 59.569 27.378 -29.081 1.00 13.83 134 PRO B O 1
ATOM 2934 N N . GLU B 1 136 ? 57.915 27.665 -27.603 1.00 14.26 135 GLU B N 1
ATOM 2935 C CA . GLU B 1 136 ? 56.960 26.817 -28.322 1.00 16.55 135 GLU B CA 1
ATOM 2936 C C . GLU B 1 136 ? 56.114 27.618 -29.288 1.00 17.19 135 GLU B C 1
ATOM 2937 O O . GLU B 1 136 ? 55.352 27.075 -30.063 1.00 19.31 135 GLU B O 1
ATOM 2943 N N . THR B 1 137 ? 56.255 28.927 -29.249 1.00 15.97 136 THR B N 1
ATOM 2944 C CA . THR B 1 137 ? 55.545 29.770 -30.203 1.00 15.80 136 THR B CA 1
ATOM 2945 C C . THR B 1 137 ? 56.166 29.619 -31.606 1.00 15.44 136 THR B C 1
ATOM 2946 O O . THR B 1 137 ? 57.370 29.840 -31.797 1.00 15.72 136 THR B O 1
ATOM 2950 N N . PRO B 1 138 ? 55.345 29.247 -32.603 1.00 14.90 137 PRO B N 1
ATOM 2951 C CA . PRO B 1 138 ? 55.875 29.102 -33.938 1.00 15.39 137 PRO B CA 1
ATOM 2952 C C . PRO B 1 138 ? 56.455 30.406 -34.510 1.00 14.92 137 PRO B C 1
ATOM 2953 O O . PRO B 1 138 ? 55.852 31.462 -34.447 1.00 12.00 137 PRO B O 1
ATOM 2957 N N . ILE B 1 139 ? 57.659 30.279 -35.045 1.00 14.73 138 ILE B N 1
ATOM 2958 C CA . ILE B 1 139 ? 58.359 31.368 -35.737 1.00 15.31 138 ILE B CA 1
ATOM 2959 C C . ILE B 1 139 ? 57.509 31.937 -36.871 1.00 14.49 138 ILE B C 1
ATOM 2960 O O . ILE B 1 139 ? 57.500 33.127 -37.111 1.00 14.50 138 ILE B O 1
ATOM 2965 N N . SER B 1 140 ? 56.742 31.083 -37.535 1.00 11.64 139 SER B N 1
ATOM 2966 C CA . SER B 1 140 ? 55.855 31.554 -38.598 1.00 14.09 139 SER B CA 1
ATOM 2967 C C . SER B 1 140 ? 54.878 32.630 -38.151 1.00 17.04 139 SE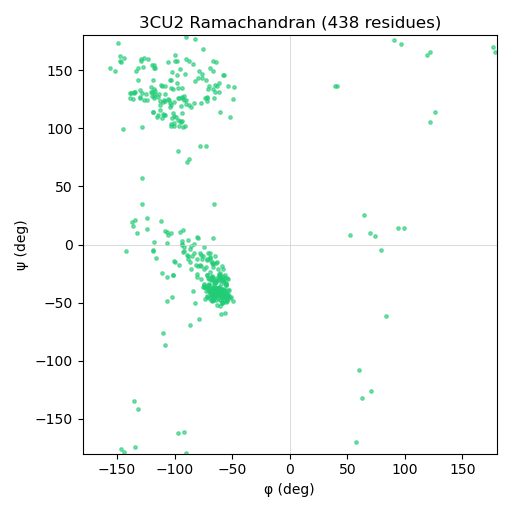R B C 1
ATOM 2968 O O . SER B 1 140 ? 54.439 33.466 -38.962 1.00 15.39 139 SER B O 1
ATOM 2971 N N . GLU B 1 141 ? 54.543 32.646 -36.860 1.00 18.42 140 GLU B N 1
ATOM 2972 C CA . GLU B 1 141 ? 53.607 33.683 -36.346 1.00 16.46 140 GLU B CA 1
ATOM 2973 C C . GLU B 1 141 ? 54.216 35.087 -36.377 1.00 17.53 140 GLU B C 1
ATOM 2974 O O . GLU B 1 141 ? 53.514 36.097 -36.262 1.00 15.59 140 GLU B O 1
ATOM 2980 N N . LEU B 1 142 ? 55.532 35.159 -36.555 1.00 16.39 141 LEU B N 1
ATOM 2981 C CA . LEU B 1 142 ? 56.201 36.458 -36.702 1.00 16.22 141 LEU B CA 1
ATOM 2982 C C . LEU B 1 142 ? 56.007 37.057 -38.080 1.00 14.56 141 LEU B C 1
ATOM 2983 O O . LEU B 1 142 ? 56.214 38.233 -38.281 1.00 17.39 141 LEU B O 1
ATOM 2988 N N . GLU B 1 143 ? 55.630 36.220 -39.040 1.00 15.66 142 GLU B N 1
ATOM 2989 C CA . GLU B 1 143 ? 55.691 36.647 -40.457 1.00 15.27 142 GLU B CA 1
ATOM 2990 C C . GLU B 1 143 ? 55.025 37.975 -40.798 1.00 18.37 142 GLU B C 1
ATOM 2991 O O . GLU B 1 143 ? 55.616 38.784 -41.479 1.00 20.40 142 GLU B O 1
ATOM 2997 N N . PRO B 1 144 ? 53.812 38.230 -40.291 1.00 17.90 143 PRO B N 1
ATOM 2998 C CA . PRO B 1 144 ? 53.111 39.489 -40.582 1.00 18.84 143 PRO B CA 1
ATOM 2999 C C . PRO B 1 144 ? 53.793 40.757 -40.067 1.00 17.52 143 PRO B C 1
ATOM 3000 O O . PRO B 1 144 ? 53.456 41.861 -40.464 1.00 17.63 143 PRO B O 1
ATOM 3004 N N . TYR B 1 145 ? 54.752 40.609 -39.172 1.00 16.05 144 TYR B N 1
ATOM 3005 C CA . TYR B 1 145 ? 55.314 41.743 -38.491 1.00 12.72 144 TYR B CA 1
ATOM 3006 C C . TYR B 1 145 ? 56.787 41.946 -38.744 1.00 14.22 144 TYR B C 1
ATOM 3007 O O . TYR B 1 145 ? 57.376 42.859 -38.209 1.00 15.47 144 TYR B O 1
ATOM 3016 N N . LEU B 1 146 ? 57.381 41.110 -39.574 1.00 15.63 145 LEU B N 1
ATOM 3017 C CA . LEU B 1 146 ? 58.794 41.210 -39.764 1.00 16.14 145 LEU B CA 1
ATOM 3018 C C . LEU B 1 146 ? 59.249 42.576 -40.251 1.00 16.06 145 LEU B C 1
ATOM 3019 O O . LEU B 1 146 ? 60.350 42.971 -39.967 1.00 16.56 145 LEU B O 1
ATOM 3024 N N . ASP B 1 147 ? 58.445 43.298 -41.014 1.00 17.89 146 ASP B N 1
ATOM 3025 C CA . ASP B 1 147 ? 58.940 44.576 -41.524 1.00 19.42 146 ASP B CA 1
ATOM 3026 C C . ASP B 1 147 ? 58.701 45.688 -40.495 1.00 22.05 146 ASP B C 1
ATOM 3027 O O . ASP B 1 147 ? 59.349 46.714 -40.512 1.00 21.93 146 ASP B O 1
ATOM 3032 N N . GLN B 1 148 ? 57.770 45.460 -39.587 1.00 18.49 147 GLN B N 1
ATOM 3033 C CA . GLN B 1 148 ? 57.407 46.492 -38.618 1.00 22.03 147 GLN B CA 1
ATOM 3034 C C . GLN B 1 148 ? 58.290 46.487 -37.347 1.00 22.16 147 GLN B C 1
ATOM 3035 O O . GLN B 1 148 ? 58.285 47.415 -36.555 1.00 25.83 147 GLN B O 1
ATOM 3041 N N . ILE B 1 149 ? 59.010 45.417 -37.153 1.00 18.10 148 ILE B N 1
ATOM 3042 C CA . ILE B 1 149 ? 59.852 45.281 -35.977 1.00 18.43 148 ILE B CA 1
ATOM 3043 C C . ILE B 1 149 ? 61.334 45.445 -36.304 1.00 15.66 148 ILE B C 1
ATOM 3044 O O . ILE B 1 149 ? 61.793 45.254 -37.419 1.00 16.44 148 ILE B O 1
ATOM 3049 N N . ASP B 1 150 ? 62.067 45.798 -35.273 1.00 14.61 149 ASP B N 1
ATOM 3050 C CA . ASP B 1 150 ? 63.503 45.937 -35.353 1.00 16.59 149 ASP B CA 1
ATOM 3051 C C . ASP B 1 150 ? 64.258 44.815 -34.671 1.00 14.31 149 ASP B C 1
ATOM 3052 O O . ASP B 1 150 ? 65.405 44.540 -35.010 1.00 14.48 149 ASP B O 1
ATOM 3057 N N . VAL B 1 151 ? 63.638 44.226 -33.660 1.00 12.80 150 VAL B N 1
ATOM 3058 C CA . VAL B 1 151 ? 64.329 43.244 -32.826 1.00 10.36 150 VAL B CA 1
ATOM 3059 C C . VAL B 1 151 ? 63.485 42.019 -32.697 1.00 14.15 150 VAL B C 1
ATOM 3060 O O . VAL B 1 151 ? 62.282 42.118 -32.460 1.00 10.96 150 VAL B O 1
ATOM 3064 N N . ILE B 1 152 ? 64.117 40.853 -32.901 1.00 12.20 151 ILE B N 1
ATOM 3065 C CA . ILE B 1 152 ? 63.486 39.589 -32.612 1.00 14.57 151 ILE B CA 1
ATOM 3066 C C . ILE B 1 152 ? 64.259 39.012 -31.451 1.00 15.33 151 ILE B C 1
ATOM 3067 O O . ILE B 1 152 ? 65.489 38.786 -31.532 1.00 12.91 151 ILE B O 1
ATOM 3072 N N . GLN B 1 153 ? 63.534 38.800 -30.364 1.00 13.17 152 GLN B N 1
ATOM 3073 C CA . GLN B 1 153 ? 64.093 38.209 -29.174 1.00 12.87 152 GLN B CA 1
ATOM 3074 C C . GLN B 1 153 ? 63.520 36.813 -28.881 1.00 12.26 152 GLN B C 1
ATOM 3075 O O . GLN B 1 153 ? 62.287 36.549 -28.824 1.00 13.73 152 GLN B O 1
ATOM 3081 N N . LEU B 1 154 ? 64.446 35.890 -28.792 1.00 9.48 153 LEU B N 1
ATOM 3082 C CA . LEU B 1 154 ? 64.093 34.541 -28.453 1.00 11.46 153 LEU B CA 1
ATOM 3083 C C . LEU B 1 154 ? 64.427 34.220 -26.994 1.00 14.63 153 LEU B C 1
ATOM 3084 O O . LEU B 1 154 ? 65.588 34.290 -26.532 1.00 16.47 153 LEU B O 1
ATOM 3089 N N . LEU B 1 155 ? 63.370 33.862 -26.274 1.00 13.08 154 LEU B N 1
ATOM 3090 C CA . LEU B 1 155 ? 63.487 33.281 -24.917 1.00 13.04 154 LEU B CA 1
ATOM 3091 C C . LEU B 1 155 ? 64.005 31.834 -24.941 1.00 14.53 154 LEU B C 1
ATOM 3092 O O . LEU B 1 155 ? 63.643 31.025 -25.834 1.00 11.68 154 LEU B O 1
ATOM 3097 N N . THR B 1 156 ? 64.857 31.495 -23.966 1.00 10.91 155 THR B N 1
ATOM 3098 C CA . THR B 1 156 ? 65.381 30.138 -23.810 1.00 11.86 155 THR B CA 1
ATOM 3099 C C . THR B 1 156 ? 64.456 29.302 -22.926 1.00 12.76 155 THR B C 1
ATOM 3100 O O . THR B 1 156 ? 64.611 28.082 -22.795 1.00 15.85 155 THR B O 1
ATOM 3104 N N . LEU B 1 157 ? 63.490 30.000 -22.337 1.00 15.11 156 LEU B N 1
ATOM 3105 C CA . LEU B 1 157 ? 62.529 29.402 -21.423 1.00 14.80 156 LEU B CA 1
ATOM 3106 C C . LEU B 1 157 ? 61.175 30.100 -21.529 1.00 13.56 156 LEU B C 1
ATOM 3107 O O . LEU B 1 157 ? 61.070 31.179 -22.069 1.00 15.02 156 LEU B O 1
ATOM 3112 N N . ASP B 1 158 ? 60.156 29.436 -21.035 1.00 13.58 157 ASP B N 1
ATOM 3113 C CA . ASP B 1 158 ? 58.807 29.986 -20.976 1.00 14.07 157 ASP B CA 1
ATOM 3114 C C . ASP B 1 158 ? 58.442 30.297 -19.518 1.00 15.67 157 ASP B C 1
ATOM 3115 O O . ASP B 1 158 ? 58.311 29.392 -18.708 1.00 18.68 157 ASP B O 1
ATOM 3120 N N . PRO B 1 159 ? 58.306 31.593 -19.168 1.00 16.12 158 PRO B N 1
ATOM 3121 C CA . PRO B 1 159 ? 57.975 31.829 -17.761 1.00 18.05 158 PRO B CA 1
ATOM 3122 C C . PRO B 1 159 ? 56.611 31.293 -17.349 1.00 19.66 158 PRO B C 1
ATOM 3123 O O . PRO B 1 159 ? 56.316 31.230 -16.156 1.00 18.28 158 PRO B O 1
ATOM 3127 N N . ARG B 1 160 ? 55.798 30.860 -18.306 1.00 18.31 159 ARG B N 1
ATOM 3128 C CA . ARG B 1 160 ? 54.463 30.329 -17.987 1.00 21.03 159 ARG B CA 1
ATOM 3129 C C . ARG B 1 160 ? 54.493 28.835 -17.648 1.00 23.55 159 ARG B C 1
ATOM 3130 O O . ARG B 1 160 ? 53.487 28.240 -17.273 1.00 24.14 159 ARG B O 1
ATOM 3138 N N A ASN B 1 161 ? 55.696 28.292 -17.796 0.50 22.85 160 ASN B N 1
ATOM 3139 N N B ASN B 1 161 ? 55.638 28.195 -17.756 0.50 19.56 160 ASN B N 1
ATOM 3140 C CA A ASN B 1 161 ? 55.996 26.853 -17.746 0.50 24.38 160 ASN B CA 1
ATOM 3141 C CA B ASN B 1 161 ? 55.696 26.783 -17.371 0.50 17.78 160 ASN B CA 1
ATOM 3142 C C A ASN B 1 161 ? 57.087 26.484 -16.786 0.50 24.66 160 ASN B C 1
ATOM 3143 C C B ASN B 1 161 ? 57.051 26.461 -16.806 0.50 21.29 160 ASN B C 1
ATOM 3144 O O A ASN B 1 161 ? 57.798 27.348 -16.307 0.50 23.53 160 ASN B O 1
ATOM 3145 O O B ASN B 1 161 ? 57.902 27.321 -16.655 0.50 18.83 160 ASN B O 1
ATOM 3154 N N . GLY B 1 162 ? 57.235 25.181 -16.559 1.00 24.71 161 GLY B N 1
ATOM 3155 C CA . GLY B 1 162 ? 58.410 24.657 -15.907 1.00 26.09 161 GLY B CA 1
ATOM 3156 C C . GLY B 1 162 ? 59.240 23.825 -16.881 1.00 28.64 161 GLY B C 1
ATOM 3157 O O . GLY B 1 162 ? 60.168 23.104 -16.462 1.00 29.34 161 GLY B O 1
ATOM 3158 N N . THR B 1 163 ? 58.938 23.939 -18.182 1.00 27.88 162 THR B N 1
ATOM 3159 C CA . THR B 1 163 ? 59.650 23.130 -19.192 1.00 25.67 162 THR B C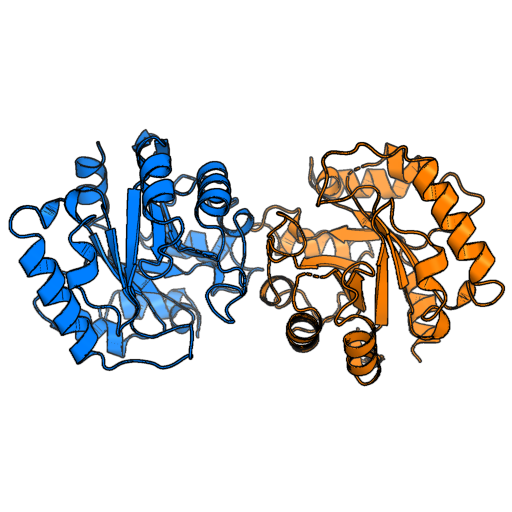A 1
ATOM 3160 C C . THR B 1 163 ? 61.095 23.537 -19.403 1.00 26.83 162 THR B C 1
ATOM 3161 O O . THR B 1 163 ? 61.446 24.742 -19.453 1.00 25.12 162 THR B O 1
ATOM 3165 N N . LYS B 1 164 ? 61.939 22.508 -19.490 1.00 23.60 163 LYS B N 1
ATOM 3166 C CA . LYS B 1 164 ? 63.370 22.692 -19.757 1.00 25.52 163 LYS B CA 1
ATOM 3167 C C . LYS B 1 164 ? 63.588 22.543 -21.269 1.00 24.61 163 LYS B C 1
ATOM 3168 O O . LYS B 1 164 ? 63.506 21.435 -21.792 1.00 27.62 163 LYS B O 1
ATOM 3172 N N . TYR B 1 165 ? 63.820 23.646 -21.971 1.00 22.00 164 TYR B N 1
ATOM 3173 C CA . TYR B 1 165 ? 63.979 23.560 -23.439 1.00 20.64 164 TYR B CA 1
ATOM 3174 C C . TYR B 1 165 ? 65.426 23.428 -23.871 1.00 17.47 164 TYR B C 1
ATOM 3175 O O . TYR B 1 165 ? 66.264 24.266 -23.530 1.00 19.85 164 TYR B O 1
ATOM 3184 N N . PRO B 1 166 ? 65.731 22.398 -24.679 1.00 19.70 165 PRO B N 1
ATOM 3185 C CA . PRO B 1 166 ? 67.113 22.254 -25.147 1.00 18.64 165 PRO B CA 1
ATOM 3186 C C . PRO B 1 166 ? 67.618 23.486 -25.866 1.00 18.66 165 PRO B C 1
ATOM 3187 O O . PRO B 1 166 ? 66.878 24.121 -26.658 1.00 20.55 165 PRO B O 1
ATOM 3191 N N A SER B 1 167 ? 68.875 23.841 -25.606 0.50 16.86 166 SER B N 1
ATOM 3192 N N B SER B 1 167 ? 68.877 23.815 -25.596 0.50 15.14 166 SER B N 1
ATOM 3193 C CA A SER B 1 167 ? 69.451 25.070 -26.164 0.50 19.12 166 SER B CA 1
ATOM 3194 C CA B SER B 1 167 ? 69.507 25.013 -26.136 0.50 16.29 166 SER B CA 1
ATOM 3195 C C A SER B 1 167 ? 69.573 24.971 -27.670 0.50 19.15 166 SER B C 1
ATOM 3196 C C B SER B 1 167 ? 69.566 24.959 -27.646 0.50 17.64 166 SER B C 1
ATOM 3197 O O A SER B 1 167 ? 69.521 25.977 -28.374 0.50 17.40 166 SER B O 1
ATOM 3198 O O B SER B 1 167 ? 69.455 25.980 -28.321 0.50 15.21 166 SER B O 1
ATOM 3203 N N . GLU B 1 168 ? 69.721 23.738 -28.151 1.00 17.75 167 GLU B N 1
ATOM 3204 C CA . GLU B 1 168 ? 69.815 23.478 -29.589 1.00 16.45 167 GLU B CA 1
ATOM 3205 C C . GLU B 1 168 ? 68.568 24.001 -30.310 1.00 15.11 167 GLU B C 1
ATOM 3206 O O . GLU B 1 168 ? 68.649 24.489 -31.433 1.00 16.15 167 GLU B O 1
ATOM 3212 N N . LEU B 1 169 ? 67.424 23.886 -29.662 1.00 11.71 168 LEU B N 1
ATOM 3213 C CA . LEU B 1 169 ? 66.146 24.346 -30.278 1.00 14.08 168 LEU B CA 1
ATOM 3214 C C . LEU B 1 169 ? 66.143 25.834 -30.450 1.00 14.22 168 LEU B C 1
ATOM 3215 O O . LEU B 1 169 ? 65.546 26.365 -31.410 1.00 12.36 168 LEU B O 1
ATOM 3220 N N . ILE B 1 170 ? 66.807 26.544 -29.536 1.00 13.20 169 ILE B N 1
ATOM 3221 C CA . ILE B 1 170 ? 66.862 28.032 -29.649 1.00 12.20 169 ILE B CA 1
ATOM 3222 C C . ILE B 1 170 ? 67.713 28.462 -30.849 1.00 9.81 169 ILE B C 1
ATOM 3223 O O . ILE B 1 170 ? 67.390 29.392 -31.583 1.00 13.45 169 ILE B O 1
ATOM 3228 N N . LEU B 1 171 ? 68.821 27.778 -31.066 1.00 12.16 170 LEU B N 1
ATOM 3229 C CA . LEU B 1 171 ? 69.633 28.084 -32.225 1.00 14.01 170 LEU B CA 1
ATOM 3230 C C . LEU B 1 171 ? 68.860 27.720 -33.532 1.00 12.78 170 LEU B C 1
ATOM 3231 O O . LEU B 1 171 ? 68.916 28.426 -34.534 1.00 13.62 170 LEU B O 1
ATOM 3236 N N . ASP B 1 172 ? 68.117 26.629 -33.496 1.00 12.05 171 ASP B N 1
ATOM 3237 C CA . ASP B 1 172 ? 67.272 26.233 -34.640 1.00 12.45 171 ASP B CA 1
ATOM 3238 C C . ASP B 1 172 ? 66.316 27.350 -34.974 1.00 11.31 171 ASP B C 1
ATOM 3239 O O . ASP B 1 172 ? 66.034 27.637 -36.150 1.00 12.31 171 ASP B O 1
ATOM 3244 N N . ARG B 1 173 ? 65.813 28.001 -33.929 1.00 11.33 172 ARG B N 1
ATOM 3245 C CA . ARG B 1 173 ? 64.831 29.086 -34.075 1.00 8.91 172 ARG B CA 1
ATOM 3246 C C . ARG B 1 173 ? 65.437 30.353 -34.658 1.00 11.24 172 ARG B C 1
ATOM 3247 O O . ARG B 1 173 ? 64.783 31.080 -35.404 1.00 12.43 172 ARG B O 1
ATOM 3255 N N . VAL B 1 174 ? 66.682 30.620 -34.315 1.00 8.46 173 VAL B N 1
ATOM 3256 C CA . VAL B 1 174 ? 67.444 31.708 -34.948 1.00 12.12 173 VAL B CA 1
ATOM 3257 C C . VAL B 1 174 ? 67.500 31.476 -36.475 1.00 12.43 173 VAL B C 1
ATOM 3258 O O . VAL B 1 174 ? 67.262 32.383 -37.248 1.00 12.88 173 VAL B O 1
ATOM 3262 N N . ILE B 1 175 ? 67.785 30.242 -36.874 1.00 14.52 174 ILE B N 1
ATOM 3263 C CA . ILE B 1 175 ? 67.856 29.879 -38.311 1.00 13.27 174 ILE B CA 1
ATOM 3264 C C . ILE B 1 175 ? 66.498 30.112 -38.948 1.00 13.65 174 ILE B C 1
ATOM 3265 O O . ILE B 1 175 ? 66.384 30.707 -40.011 1.00 15.82 174 ILE B O 1
ATOM 3270 N N . GLN B 1 176 ? 65.425 29.696 -38.273 1.00 10.64 175 GLN B N 1
ATOM 3271 C CA . GLN B 1 176 ? 64.083 29.919 -38.796 1.00 12.81 175 GLN B CA 1
ATOM 3272 C C . GLN B 1 176 ? 63.768 31.416 -38.993 1.00 13.59 175 GLN B C 1
ATOM 3273 O O . GLN B 1 176 ? 63.014 31.821 -39.899 1.00 13.36 175 GLN B O 1
ATOM 3279 N N . VAL B 1 177 ? 64.308 32.244 -38.124 1.00 13.81 176 VAL B N 1
ATOM 3280 C CA . VAL B 1 177 ? 64.071 33.692 -38.224 1.00 12.91 176 VAL B CA 1
ATOM 3281 C C . VAL B 1 177 ? 64.875 34.256 -39.395 1.00 12.79 176 VAL B C 1
ATOM 3282 O O . VAL B 1 177 ? 64.357 34.966 -40.234 1.00 13.27 176 VAL B O 1
ATOM 3286 N N . GLU B 1 178 ? 66.131 33.860 -39.443 1.00 12.24 177 GLU B N 1
ATOM 3287 C CA . GLU B 1 178 ? 67.088 34.250 -40.483 1.00 15.38 177 GLU B CA 1
ATOM 3288 C C . GLU B 1 178 ? 66.519 33.908 -41.833 1.00 14.10 177 GLU B C 1
ATOM 3289 O O . GLU B 1 178 ? 66.501 34.730 -42.734 1.00 18.87 177 GLU B O 1
ATOM 3295 N N . LYS B 1 179 ? 66.024 32.679 -41.980 1.00 15.96 178 LYS B N 1
ATOM 3296 C CA . LYS B 1 179 ? 65.508 32.235 -43.288 1.00 17.90 178 LYS B CA 1
ATOM 3297 C C . LYS B 1 179 ? 64.340 33.083 -43.783 1.00 17.94 178 LYS B C 1
ATOM 3298 O O . LYS B 1 179 ? 64.228 33.391 -44.977 1.00 17.49 178 LYS B O 1
ATOM 3301 N N . ARG B 1 180 ? 63.480 33.480 -42.852 1.00 17.45 179 ARG B N 1
ATOM 3302 C CA . ARG B 1 180 ? 62.327 34.305 -43.196 1.00 16.39 179 ARG B CA 1
ATOM 3303 C C . ARG B 1 180 ? 62.711 35.723 -43.560 1.00 18.60 179 ARG B C 1
ATOM 3304 O O . ARG B 1 180 ? 62.123 36.306 -44.489 1.00 15.76 179 ARG B O 1
ATOM 3312 N N . LEU B 1 181 ? 63.685 36.275 -42.827 1.00 16.09 180 LEU B N 1
ATOM 3313 C CA . LEU B 1 181 ? 64.140 37.648 -43.048 1.00 14.58 180 LEU B CA 1
ATOM 3314 C C . LEU B 1 181 ? 64.811 37.829 -44.391 1.00 15.80 180 LEU B C 1
ATOM 3315 O O . LEU B 1 181 ? 64.640 38.861 -45.042 1.00 16.46 180 LEU B O 1
ATOM 3320 N N . GLY B 1 182 ? 65.602 36.852 -44.798 1.00 13.38 181 GLY B N 1
ATOM 3321 C CA . GLY B 1 182 ? 66.374 37.019 -46.033 1.00 15.03 181 GLY B CA 1
ATOM 3322 C C . GLY B 1 182 ? 67.362 38.157 -45.930 1.00 15.04 181 GLY B C 1
ATOM 3323 O O . GLY B 1 182 ? 68.111 38.296 -44.940 1.00 17.74 181 GLY B O 1
ATOM 3324 N N . ASN B 1 183 ? 67.366 39.000 -46.951 1.00 15.29 182 ASN B N 1
ATOM 3325 C CA . ASN B 1 183 ? 68.302 40.139 -46.982 1.00 13.31 182 ASN B CA 1
ATOM 3326 C C . ASN B 1 183 ? 67.932 41.221 -45.954 1.00 14.38 182 ASN B C 1
ATOM 3327 O O . ASN B 1 183 ? 68.680 42.181 -45.753 1.00 17.19 182 ASN B O 1
ATOM 3332 N N . ARG B 1 184 ? 66.785 41.059 -45.308 1.00 12.58 183 ARG B N 1
ATOM 3333 C CA . ARG B 1 184 ? 66.360 42.023 -44.276 1.00 14.03 183 ARG B CA 1
ATOM 3334 C C . ARG B 1 184 ? 67.107 41.853 -42.942 1.00 17.34 183 ARG B C 1
ATOM 3335 O O . ARG B 1 184 ? 67.030 42.716 -42.061 1.00 18.65 183 ARG B O 1
ATOM 3343 N N . ARG B 1 185 ? 67.820 40.744 -42.813 1.00 18.30 184 ARG B N 1
ATOM 3344 C CA . ARG B 1 185 ? 68.525 40.408 -41.563 1.00 18.56 184 ARG B CA 1
ATOM 3345 C C . ARG B 1 185 ? 69.428 41.525 -41.065 1.00 17.60 184 ARG B C 1
ATOM 3346 O O . ARG B 1 185 ? 69.516 41.791 -39.856 1.00 15.43 184 ARG B O 1
ATOM 3354 N N . VAL B 1 186 ? 70.093 42.180 -41.998 1.00 14.89 185 VAL B N 1
ATOM 3355 C CA . VAL B 1 186 ? 71.033 43.240 -41.643 1.00 16.58 185 VAL B CA 1
ATOM 3356 C C . VAL B 1 186 ? 70.349 44.391 -40.901 1.00 15.69 185 VAL B C 1
ATOM 3357 O O . VAL B 1 186 ? 70.983 45.136 -40.131 1.00 18.19 185 VAL B O 1
ATOM 3361 N N . GLU B 1 187 ? 69.045 44.528 -41.126 1.00 15.33 186 GLU B N 1
ATOM 3362 C CA . GLU B 1 187 ? 68.251 45.630 -40.559 1.00 18.11 186 GLU B CA 1
ATOM 3363 C C . GLU B 1 187 ? 67.777 45.359 -39.112 1.00 17.31 186 GLU B C 1
ATOM 3364 O O . GLU B 1 187 ? 67.148 46.228 -38.485 1.00 17.33 186 GLU B O 1
ATOM 3370 N N . LYS B 1 188 ? 68.003 44.133 -38.638 1.00 17.09 187 LYS B N 1
ATOM 3371 C CA . LYS B 1 188 ? 67.425 43.683 -37.367 1.00 16.59 187 LYS B CA 1
ATOM 3372 C C . LYS B 1 188 ? 68.463 43.229 -36.385 1.00 15.50 187 LYS B C 1
ATOM 3373 O O . LYS B 1 188 ? 69.582 42.938 -36.757 1.00 14.48 187 LYS B O 1
ATOM 3379 N N . LEU B 1 189 ? 68.057 43.214 -35.111 1.00 12.66 188 LEU B N 1
ATOM 3380 C CA . LEU B 1 189 ? 68.782 42.504 -34.065 1.00 13.63 188 LEU B CA 1
ATOM 3381 C C . LEU B 1 189 ? 68.042 41.191 -33.793 1.00 12.79 188 LEU B C 1
ATOM 3382 O O . LEU B 1 189 ? 66.805 41.153 -33.696 1.00 12.94 188 LEU B O 1
ATOM 3387 N N . ILE B 1 190 ? 68.795 40.117 -33.712 1.00 14.55 189 ILE B N 1
ATOM 3388 C CA . ILE B 1 190 ? 68.274 38.843 -33.228 1.00 12.87 189 ILE B CA 1
ATOM 3389 C C . ILE B 1 190 ? 69.028 38.572 -31.924 1.00 15.99 189 ILE B C 1
ATOM 3390 O O . ILE B 1 190 ? 70.270 38.330 -31.914 1.00 13.66 189 ILE B O 1
ATOM 3395 N N . ASN B 1 191 ? 68.259 38.653 -30.833 1.00 14.66 190 ASN B N 1
ATOM 3396 C CA . ASN B 1 191 ? 68.758 38.541 -29.458 1.00 14.83 190 ASN B CA 1
ATOM 3397 C C . ASN B 1 191 ? 68.200 37.346 -28.717 1.00 13.83 190 ASN B C 1
ATOM 3398 O O . ASN B 1 191 ? 67.120 36.849 -29.027 1.00 12.05 190 ASN B O 1
ATOM 3403 N N . ILE B 1 192 ? 68.989 36.850 -27.767 1.00 11.55 191 ILE B N 1
ATOM 3404 C CA . ILE B 1 192 ? 68.618 35.683 -26.947 1.00 11.79 191 ILE B CA 1
ATOM 3405 C C . ILE B 1 192 ? 68.583 36.073 -25.477 1.00 11.12 191 ILE B C 1
ATOM 3406 O O . ILE B 1 192 ? 69.506 36.660 -24.943 1.00 11.05 191 ILE B O 1
ATOM 3411 N N . ASP B 1 193 ? 67.494 35.702 -24.838 1.00 8.53 192 ASP B N 1
ATOM 3412 C CA . ASP B 1 193 ? 67.218 36.035 -23.439 1.00 11.22 192 ASP B CA 1
ATOM 3413 C C . ASP B 1 193 ? 66.764 34.812 -22.642 1.00 13.63 192 ASP B C 1
ATOM 3414 O O . ASP B 1 193 ? 65.975 33.987 -23.139 1.00 14.87 192 ASP B O 1
ATOM 3419 N N . GLY B 1 194 ? 67.216 34.727 -21.387 1.00 14.77 193 GLY B N 1
ATOM 3420 C CA . GLY B 1 194 ? 66.687 33.741 -20.459 1.00 15.30 193 GLY B CA 1
ATOM 3421 C C . GLY B 1 194 ? 67.749 32.879 -19.829 1.00 17.73 193 GLY B C 1
ATOM 3422 O O . GLY B 1 194 ? 68.438 32.104 -20.482 1.00 17.55 193 GLY B O 1
ATOM 3423 N N . SER B 1 195 ? 67.884 33.047 -18.527 1.00 22.18 194 SER B N 1
ATOM 3424 C CA . SER B 1 195 ? 68.854 32.302 -17.732 1.00 22.78 194 SER B CA 1
ATOM 3425 C C . SER B 1 195 ? 70.225 32.118 -18.386 1.00 19.41 194 SER B C 1
ATOM 3426 O O . SER B 1 195 ? 70.777 31.021 -18.406 1.00 22.92 194 SER B O 1
ATOM 3437 N N . THR B 1 197 ? 74.066 31.881 -19.136 1.00 21.44 196 THR B N 1
ATOM 3438 C CA . THR B 1 197 ? 75.280 31.482 -18.425 1.00 21.17 196 THR B CA 1
ATOM 3439 C C . THR B 1 197 ? 76.451 31.576 -19.401 1.00 23.75 196 THR B C 1
ATOM 3440 O O . THR B 1 197 ? 76.248 31.781 -20.592 1.00 21.89 196 THR B O 1
ATOM 3444 N N . LEU B 1 198 ? 77.674 31.449 -18.904 1.00 21.25 197 LEU B N 1
ATOM 3445 C CA . LEU B 1 198 ? 78.847 31.548 -19.787 1.00 21.92 197 LEU B CA 1
ATOM 3446 C C . LEU B 1 198 ? 78.818 30.420 -20.801 1.00 20.04 197 LEU B C 1
ATOM 3447 O O . LEU B 1 198 ? 79.080 30.603 -21.971 1.00 21.54 197 LEU B O 1
ATOM 3452 N N . GLU B 1 199 ? 78.458 29.246 -20.307 1.00 24.25 198 GLU B N 1
ATOM 3453 C CA . GLU B 1 199 ? 78.401 28.042 -21.116 1.00 26.89 198 GLU B CA 1
ATOM 3454 C C . GLU B 1 199 ? 77.435 28.265 -22.258 1.00 25.17 198 GLU B C 1
ATOM 3455 O O . GLU B 1 199 ? 77.727 28.028 -23.420 1.00 25.14 198 GLU B O 1
ATOM 3458 N N . LEU B 1 200 ? 76.258 28.745 -21.906 1.00 24.97 199 LEU B N 1
ATOM 3459 C CA . LEU B 1 200 ? 75.210 28.934 -22.895 1.00 24.09 199 LEU B CA 1
ATOM 3460 C C . LEU B 1 200 ? 75.639 29.990 -23.897 1.00 19.96 199 LEU B C 1
ATOM 3461 O O . LEU B 1 200 ? 75.434 29.843 -25.105 1.00 22.55 199 LEU B O 1
ATOM 3466 N N . ALA B 1 201 ? 76.219 31.064 -23.389 1.00 16.37 200 ALA B N 1
ATOM 3467 C CA . ALA B 1 201 ? 76.763 32.149 -24.267 1.00 17.70 200 ALA B CA 1
ATOM 3468 C C . ALA B 1 201 ? 77.764 31.616 -25.281 1.00 20.91 200 ALA B C 1
ATOM 3469 O O . ALA B 1 201 ? 77.756 32.006 -26.450 1.00 20.94 200 ALA B O 1
ATOM 3471 N N . LYS B 1 202 ? 78.674 30.769 -24.805 1.00 22.16 201 LYS B N 1
ATOM 3472 C CA . LYS B 1 202 ? 79.719 30.221 -25.678 1.00 22.86 201 LYS B CA 1
ATOM 3473 C C . LYS B 1 202 ? 79.033 29.393 -26.754 1.00 21.73 201 LYS B C 1
ATOM 3474 O O . LYS B 1 202 ? 79.359 29.500 -27.928 1.00 24.09 201 LYS B O 1
ATOM 3480 N N . TYR B 1 203 ? 78.048 28.602 -26.340 1.00 21.15 202 TYR B N 1
ATOM 3481 C CA . TYR B 1 203 ? 77.289 27.801 -27.277 1.00 23.59 202 TYR B CA 1
ATOM 3482 C C . TYR B 1 203 ? 76.627 28.681 -28.338 1.00 23.48 202 TYR B C 1
ATOM 3483 O O . TYR B 1 203 ? 76.771 28.425 -29.538 1.00 22.21 202 TYR B O 1
ATOM 3492 N N . PHE B 1 204 ? 75.935 29.743 -27.925 1.00 23.73 203 PHE B N 1
ATOM 3493 C CA . PHE B 1 204 ? 75.209 30.552 -28.898 1.00 22.10 203 PHE B CA 1
ATOM 3494 C C . PHE B 1 204 ? 76.160 31.306 -29.758 1.00 25.57 203 PHE B C 1
ATOM 3495 O O . PHE B 1 204 ? 75.880 31.572 -30.905 1.00 30.62 203 PHE B O 1
ATOM 3503 N N . LYS B 1 205 ? 77.316 31.632 -29.217 1.00 28.51 204 LYS B N 1
ATOM 3504 C CA . LYS B 1 205 ? 78.249 32.446 -29.931 1.00 31.10 204 LYS B CA 1
ATOM 3505 C C . LYS B 1 205 ? 79.111 31.503 -30.740 1.00 35.53 204 LYS B C 1
ATOM 3506 O O . LYS B 1 205 ? 79.839 31.937 -31.589 1.00 34.44 204 LYS B O 1
ATOM 3512 N N . GLN B 1 206 ? 78.983 30.199 -30.481 1.00 41.51 205 GLN B N 1
ATOM 3513 C CA . GLN B 1 206 ? 79.793 29.170 -31.195 1.00 44.42 205 GLN B CA 1
ATOM 3514 C C . GLN B 1 206 ? 79.400 29.172 -32.657 1.00 48.87 205 GLN B C 1
ATOM 3515 O O . GLN B 1 206 ? 79.312 28.134 -33.310 1.00 50.71 205 GLN B O 1
ATOM 3517 N N . GLY B 1 207 ? 79.092 30.375 -33.116 1.00 51.38 206 GLY B N 1
ATOM 3518 C CA . GLY B 1 207 ? 78.955 30.715 -34.537 1.00 51.98 206 GLY B CA 1
ATOM 3519 C C . GLY B 1 207 ? 78.037 30.089 -35.561 1.00 51.24 206 GLY B C 1
ATOM 3520 O O . GLY B 1 207 ? 77.125 29.282 -35.296 1.00 53.24 206 GLY B O 1
ATOM 3521 N N . THR B 1 208 ? 78.384 30.533 -36.765 1.00 47.38 207 THR B N 1
ATOM 3522 C CA . THR B 1 208 ? 77.697 30.295 -38.027 1.00 44.86 207 THR B CA 1
ATOM 3523 C C . THR B 1 208 ? 76.558 31.332 -38.125 1.00 41.01 207 THR B C 1
ATOM 3524 O O . THR B 1 208 ? 76.585 32.244 -38.976 1.00 43.76 207 THR B O 1
ATOM 3526 N N . HIS B 1 209 ? 75.634 31.255 -37.175 1.00 30.45 208 HIS B N 1
ATOM 3527 C CA . HIS B 1 209 ? 74.438 32.075 -37.202 1.00 26.69 208 HIS B CA 1
ATOM 3528 C C . HIS B 1 209 ? 74.441 33.272 -36.241 1.00 26.47 208 HIS B C 1
ATOM 3529 O O . HIS B 1 209 ? 74.214 33.129 -35.060 1.00 27.48 208 HIS B O 1
ATOM 3536 N N . GLN B 1 210 ? 74.684 34.450 -36.800 1.00 24.00 209 GLN B N 1
ATOM 3537 C CA . GLN B 1 210 ? 74.783 35.723 -36.062 1.00 26.63 209 GLN B CA 1
ATOM 3538 C C . GLN B 1 210 ? 73.637 35.977 -35.102 1.00 21.52 209 GLN B C 1
ATOM 3539 O O . GLN B 1 210 ? 72.464 35.962 -35.469 1.00 21.59 209 GLN B O 1
ATOM 3545 N N . ILE B 1 211 ? 74.046 36.224 -33.870 1.00 19.32 210 ILE B N 1
ATOM 3546 C CA . ILE B 1 211 ? 73.201 36.626 -32.769 1.00 20.64 210 ILE B CA 1
ATOM 3547 C C . ILE B 1 211 ? 73.797 37.955 -32.398 1.00 22.24 210 ILE B C 1
ATOM 3548 O O . ILE B 1 211 ? 75.012 38.088 -32.345 1.00 26.44 210 ILE B O 1
ATOM 3553 N N . ASP B 1 212 ? 72.954 38.948 -32.174 1.00 17.77 211 ASP B N 1
ATOM 3554 C CA . ASP B 1 212 ? 73.418 40.301 -31.876 1.00 16.49 211 ASP B CA 1
ATOM 3555 C C . ASP B 1 212 ? 73.697 40.529 -30.386 1.00 18.19 211 ASP B C 1
ATOM 3556 O O . ASP B 1 212 ? 74.852 40.709 -30.005 1.00 17.48 211 ASP B O 1
ATOM 3561 N N . TRP B 1 213 ? 72.646 40.556 -29.569 1.00 17.45 212 TRP B N 1
ATOM 3562 C CA . TRP B 1 213 ? 72.800 40.618 -28.117 1.00 14.74 212 TRP B CA 1
ATOM 3563 C C . TRP B 1 213 ? 72.381 39.338 -27.407 1.00 15.05 212 TRP B C 1
ATOM 3564 O O . TRP B 1 213 ? 71.347 38.747 -27.731 1.00 13.30 212 TRP B O 1
ATOM 3575 N N . LEU B 1 214 ? 73.208 38.942 -26.439 1.00 13.04 213 LEU B N 1
ATOM 3576 C CA . LEU B 1 214 ? 72.792 38.053 -25.379 1.00 12.85 213 LEU B CA 1
ATOM 3577 C C . LEU B 1 214 ? 72.359 38.957 -24.203 1.00 13.21 213 LEU B C 1
ATOM 3578 O O . LEU B 1 214 ? 73.020 39.920 -23.872 1.00 13.44 213 LEU B O 1
ATOM 3583 N N . VAL B 1 215 ? 71.228 38.628 -23.600 1.00 13.64 214 VAL B N 1
ATOM 3584 C CA . VAL B 1 215 ? 70.747 39.313 -22.413 1.00 11.85 214 VAL B CA 1
ATOM 3585 C C . VAL B 1 215 ? 71.218 38.552 -21.175 1.00 9.09 214 VAL B C 1
ATOM 3586 O O . VAL B 1 215 ? 70.965 37.345 -21.001 1.00 14.96 214 VAL B O 1
ATOM 3590 N N . SER B 1 216 ? 71.886 39.288 -20.282 1.00 10.55 215 SER B N 1
ATOM 3591 C CA . SER B 1 216 ? 72.411 38.719 -19.076 1.00 14.56 215 SER B CA 1
ATOM 3592 C C . SER B 1 216 ? 71.326 38.759 -17.991 1.00 14.52 215 SER B C 1
ATOM 3593 O O . SER B 1 216 ? 70.400 39.544 -18.067 1.00 16.75 215 SER B O 1
ATOM 3596 N N . GLY B 1 217 ? 71.504 37.890 -17.015 1.00 17.46 216 GLY B N 1
ATOM 3597 C CA . GLY B 1 217 ? 70.639 37.765 -15.838 1.00 17.62 216 GLY B CA 1
ATOM 3598 C C . GLY B 1 217 ? 71.431 37.623 -14.539 1.00 14.57 216 GLY B C 1
ATOM 3599 O O . GLY B 1 217 ? 72.400 38.333 -14.288 1.00 14.43 216 GLY B O 1
ATOM 3600 N N . SER B 1 218 ? 71.005 36.685 -13.726 1.00 14.40 217 SER B N 1
ATOM 3601 C CA . SER B 1 218 ? 71.558 36.540 -12.396 1.00 16.97 217 SER B CA 1
ATOM 3602 C C . SER B 1 218 ? 73.043 36.139 -12.460 1.00 17.99 217 SER B C 1
ATOM 3603 O O . SER B 1 218 ? 73.837 36.508 -11.599 1.00 16.86 217 SER B O 1
ATOM 3606 N N . ALA B 1 219 ? 73.438 35.407 -13.501 1.00 19.86 218 ALA B N 1
ATOM 3607 C CA . ALA B 1 219 ? 74.834 34.893 -13.573 1.00 19.24 218 ALA B CA 1
ATOM 3608 C C . ALA B 1 219 ? 75.852 36.015 -13.532 1.00 18.20 218 ALA B C 1
ATOM 3609 O O . ALA B 1 219 ? 76.847 35.908 -12.836 1.00 19.78 218 ALA B O 1
ATOM 3611 N N . LEU B 1 220 ? 75.595 37.104 -14.237 1.00 17.61 219 LEU B N 1
ATOM 3612 C CA . LEU B 1 220 ? 76.529 38.232 -14.292 1.00 16.11 219 LEU B CA 1
ATOM 3613 C C . LEU B 1 220 ? 76.822 38.820 -12.887 1.00 17.32 219 LEU B C 1
ATOM 3614 O O . LEU B 1 220 ? 77.891 39.375 -12.649 1.00 20.13 219 LEU B O 1
ATOM 3619 N N . PHE B 1 221 ? 75.858 38.703 -11.974 1.00 20.06 220 PHE B N 1
ATOM 3620 C CA . PHE B 1 221 ? 75.992 39.276 -10.638 1.00 19.19 220 PHE B CA 1
ATOM 3621 C C . PHE B 1 221 ? 76.181 38.197 -9.595 1.00 22.01 220 PHE B C 1
ATOM 3622 O O . PHE B 1 221 ? 76.140 38.471 -8.428 1.00 20.73 220 PHE B O 1
ATOM 3630 N N . SER B 1 222 ? 76.430 36.974 -10.030 1.00 22.50 221 SER B N 1
ATOM 3631 C CA . SER B 1 222 ? 76.812 35.875 -9.124 1.00 24.59 221 SER B CA 1
ATOM 3632 C C . SER B 1 222 ? 78.344 35.876 -9.032 1.00 28.15 221 SER B C 1
ATOM 3633 O O . SER B 1 222 ? 79.054 35.440 -9.96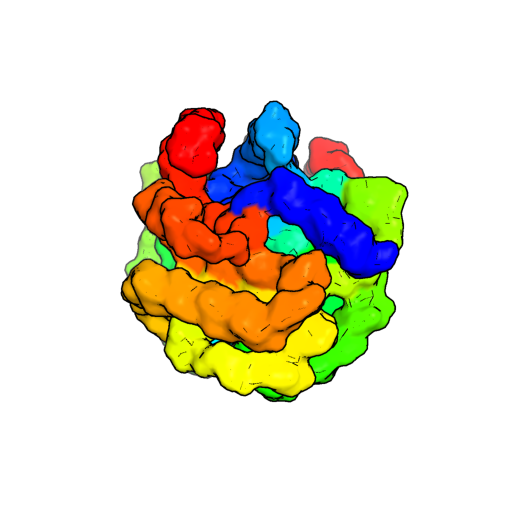0 1.00 27.94 221 SER B O 1
ATOM 3636 N N . GLY B 1 223 ? 78.844 36.420 -7.919 1.00 27.77 222 GLY B N 1
ATOM 3637 C CA . GLY B 1 223 ? 80.238 36.825 -7.812 1.00 27.07 222 GLY B CA 1
ATOM 3638 C C . GLY B 1 223 ? 80.333 38.284 -8.257 1.00 27.68 222 GLY B C 1
ATOM 3639 O O . GLY B 1 223 ? 79.349 38.863 -8.681 1.00 29.73 222 GLY B O 1
ATOM 3640 N N . GLU B 1 224 ? 81.510 38.888 -8.166 1.00 25.72 223 GLU B N 1
ATOM 3641 C CA . GLU B 1 224 ? 81.692 40.278 -8.551 1.00 22.35 223 GLU B CA 1
ATOM 3642 C C . GLU B 1 224 ? 81.491 40.582 -10.028 1.00 23.17 223 GLU B C 1
ATOM 3643 O O . GLU B 1 224 ? 82.082 39.943 -10.896 1.00 21.27 223 GLU B O 1
ATOM 3649 N N . LEU B 1 225 ? 80.703 41.618 -10.284 1.00 21.49 224 LEU B N 1
ATOM 3650 C CA . LEU B 1 225 ? 80.468 42.101 -11.635 1.00 21.39 224 LEU B CA 1
ATOM 3651 C C . LEU B 1 225 ? 81.781 42.289 -12.397 1.00 22.89 224 LEU B C 1
ATOM 3652 O O . LEU B 1 225 ? 81.900 41.853 -13.558 1.00 18.26 224 LEU B O 1
ATOM 3657 N N . LYS B 1 226 ? 82.739 42.969 -11.752 1.00 20.51 225 LYS B N 1
ATOM 3658 C CA . LYS B 1 226 ? 84.038 43.259 -12.383 1.00 23.74 225 LYS B CA 1
ATOM 3659 C C . LYS B 1 226 ? 84.737 41.988 -12.839 1.00 19.82 225 LYS B C 1
ATOM 3660 O O . LYS B 1 226 ? 85.339 41.929 -13.910 1.00 23.41 225 LYS B O 1
ATOM 3666 N N . THR B 1 227 ? 84.661 40.985 -12.001 1.00 23.57 226 THR B N 1
ATOM 3667 C CA . THR B 1 227 ? 85.252 39.687 -12.284 1.00 23.74 226 THR B CA 1
ATOM 3668 C C . THR B 1 227 ? 84.532 39.012 -13.440 1.00 26.03 226 THR B C 1
ATOM 3669 O O . THR B 1 227 ? 85.169 38.540 -14.391 1.00 24.88 226 THR B O 1
ATOM 3673 N N . ASN B 1 228 ? 83.201 38.999 -13.398 1.00 21.88 227 ASN B N 1
ATOM 3674 C CA . ASN B 1 228 ? 82.440 38.308 -14.447 1.00 18.98 227 ASN B CA 1
ATOM 3675 C C . ASN B 1 228 ? 82.561 39.034 -15.798 1.00 19.39 227 ASN B C 1
ATOM 3676 O O . ASN B 1 228 ? 82.513 38.408 -16.850 1.00 21.50 227 ASN B O 1
ATOM 3681 N N . LEU B 1 229 ? 82.715 40.352 -15.801 1.00 19.32 228 LEU B N 1
ATOM 3682 C CA . LEU B 1 229 ? 82.930 41.056 -17.057 1.00 20.74 228 LEU B CA 1
ATOM 3683 C C . LEU B 1 229 ? 84.288 40.693 -17.666 1.00 21.69 228 LEU B C 1
ATOM 3684 O O . LEU B 1 229 ? 84.421 40.589 -18.884 1.00 17.27 228 LEU B O 1
ATOM 3689 N N . LYS B 1 230 ? 85.296 40.514 -16.809 1.00 21.70 229 LYS B N 1
ATOM 3690 C CA . LYS B 1 230 ? 86.653 40.141 -17.264 1.00 20.96 229 LYS B CA 1
ATOM 3691 C C . LYS B 1 230 ? 86.573 38.802 -17.983 1.00 20.07 229 LYS B C 1
ATOM 3692 O O . LYS B 1 230 ? 87.185 38.596 -19.050 1.00 20.89 229 LYS B O 1
ATOM 3698 N N . VAL B 1 231 ? 85.798 37.915 -17.376 1.00 17.53 230 VAL B N 1
ATOM 3699 C CA . VAL B 1 231 ? 85.543 36.563 -17.883 1.00 19.93 230 VAL B CA 1
ATOM 3700 C C . VAL B 1 231 ? 84.797 36.587 -19.218 1.00 21.75 230 VAL B C 1
ATOM 3701 O O . VAL B 1 231 ? 85.154 35.883 -20.176 1.00 21.43 230 VAL B O 1
ATOM 3705 N N . TRP B 1 232 ? 83.736 37.395 -19.270 1.00 20.69 231 TRP B N 1
ATOM 3706 C CA . TRP B 1 232 ? 82.918 37.534 -20.493 1.00 20.70 231 TRP B CA 1
ATOM 3707 C C . TRP B 1 232 ? 83.773 38.053 -21.649 1.00 19.61 231 TRP B C 1
ATOM 3708 O O . TRP B 1 232 ? 83.744 37.530 -22.764 1.00 20.39 231 TRP B O 1
ATOM 3719 N N . LYS B 1 233 ? 84.541 39.092 -21.379 1.00 18.12 232 LYS B N 1
ATOM 3720 C CA . LYS B 1 233 ? 85.319 39.703 -22.439 1.00 18.94 232 LYS B CA 1
ATOM 3721 C C . LYS B 1 233 ? 86.405 38.792 -22.987 1.00 19.62 232 LYS B C 1
ATOM 3722 O O . LYS B 1 233 ? 86.696 38.793 -24.212 1.00 22.01 232 LYS B O 1
ATOM 3728 N N . SER B 1 234 ? 86.970 37.979 -22.122 1.00 19.13 233 SER B N 1
ATOM 3729 C CA . SER B 1 234 ? 88.084 37.145 -22.525 1.00 20.78 233 SER B CA 1
ATOM 3730 C C . SER B 1 234 ? 87.582 35.912 -23.268 1.00 21.64 233 SER B C 1
ATOM 3731 O O . SER B 1 234 ? 88.250 35.383 -24.153 1.00 23.25 233 SER B O 1
ATOM 3734 N N . SER B 1 235 ? 86.360 35.492 -22.954 1.00 24.03 234 SER B N 1
ATOM 3735 C CA . SER B 1 235 ? 85.784 34.298 -23.579 1.00 27.40 234 SER B CA 1
ATOM 3736 C C . SER B 1 235 ? 85.137 34.564 -24.938 1.00 27.85 234 SER B C 1
ATOM 3737 O O . SER B 1 235 ? 85.241 33.778 -25.890 1.00 25.55 234 SER B O 1
ATOM 3740 N N . ILE B 1 236 ? 84.457 35.687 -25.033 1.00 31.98 235 ILE B N 1
ATOM 3741 C CA . ILE B 1 236 ? 83.592 35.910 -26.188 1.00 35.59 235 ILE B CA 1
ATOM 3742 C C . ILE B 1 236 ? 84.077 37.031 -27.050 1.00 35.78 235 ILE B C 1
ATOM 3743 O O . ILE B 1 236 ? 84.040 36.959 -28.271 1.00 35.82 235 ILE B O 1
#

Organism: Histophilus somni (strain 129Pt) (NCBI:txid205914)

CATH classification: 3.20.20.70

Sequence (464 aa):
SKLSLIQQLKKQQQKLSVGILSANWLQLNEEVTTLLENQINVLHFDIADGQFSSLFTVGAIGIKYFPTHCFKDVHLVRNQLEVAKAVVANGANLVTLQLEQYHDFALTIEWLAKQKTTYANQVYPVLIGACLCPETPISELEPYLDQIDVIQLLTLDPRNGTKYPSELILDRVIQVEKRLGNNRRVEKLINIDGSTLELAKYFKQGTHQIDWLVSGSALFSGELKTNLKVWKSSSISKLSLIQQLKQQKLSVGILSANWLQLNEEVTTLLENQQINVLHFDIADGQFSSLFTVGAIGIKYFPTHCFKDVHLVRNNQLEVAKAVVANGANLVTLQLEQYHDFALTIEWLAKQKTTYANQVYPVLIGACLCPETPISELEPYLDQIDVIQLLTLDPRNNGTKYPSSELILDRVIQVEKRLGNRRVEKLINIDGSTLELAKYFKQGTHQIDWLVSGSALFSGELKTNLKVWKSSI

Foldseek 3Di:
DLLVVLLVLLVAAAAEQQVLADPVCSVVLCVLCVVVVHQHHEYECECCVLAPDHDDALVVLQPRDLQGAYAYEYYQPLQVRLVSNVVSAHQEYEYELVNPPCPVVNLVVQQPAWGGHNHDIDRRAYHYEYELPDDLVSCVVCLVSHAEYEYEQHDRNVRGGHDLVSSLVSLVVSCVVCDPVSSRHAYEYEYEELVSVLVNVVSPHDHRYYYDHNHCNPPPVNVSVVCVVVRD/DLQVVLVVLLVDAAAEQQVLADPVCSVVLCVLCVVVVHQHYEYECECCPVAPDHDDALVVLQPDDLQGAYAYEYYQDQQVRLVSNVVSFHQEYEDELVNPPCPVVNLVVQQVDWGAHPHDIDRRAYHYEYALVDDLVSCLVCVVSHAEYEYECHDNRDDDHHDLVSRLVSLVVNCVSCDVVVSRHAYEYEYAELVSVCVSVVDPRDHRYYYDHNHCNPPDVNVSVVVNVVRD